Protein 7R3G (pdb70)

Foldseek 3Di:
DVVVVLVVVLVVLVPDQDLVVLVVSVCVVLVVLVFNKKKKKKWAPPPVVDTDMDIDMPQPVVLVVVCVVVVCVVVVLQPDPDDDPLQKDWDDCVSCVVPVVNQVVCLVSQFPTKMKGKDQDLQLMIMIMMTGGRDDHDDPVCVVVVRVVVVSSRVSSLVSCVVSVPVSNDDDDQDADPVLLVLLVVVLVPDDLVRVCVVVVHDSVVSVVSQVVLCVSVVHPHSVVSSVSCVSRNND/DVVVVLVVVLVVLVPDQDLVVLQVVVCVVLVVLVFNKKKKKKWAPPPVVDTDMDIDIDQPVVVVVVCVVVVCVVPQQQPDPDDDVLQKDWDDCVSCVVPNVNQVVCLVSQFPTKMKGKDQDLQLMMMIMMTGGRDDHDDPVSVVVVSVVVVSSRVSSVVSCVVSPPVSPDPLDFDADPVLLVLLVVVLVPDDLVRVCVVVVHDSVVSVVSLVVQCVSVVHPHSVVSSVSCVSRNND

Solvent-accessible surface area: 20928 Å² total; per-residue (Å²): 95,22,59,100,26,8,41,100,2,73,76,62,2,87,86,15,112,62,30,120,72,0,28,63,13,0,57,87,2,1,127,134,22,40,4,59,68,9,12,1,7,0,38,3,14,28,55,7,49,68,25,91,49,65,78,54,31,34,33,32,93,64,6,63,119,50,22,106,76,78,88,8,81,70,72,12,2,12,20,96,43,49,68,48,99,12,40,22,50,25,30,47,90,124,29,6,70,125,7,85,107,7,8,58,26,6,69,117,85,17,2,114,53,0,0,4,2,12,32,37,16,10,39,10,6,6,4,5,0,8,0,0,14,45,82,79,63,11,46,119,102,52,92,58,65,4,35,1,39,0,12,4,3,1,40,21,0,54,41,16,0,68,87,57,95,29,89,1,16,87,52,73,117,36,97,16,52,84,77,10,73,59,0,0,63,61,1,0,18,6,73,68,10,58,81,0,12,83,83,35,67,46,60,85,89,41,0,50,117,27,4,148,56,0,32,75,84,14,135,13,96,43,62,7,13,0,0,0,22,0,11,13,20,21,49,11,82,7,56,96,21,10,41,98,3,66,64,73,7,90,85,33,120,71,31,131,33,0,31,62,15,1,55,105,4,1,128,156,29,41,4,72,74,9,19,0,7,0,25,2,6,16,52,9,52,180,20,82,49,57,89,55,30,36,34,32,108,64,8,84,65,47,30,134,76,92,80,9,80,64,52,14,2,10,17,98,37,43,69,56,110,32,46,21,46,24,30,45,86,126,24,7,67,125,1,80,94,5,8,58,35,6,67,120,86,18,4,115,53,1,0,3,1,10,23,28,17,15,36,1,2,3,0,6,0,9,0,0,14,51,77,75,66,11,42,102,179,55,96,42,66,4,46,4,40,0,39,0,4,0,21,12,0,34,54,10,0,65,120,56,126,31,98,1,12,63,51,37,130,38,114,29,53,70,88,7,84,58,0,0,69,58,1,0,18,4,69,68,15,51,77,0,10,187,75,35,68,50,59,82,80,52,0,71,122,29,11,58,54,1,40,69,83,14,136,15,95,43,66,9,14,1,0,0,21,0,11,11,10,32,54,22

Secondary structure (DSSP, 8-state):
-HHHHHHHHHHHHHT--SHHHHHHHHHHHHHHTT-SEEEEEEE---SSSS--EEEEE-S-HHHHHHHHHTTGGGT-GGG-SS--GGGEEE--TGGGTT-HHHHHHHHHTT--EEEEEEEE-TTS-EEEEEEEESSSPPPGGGHHHHHHHHHHHHHHHHHHHHHTT-TTT--------HHHHHHHHHHHTT--HHHHHHHHTS-HHHHHHHHHHHHHHTT-SSHHHHHHHHHHTT--/-HHHHHHHHHHHHHT--SHHHHHHHHHHHHHHTT-SEEEEEEE---SSSS--EEEEE-S-HHHHHHHHHTTGGGT-GGG-SS--TTSEEE--TTTTTT-HHHHHHHHHTT--EEEEEEEE-TTS-EEEEEEEESSSPPPGGGHHHHHHHHHHHHHHHHHHHHHTT-TTTPPPP----HHHHHHHHHHHTT--HHHHHHHHTS-HHHHHHHHHHHHHHTT-SSHHHHHHHHHHHT--

Organism: Pseudomonas aeruginosa (strain ATCC 15692 / DSM 22644 / CIP 104116 / JCM 14847 / LMG 12228 / 1C / PRS 101 / PAO1) (NCBI:txid208964)

Nearest PDB structures (foldseek):
  7r3g-assembly1_B  TM=1.004E+00  e=2.394E-43  Pseudomonas aeruginosa PAO1
  7r3i-assembly1_A  TM=9.973E-01  e=1.568E-39  Pseudomonas aeruginosa PAO1
  7r3e-assembly1_A  TM=9.293E-01  e=3.927E-29  Pseudomonas aeruginosa PAO1
  4lgw-assembly1_A  TM=8.798E-01  e=1.650E-26  Escherichia coli K-12
  4y13-assembly1_A  TM=8.743E-01  e=1.259E-25  Escherichia coli O157:H7

Radius of gyration: 23.32 Å; Cα contacts (8 Å, |Δi|>4): 686; chains: 2; bounding box: 64×64×43 Å

GO terms:
  GO:0003700 DNA-binding transcription factor activity (F, TAS)
  GO:0038023 signaling receptor activity (F, TAS)
  GO:0062162 positive regulation of pyocyanine biosynthetic process (P, IMP)
  GO:0010467 gene expression (P, IMP)
  GO:0045893 positive regulation of DNA-templated tra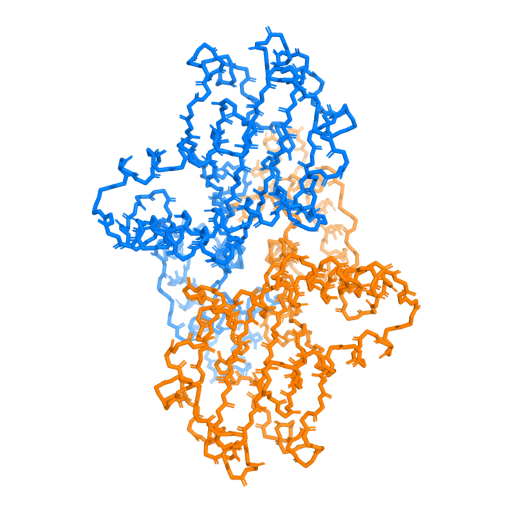nscription (P, EXP)
  GO:0000976 transcription cis-regulatory region binding (F, IMP)
  GO:0001216 DNA-binding transcription activator activity (F, IMP)
  GO:0032993 protein-DNA complex (C, IMP)
  GO:0001217 DNA-binding transcription repressor activity (F, IMP)
  GO:0045893 positive regulation of DNA-templated transcription (P, IEP)
  GO:0045862 positive regulation of proteolysis (P, IMP)
  GO:1900378 positive regulation of secondary metabolite biosynthetic process (P, IMP)
  GO:0046889 positive regulation of lipid biosynthetic process (P, IMP)
  GO:0005737 cytoplasm (C, EXP)

Sequence (472 aa):
GFLDWWEDLRSEMQSITDSQEVFAVLEKEVRRLGFDYYAYCCVRRHPIPFTRPRIFMFGNYPPAWQEHYQAQNYFAIDPTIRHCLRSGNHIVWSDDLFADAQELWDDARDYGLRHGATHSCMAPNGVMGFLSVARSSPAISPHERREELRLRMRCLIELLHQTLTELNHPSLQPQPICLSKREREILRWTADGKTSAEIAKILGISESTVNFHLKNIQKKFNAPNKTQAAAYAAALGLIGFLDWWEDLRSEMQSITDSQEVFAVLEKEVRRLGFDYYAYCCVRRHPIPFTRPRIFMFGNYPPAWQEHYQAQNYFAIDPTIRHCLRSGNHIVWSDDLFADAQELWDDARDYGLRHGATHSCMAPNGVMGFLSVARSSPAISPHEREELRLRMRCLIELLHQTLTELNHPSLQPQPICLSKRERREILRWTADGKTSAEIAKILGISESTVNFHLKNIQKKFNNAPNKTQAAAYAAALGLI

InterPro domains:
  IPR000792 Transcription regulator LuxR, C-terminal [PF00196] (181-235)
  IPR000792 Transcription regulator LuxR, C-terminal [PR00038] (181-195)
  IPR000792 Transcription regulator LuxR, C-terminal [PR00038] (195-211)
  IPR000792 Transcription regulator LuxR, C-terminal [PR00038] (211-223)
  IPR000792 Transcription regulator LuxR, C-terminal [PS00622] (195-222)
  IPR000792 Transcription regulator LuxR, C-terminal [PS50043] (174-239)
  IPR000792 Transcription regulator LuxR, C-terminal [SM00421] (178-235)
  IPR000792 Transcription regulator LuxR, C-terminal [cd06170] (181-229)
  IPR005143 Transcription factor LuxR-like, autoinducer-binding domain [PF03472] (25-162)
  IPR016032 Signal transduction response regulator, C-terminal effector [SSF46894] (171-241)
  IPR036388 Winged helix-like DNA-binding domain superfamily [G3DSA:1.10.10.10] (180-241)
  IPR036693 Transcription factor LuxR-like, autoinducer-binding domain superfamily [G3DSA:3.30.450.80] (3-177)
  IPR036693 Transcription factor LuxR-like, autoinducer-binding domain superfamily [SSF75516] (9-172)

Structure (mmCIF, N/CA/C/O backbone):
data_7R3G
#
_entry.id   7R3G
#
_cell.length_a   164.780
_cell.length_b   164.780
_cell.length_c   40.311
_cell.angle_alpha   90.000
_cell.angle_beta   90.000
_cell.angle_gamma   120.000
#
_symmetry.space_group_name_H-M   'P 61'
#
loop_
_entity.id
_entity.type
_entity.pdbx_description
1 polymer 'Regulatory protein RhlR'
2 non-polymer 4-(3-bromophenoxy)-N-[(3S)-2-oxothiolan-3-yl]butanamide
3 water water
#
loop_
_atom_site.group_PDB
_atom_site.id
_atom_site.type_symbol
_atom_site.label_atom_id
_atom_site.label_alt_id
_atom_site.label_comp_id
_atom_site.label_asym_id
_atom_site.label_entity_id
_atom_site.label_seq_id
_atom_site.pdbx_PDB_ins_code
_atom_site.Cartn_x
_atom_site.Cartn_y
_atom_site.Cartn_z
_atom_site.occupancy
_atom_site.B_iso_or_equiv
_atom_site.auth_seq_id
_atom_site.auth_comp_id
_atom_site.auth_asym_id
_atom_site.auth_atom_id
_atom_site.pdbx_PDB_model_num
ATOM 1 N N . GLY A 1 6 ? 23.083 -26.930 0.707 1.00 78.73 6 GLY B N 1
ATOM 2 C CA . GLY A 1 6 ? 24.402 -26.524 1.153 1.00 77.65 6 GLY B CA 1
ATOM 3 C C . GLY A 1 6 ? 25.328 -27.696 1.411 1.00 77.57 6 GLY B C 1
ATOM 4 O O . GLY A 1 6 ? 25.186 -28.398 2.412 1.00 72.02 6 GLY B O 1
ATOM 7 N N . PHE A 1 7 ? 26.287 -27.907 0.504 1.00 82.50 7 PHE B N 1
ATOM 8 C CA . PHE A 1 7 ? 27.211 -29.028 0.653 1.00 67.81 7 PHE B CA 1
ATOM 9 C C . PHE A 1 7 ? 28.030 -28.903 1.932 1.00 64.82 7 PHE B C 1
ATOM 10 O O . PHE A 1 7 ? 28.353 -29.910 2.574 1.00 57.73 7 PHE B O 1
ATOM 27 N N . LEU A 1 8 ? 28.379 -27.673 2.314 1.00 63.67 8 LEU B N 1
ATOM 28 C CA . LEU A 1 8 ? 29.257 -27.472 3.461 1.00 63.16 8 LEU B CA 1
ATOM 29 C C . LEU A 1 8 ? 28.536 -27.760 4.771 1.00 63.03 8 LEU B C 1
ATOM 30 O O . LEU A 1 8 ? 29.127 -28.326 5.699 1.00 62.24 8 LEU B O 1
ATOM 46 N N . ASP A 1 9 ? 27.265 -27.369 4.874 1.00 68.67 9 ASP B N 1
ATOM 47 C CA . ASP A 1 9 ? 26.500 -27.681 6.077 1.00 66.81 9 ASP B CA 1
ATOM 48 C C . ASP A 1 9 ? 26.289 -29.183 6.215 1.00 62.31 9 ASP B C 1
ATOM 49 O O . ASP A 1 9 ? 26.350 -29.725 7.325 1.00 61.52 9 ASP B O 1
ATOM 58 N N . TRP A 1 10 ? 26.038 -29.870 5.099 1.00 58.96 10 TRP B N 1
ATOM 59 C CA . TRP A 1 10 ? 25.895 -31.320 5.135 1.00 56.77 10 TRP B CA 1
ATOM 60 C C . TRP A 1 10 ? 27.156 -31.979 5.681 1.00 53.55 10 TRP B C 1
ATOM 61 O O . TRP A 1 10 ? 27.089 -32.878 6.528 1.00 51.12 10 TRP B O 1
ATOM 82 N N . TRP A 1 11 ? 28.319 -31.550 5.193 1.00 56.89 11 TRP B N 1
ATOM 83 C CA . TRP A 1 11 ? 29.581 -32.106 5.667 1.00 51.52 11 TRP B CA 1
ATOM 84 C C . TRP A 1 11 ? 29.787 -31.802 7.145 1.00 56.94 11 TRP B C 1
ATOM 85 O O . TRP A 1 11 ? 30.081 -32.703 7.940 1.00 52.91 11 TRP B O 1
ATOM 106 N N . GLU A 1 12 ? 29.618 -30.536 7.537 1.00 54.10 12 GLU B N 1
ATOM 107 C CA . GLU A 1 12 ? 29.792 -30.171 8.940 1.00 57.97 12 GLU B CA 1
ATOM 108 C C . GLU A 1 12 ? 28.785 -30.894 9.826 1.00 57.14 12 GLU B C 1
ATOM 109 O O . GLU A 1 12 ? 29.129 -31.355 10.921 1.00 60.81 12 GLU B O 1
ATOM 113 N N . ASP A 1 13 ? 27.535 -31.000 9.374 1.00 57.50 13 ASP B N 1
ATOM 114 C CA . ASP A 1 13 ? 26.539 -31.744 10.139 1.00 61.28 13 ASP B CA 1
ATOM 115 C C . ASP A 1 13 ? 26.976 -33.193 10.322 1.00 59.49 13 ASP B C 1
ATOM 116 O O . ASP A 1 13 ? 26.905 -33.745 11.426 1.00 57.95 13 ASP B O 1
ATOM 125 N N . LEU A 1 14 ? 27.448 -33.817 9.243 1.00 54.63 14 LEU B N 1
ATOM 126 C CA . LEU A 1 14 ? 27.827 -35.224 9.295 1.00 49.50 14 LEU B CA 1
ATOM 127 C C . LEU A 1 14 ? 29.071 -35.439 10.147 1.00 53.52 14 LEU B C 1
ATOM 128 O O . LEU A 1 14 ? 29.171 -36.442 10.863 1.00 54.40 14 LEU B O 1
ATOM 144 N N . ARG A 1 15 ? 30.035 -34.518 10.076 1.00 53.42 15 ARG B N 1
ATOM 145 C CA . ARG A 1 15 ? 31.213 -34.620 10.931 1.00 57.54 15 ARG B CA 1
ATOM 146 C C . ARG A 1 15 ? 30.817 -34.616 12.402 1.00 59.06 15 ARG B C 1
ATOM 147 O O . ARG A 1 15 ? 31.218 -35.496 13.171 1.00 62.34 15 ARG B O 1
ATOM 168 N N . SER A 1 16 ? 30.029 -33.619 12.811 1.00 59.24 16 SER B N 1
ATOM 169 C CA . SER A 1 16 ? 29.570 -33.567 14.194 1.00 62.81 16 SER B CA 1
ATOM 170 C C . SER A 1 16 ? 28.863 -34.857 14.579 1.00 61.88 16 SER B C 1
ATOM 171 O O . SER A 1 16 ? 29.104 -35.413 15.657 1.00 60.68 16 SER B O 1
ATOM 179 N N . GLU A 1 17 ? 27.989 -35.351 13.702 1.00 61.63 17 GLU B N 1
ATOM 180 C CA . GLU A 1 17 ? 27.290 -36.600 13.979 1.00 63.97 17 GLU B CA 1
ATOM 181 C C . GLU A 1 17 ? 28.282 -37.734 14.201 1.00 67.17 17 GLU B C 1
ATOM 182 O O . GLU A 1 17 ? 28.195 -38.468 15.192 1.00 71.91 17 GLU B O 1
ATOM 194 N N . MET A 1 18 ? 29.262 -37.865 13.304 1.00 62.97 18 MET B N 1
ATOM 195 C CA . MET A 1 18 ? 30.213 -38.968 13.395 1.00 63.82 18 MET B CA 1
ATOM 196 C C . MET A 1 18 ? 31.129 -38.820 14.603 1.00 67.32 18 MET B C 1
ATOM 197 O O . MET A 1 18 ? 31.498 -39.818 15.234 1.00 73.49 18 MET B O 1
ATOM 211 N N . GLN A 1 19 ? 31.522 -37.587 14.932 1.00 65.51 19 GLN B N 1
ATOM 212 C CA . GLN A 1 19 ? 32.395 -37.376 16.081 1.00 68.16 19 GLN B CA 1
ATOM 213 C C . GLN A 1 19 ? 31.689 -37.720 17.385 1.00 71.99 19 GLN B C 1
ATOM 214 O O . GLN A 1 19 ? 32.341 -38.125 18.353 1.00 73.67 19 GLN B O 1
ATOM 218 N N . SER A 1 20 ? 30.364 -37.563 17.431 1.00 78.86 20 SER B N 1
ATOM 219 C CA . SER A 1 20 ? 29.588 -37.974 18.593 1.00 91.32 20 SER B CA 1
ATOM 220 C C . SER A 1 20 ? 29.455 -39.487 18.702 1.00 89.68 20 SER B C 1
ATOM 221 O O . SER A 1 20 ? 29.031 -39.981 19.752 1.00 89.56 20 SER B O 1
ATOM 229 N N . ILE A 1 21 ? 29.800 -40.228 17.649 1.00 84.68 21 ILE B N 1
ATOM 230 C CA . ILE A 1 21 ? 29.718 -41.681 17.694 1.00 84.69 21 ILE B CA 1
ATOM 231 C C . ILE A 1 21 ? 30.812 -42.224 18.601 1.00 77.57 21 ILE B C 1
ATOM 232 O O . ILE A 1 21 ? 31.939 -41.710 18.625 1.00 84.72 21 ILE B O 1
ATOM 248 N N . THR A 1 22 ? 30.487 -43.281 19.345 1.00 74.63 22 THR B N 1
ATOM 249 C CA . THR A 1 22 ? 31.455 -43.959 20.193 1.00 70.66 22 THR B CA 1
ATOM 250 C C . THR A 1 22 ? 31.432 -45.473 20.037 1.00 64.19 22 THR B C 1
ATOM 251 O O . THR A 1 22 ? 32.196 -46.159 20.725 1.00 62.75 22 THR B O 1
ATOM 262 N N . ASP A 1 23 ? 30.572 -46.014 19.177 1.00 59.39 23 ASP B N 1
ATOM 263 C CA . ASP A 1 23 ? 30.498 -47.446 18.914 1.00 55.59 23 ASP B CA 1
ATOM 264 C C . ASP A 1 23 ? 30.473 -47.653 17.407 1.00 51.87 23 ASP B C 1
ATOM 265 O O . ASP A 1 23 ? 29.690 -47.009 16.701 1.00 44.40 23 ASP B O 1
ATOM 274 N N . SER A 1 24 ? 31.332 -48.550 16.918 1.00 49.08 24 SER B N 1
ATOM 275 C CA . SER A 1 24 ? 31.473 -48.722 15.476 1.00 44.55 24 SER B CA 1
ATOM 276 C C . SER A 1 24 ? 30.140 -49.052 14.814 1.00 45.01 24 SER B C 1
ATOM 277 O O . SER A 1 24 ? 29.887 -48.611 13.687 1.00 39.80 24 SER B O 1
ATOM 285 N N . GLN A 1 25 ? 29.267 -49.802 15.496 1.00 42.40 25 GLN B N 1
ATOM 286 C CA . GLN A 1 25 ? 27.962 -50.119 14.923 1.00 46.78 25 GLN B CA 1
ATOM 287 C C . GLN A 1 25 ? 27.230 -48.856 14.486 1.00 44.73 25 GLN B C 1
ATOM 288 O O . GLN A 1 25 ? 26.636 -48.813 13.403 1.00 44.35 25 GLN B O 1
ATOM 302 N N . GLU A 1 26 ? 27.261 -47.814 15.320 1.00 50.16 26 GLU B N 1
ATOM 303 C CA . GLU A 1 26 ? 26.563 -46.581 14.978 1.00 53.78 26 GLU B CA 1
ATOM 304 C C . GLU A 1 26 ? 27.169 -45.926 13.747 1.00 48.66 26 GLU B C 1
ATOM 305 O O . GLU A 1 26 ? 26.472 -45.220 13.010 1.00 48.11 26 GLU B O 1
ATOM 317 N N . VAL A 1 27 ? 28.466 -46.138 13.516 1.00 46.25 27 VAL B N 1
ATOM 318 C CA . VAL A 1 27 ? 29.122 -45.555 12.351 1.00 40.18 27 VAL B CA 1
ATOM 319 C C . VAL A 1 27 ? 28.468 -46.061 11.073 1.00 39.53 27 VAL B C 1
ATOM 320 O O . VAL A 1 27 ? 28.119 -45.281 10.179 1.00 36.80 27 VAL B O 1
ATOM 333 N N . PHE A 1 28 ? 28.285 -47.379 10.974 1.00 39.18 28 PHE B N 1
ATOM 334 C CA . PHE A 1 28 ? 27.696 -47.960 9.772 1.00 38.32 28 PHE B CA 1
ATOM 335 C C . PHE A 1 28 ? 26.220 -47.615 9.642 1.00 38.23 28 PHE B C 1
ATOM 336 O O . PHE A 1 28 ? 25.712 -47.508 8.520 1.00 34.19 28 PHE B O 1
ATOM 353 N N . ALA A 1 29 ? 25.521 -47.435 10.766 1.00 36.71 29 ALA B N 1
ATOM 354 C CA . ALA A 1 29 ? 24.136 -46.978 10.710 1.00 37.55 29 ALA B CA 1
ATOM 355 C C . ALA A 1 29 ? 24.046 -45.610 10.046 1.00 38.64 29 ALA B C 1
ATOM 356 O O . ALA A 1 29 ? 23.239 -45.399 9.134 1.00 38.60 29 ALA B O 1
ATOM 363 N N . VAL A 1 30 ? 24.869 -44.661 10.499 1.00 40.06 30 VAL B N 1
ATOM 364 C CA . VAL A 1 30 ? 24.929 -43.356 9.844 1.00 39.72 30 VAL B CA 1
ATOM 365 C C . VAL A 1 30 ? 25.260 -43.527 8.367 1.00 38.63 30 VAL B C 1
ATOM 366 O O . VAL A 1 30 ? 24.632 -42.918 7.492 1.00 38.52 30 VAL B O 1
ATOM 379 N N . LEU A 1 31 ? 26.250 -44.369 8.067 1.00 43.03 31 LEU B N 1
ATOM 380 C CA . LEU A 1 31 ? 26.651 -44.582 6.680 1.00 39.13 31 LEU B CA 1
ATOM 381 C C . LEU A 1 31 ? 25.485 -45.094 5.844 1.00 38.59 31 LEU B C 1
ATOM 382 O O . LEU A 1 31 ? 25.237 -44.597 4.738 1.00 40.52 31 LEU B O 1
ATOM 398 N N . GLU A 1 32 ? 24.753 -46.088 6.361 1.00 35.80 32 GLU B N 1
ATOM 399 C CA . GLU A 1 32 ? 23.610 -46.635 5.635 1.00 39.67 32 GLU B CA 1
ATOM 400 C C . GLU A 1 32 ? 22.579 -45.558 5.323 1.00 38.00 32 GLU B C 1
ATOM 401 O O . GLU A 1 32 ? 21.967 -45.567 4.248 1.00 36.92 32 GLU B O 1
ATOM 413 N N . LYS A 1 33 ? 22.353 -44.636 6.263 1.00 40.67 33 LYS B N 1
ATOM 414 C CA . LYS A 1 33 ? 21.401 -43.555 6.027 1.00 37.01 33 LYS B CA 1
ATOM 415 C C . LYS A 1 33 ? 21.930 -42.579 4.984 1.00 41.92 33 LYS B C 1
ATOM 416 O O . LYS A 1 33 ? 21.173 -42.108 4.126 1.00 35.98 33 LYS B O 1
ATOM 435 N N . GLU A 1 34 ? 23.229 -42.272 5.034 1.00 40.97 34 GLU B N 1
ATOM 436 C CA . GLU A 1 34 ? 23.809 -41.360 4.056 1.00 39.57 34 GLU B CA 1
ATOM 437 C C . GLU A 1 34 ? 23.792 -41.957 2.654 1.00 36.20 34 GLU B C 1
ATOM 438 O O . GLU A 1 34 ? 23.701 -41.219 1.667 1.00 35.74 34 GLU B O 1
ATOM 450 N N . VAL A 1 35 ? 23.884 -43.282 2.541 1.00 35.73 35 VAL B N 1
ATOM 451 C CA . VAL A 1 35 ? 23.882 -43.905 1.222 1.00 34.27 35 VAL B CA 1
ATOM 452 C C . VAL A 1 35 ? 22.489 -43.849 0.618 1.00 34.71 35 VAL B C 1
ATOM 453 O O . VAL A 1 35 ? 22.327 -43.601 -0.582 1.00 34.00 35 VAL B O 1
ATOM 466 N N . ARG A 1 36 ? 21.461 -44.061 1.437 1.00 33.25 36 ARG B N 1
ATOM 467 C CA . ARG A 1 36 ? 20.098 -43.864 0.961 1.00 38.92 36 ARG B CA 1
ATOM 468 C C . ARG A 1 36 ? 19.867 -42.411 0.571 1.00 40.77 36 ARG B C 1
ATOM 469 O O . ARG A 1 36 ? 19.165 -42.125 -0.405 1.00 37.26 36 ARG B O 1
ATOM 490 N N . ARG A 1 37 ? 20.451 -41.476 1.327 1.00 37.82 37 ARG B N 1
ATOM 491 C CA . ARG A 1 37 ? 20.309 -40.064 0.988 1.00 42.64 37 ARG B CA 1
ATOM 492 C C . ARG A 1 37 ? 20.892 -39.771 -0.385 1.00 41.31 37 ARG B C 1
ATOM 493 O O . ARG A 1 37 ? 20.371 -38.917 -1.111 1.00 42.91 37 ARG B O 1
ATOM 514 N N . LEU A 1 38 ? 21.967 -40.470 -0.756 1.00 37.12 38 LEU B N 1
ATOM 515 C CA . LEU A 1 38 ? 22.547 -40.343 -2.085 1.00 35.51 38 LEU B CA 1
ATOM 516 C C . LEU A 1 38 ? 21.682 -40.969 -3.167 1.00 35.31 38 LEU B C 1
ATOM 517 O O . LEU A 1 38 ? 21.993 -40.810 -4.352 1.00 34.66 38 LEU B O 1
ATOM 533 N N . GLY A 1 39 ? 20.635 -41.692 -2.796 1.00 32.37 39 GLY B N 1
ATOM 534 C CA . GLY A 1 39 ? 19.784 -42.349 -3.758 1.00 38.64 39 GLY B CA 1
ATOM 535 C C . GLY A 1 39 ? 20.098 -43.802 -4.048 1.00 34.24 39 GLY B C 1
ATOM 536 O O . GLY A 1 39 ? 19.673 -44.304 -5.094 1.00 32.62 39 GLY B O 1
ATOM 540 N N . PHE A 1 40 ? 20.799 -44.498 -3.160 1.00 31.54 40 PHE B N 1
ATOM 541 C CA . PHE A 1 40 ? 21.140 -45.895 -3.386 1.00 36.38 40 PHE B CA 1
ATOM 542 C C . PHE A 1 40 ? 20.561 -46.778 -2.289 1.00 33.50 40 PHE B C 1
ATOM 543 O O . PHE A 1 40 ? 20.252 -46.323 -1.186 1.00 32.93 40 PHE B O 1
ATOM 560 N N . ASP A 1 41 ? 20.378 -48.054 -2.627 1.00 32.17 41 ASP B N 1
ATOM 561 C CA . ASP A 1 41 ? 19.795 -49.018 -1.703 1.00 31.85 41 ASP B CA 1
ATOM 562 C C . ASP A 1 41 ? 20.838 -49.611 -0.761 1.00 33.00 41 ASP B C 1
ATOM 563 O O . ASP A 1 41 ? 20.583 -49.748 0.442 1.00 30.05 41 ASP B O 1
ATOM 572 N N . TYR A 1 42 ? 22.021 -49.941 -1.276 1.00 28.67 42 TYR B N 1
ATOM 573 C CA . TYR A 1 42 ? 22.988 -50.726 -0.530 1.00 28.86 42 TYR B CA 1
ATOM 574 C C . TYR A 1 42 ? 24.381 -50.121 -0.624 1.00 26.52 42 TYR B C 1
ATOM 575 O O . TYR A 1 42 ? 24.705 -49.381 -1.555 1.00 24.60 42 TYR B O 1
ATOM 593 N N . TYR A 1 43 ? 25.211 -50.475 0.354 1.00 26.76 43 TYR B N 1
ATOM 594 C CA . TYR A 1 43 ? 26.611 -50.083 0.368 1.00 25.92 43 TYR B CA 1
ATOM 595 C C . TYR A 1 43 ? 27.464 -51.244 0.859 1.00 24.99 43 TYR B C 1
ATOM 596 O O . TYR A 1 43 ? 26.993 -52.147 1.557 1.00 21.80 43 TYR B O 1
ATOM 614 N N . ALA A 1 44 ? 28.743 -51.187 0.506 1.00 21.46 44 ALA B N 1
ATOM 615 C CA . ALA A 1 44 ? 29.750 -52.058 1.086 1.00 25.71 44 ALA B CA 1
ATOM 616 C C . ALA A 1 44 ? 30.976 -51.218 1.413 1.00 27.58 44 ALA B C 1
ATOM 617 O O . ALA A 1 44 ? 31.276 -50.241 0.721 1.00 25.94 44 ALA B O 1
ATOM 624 N N . TYR A 1 45 ? 31.668 -51.591 2.486 1.00 27.88 45 TYR B N 1
ATOM 625 C CA . TYR A 1 45 ? 32.948 -50.994 2.851 1.00 29.93 45 TYR B CA 1
ATOM 626 C C . TYR A 1 45 ? 33.952 -52.119 3.046 1.00 27.06 45 TYR B C 1
ATOM 627 O O . TYR A 1 45 ? 33.693 -53.050 3.814 1.00 28.80 45 TYR B O 1
ATOM 645 N N . CYS A 1 46 ? 35.088 -52.041 2.352 1.00 26.89 46 CYS B N 1
ATOM 646 C CA A CYS A 1 46 ? 36.105 -53.076 2.418 0.43 33.06 46 CYS B CA 1
ATOM 647 C CA B CYS A 1 46 ? 36.114 -53.082 2.372 0.57 35.88 46 CYS B CA 1
ATOM 648 C C . CYS A 1 46 ? 37.453 -52.466 2.754 1.00 32.72 46 CYS B C 1
ATOM 649 O O . CYS A 1 46 ? 37.845 -51.439 2.191 1.00 27.25 46 CYS B O 1
ATOM 664 N N . VAL A 1 47 ? 38.142 -53.096 3.700 1.00 32.04 47 VAL B N 1
ATOM 665 C CA . VAL A 1 47 ? 39.479 -52.705 4.125 1.00 32.22 47 VAL B CA 1
ATOM 666 C C . VAL A 1 47 ? 40.431 -53.772 3.609 1.00 33.28 47 VAL B C 1
ATOM 667 O O . VAL A 1 47 ? 40.267 -54.959 3.918 1.00 32.10 47 VAL B O 1
ATOM 680 N N . ARG A 1 48 ? 41.414 -53.359 2.812 1.00 35.67 48 ARG B N 1
ATOM 681 C CA A ARG A 1 48 ? 42.390 -54.269 2.224 0.63 44.25 48 ARG B CA 1
ATOM 682 C CA B ARG A 1 48 ? 42.390 -54.272 2.227 0.37 45.96 48 ARG B CA 1
ATOM 683 C C . ARG A 1 48 ? 43.766 -53.931 2.780 1.00 35.68 48 ARG B C 1
ATOM 684 O O . ARG A 1 48 ? 44.333 -52.884 2.451 1.00 33.88 48 ARG B O 1
ATOM 725 N N . HIS A 1 49 ? 44.291 -54.799 3.610 1.00 31.70 49 HIS B N 1
ATOM 726 C CA . HIS A 1 49 ? 45.673 -54.678 4.035 1.00 31.21 49 HIS B CA 1
ATOM 727 C C . HIS A 1 49 ? 46.581 -55.210 2.927 1.00 35.29 49 HIS B C 1
ATOM 728 O O . HIS A 1 49 ? 46.189 -56.101 2.169 1.00 33.79 49 HIS B O 1
ATOM 742 N N . PRO A 1 50 ? 47.790 -54.658 2.787 1.00 29.55 50 PRO B N 1
ATOM 743 C CA . PRO A 1 50 ? 48.602 -54.988 1.606 1.00 32.85 50 PRO B CA 1
ATOM 744 C C . PRO A 1 50 ? 49.279 -56.344 1.669 1.00 33.87 50 PRO B C 1
ATOM 745 O O . PRO A 1 50 ? 49.701 -56.848 0.619 1.00 36.79 50 PRO B O 1
ATOM 756 N N . ILE A 1 51 ? 49.384 -56.952 2.846 1.00 31.46 51 ILE B N 1
ATOM 757 C CA . ILE A 1 51 ? 50.079 -58.227 3.010 1.00 31.22 51 ILE B CA 1
ATOM 758 C C . ILE A 1 51 ? 49.155 -59.183 3.752 1.00 35.14 51 ILE B C 1
ATOM 759 O O . ILE A 1 51 ? 48.198 -58.752 4.416 1.00 34.02 51 ILE B O 1
ATOM 775 N N . PRO A 1 52 ? 49.391 -60.505 3.633 1.00 35.81 52 PRO B N 1
ATOM 776 C CA . PRO A 1 52 ? 50.343 -61.176 2.729 1.00 38.65 52 PRO B CA 1
ATOM 777 C C . PRO A 1 52 ? 49.993 -60.938 1.262 1.00 37.09 52 PRO B C 1
ATOM 778 O O . PRO A 1 52 ? 48.810 -60.845 0.934 1.00 38.27 52 PRO B O 1
ATOM 789 N N . PHE A 1 53 ? 51.002 -60.824 0.397 1.00 32.69 53 PHE B N 1
ATOM 790 C CA . PHE A 1 53 ? 50.736 -60.423 -0.982 1.00 34.19 53 PHE B CA 1
ATOM 791 C C . PHE A 1 53 ? 49.818 -61.421 -1.679 1.00 32.39 53 PHE B C 1
ATOM 792 O O . PHE A 1 53 ? 48.966 -61.036 -2.487 1.00 36.96 53 PHE B O 1
ATOM 809 N N . THR A 1 54 ? 49.972 -62.711 -1.379 1.00 34.65 54 THR B N 1
ATOM 810 C CA . THR A 1 54 ? 49.197 -63.730 -2.077 1.00 38.04 54 THR B CA 1
ATOM 811 C C . THR A 1 54 ? 47.802 -63.914 -1.490 1.00 42.83 54 THR B C 1
ATOM 812 O O . THR A 1 54 ? 46.910 -64.408 -2.191 1.00 41.58 54 THR B O 1
ATOM 823 N N . ARG A 1 55 ? 47.589 -63.520 -0.230 1.00 40.80 55 ARG B N 1
ATOM 824 C CA . ARG A 1 55 ? 46.297 -63.695 0.441 1.00 43.75 55 ARG B CA 1
ATOM 825 C C . ARG A 1 55 ? 46.085 -62.529 1.395 1.00 35.61 55 ARG B C 1
ATOM 826 O O . ARG A 1 55 ? 46.194 -62.672 2.618 1.00 37.37 55 ARG B O 1
ATOM 830 N N . PRO A 1 56 ? 45.766 -61.351 0.863 1.00 33.93 56 PRO B N 1
ATOM 831 C CA . PRO A 1 56 ? 45.746 -60.146 1.701 1.00 36.87 56 PRO B CA 1
ATOM 832 C C . PRO A 1 56 ? 44.636 -60.173 2.737 1.00 36.12 56 PRO B C 1
ATOM 833 O O . PRO A 1 56 ? 43.503 -60.566 2.450 1.00 35.25 56 PRO B O 1
ATOM 844 N N . ARG A 1 57 ? 44.973 -59.726 3.948 1.00 35.97 57 ARG B N 1
ATOM 845 C CA . ARG A 1 57 ? 43.988 -59.515 5.001 1.00 33.75 57 ARG B CA 1
ATOM 846 C C . ARG A 1 57 ? 42.912 -58.546 4.533 1.00 35.32 57 ARG B C 1
ATOM 847 O O . ARG A 1 57 ? 43.193 -57.363 4.316 1.00 33.87 57 ARG B O 1
ATOM 868 N N . ILE A 1 58 ? 41.680 -59.024 4.388 1.00 31.08 58 ILE B N 1
ATOM 869 C CA . ILE A 1 58 ? 40.573 -58.208 3.906 1.00 33.62 58 ILE B CA 1
ATOM 870 C C . ILE A 1 58 ? 39.436 -58.282 4.915 1.00 35.83 58 ILE B C 1
ATOM 871 O O . ILE A 1 58 ? 39.093 -59.367 5.393 1.00 34.35 58 ILE B O 1
ATOM 887 N N . PHE A 1 59 ? 38.867 -57.127 5.246 1.00 37.42 59 PHE B N 1
ATOM 888 C CA . PHE A 1 59 ? 37.683 -57.028 6.091 1.00 35.03 59 PHE B CA 1
ATOM 889 C C . PHE A 1 59 ? 36.574 -56.404 5.259 1.00 35.05 59 PHE B C 1
ATOM 890 O O . PHE A 1 59 ? 36.802 -55.407 4.567 1.00 33.75 59 PHE B O 1
ATOM 907 N N . MET A 1 60 ? 35.385 -56.997 5.309 1.00 31.89 60 MET B N 1
ATOM 908 C CA . MET A 1 60 ? 34.264 -56.560 4.491 1.00 32.57 60 MET B CA 1
ATOM 909 C C . MET A 1 60 ? 33.070 -56.228 5.36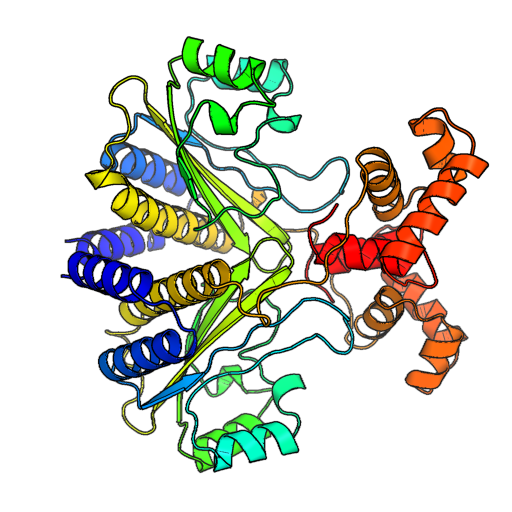9 1.00 34.55 60 MET B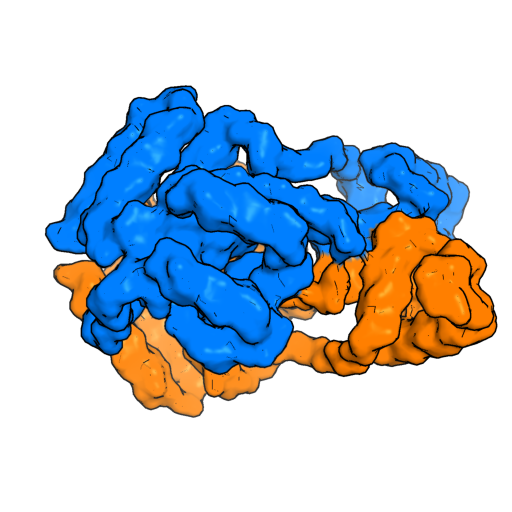 C 1
ATOM 910 O O . MET A 1 60 ? 32.759 -56.951 6.320 1.00 33.51 60 MET B O 1
ATOM 924 N N . PHE A 1 61 ? 32.420 -55.113 5.048 1.00 31.16 61 PHE B N 1
ATOM 925 C CA . PHE A 1 61 ? 31.240 -54.650 5.756 1.00 32.60 61 PHE B CA 1
ATOM 926 C C . PHE A 1 61 ? 30.227 -54.178 4.724 1.00 32.01 61 PHE B C 1
ATOM 927 O O . PHE A 1 61 ? 30.554 -53.966 3.553 1.00 29.88 61 PHE B O 1
ATOM 944 N N . GLY A 1 62 ? 28.992 -53.998 5.171 1.00 31.35 62 GLY B N 1
ATOM 945 C CA . GLY A 1 62 ? 27.964 -53.480 4.298 1.00 30.34 62 GLY B CA 1
ATOM 946 C C . GLY A 1 62 ? 26.608 -54.092 4.552 1.00 29.16 62 GLY B C 1
ATOM 947 O O . GLY A 1 62 ? 26.446 -54.922 5.450 1.00 31.62 62 GLY B O 1
ATOM 951 N N . ASN A 1 63 ? 25.620 -53.683 3.760 1.00 30.06 63 ASN B N 1
ATOM 952 C CA . ASN A 1 63 ? 24.260 -54.180 3.905 1.00 29.73 63 ASN B CA 1
ATOM 953 C C . ASN A 1 63 ? 23.727 -54.750 2.597 1.00 23.27 63 ASN B C 1
ATOM 954 O O . ASN A 1 63 ? 22.510 -54.783 2.399 1.00 25.50 63 ASN B O 1
ATOM 965 N N . TYR A 1 64 ? 24.608 -55.174 1.687 1.00 23.93 64 TYR B N 1
ATOM 966 C CA . TYR A 1 64 ? 24.164 -55.970 0.547 1.00 29.14 64 TYR B CA 1
ATOM 967 C C . TYR A 1 64 ? 23.216 -57.047 1.064 1.00 28.29 64 TYR B C 1
ATOM 968 O O . TYR A 1 64 ? 23.391 -57.524 2.194 1.00 26.34 64 TYR B O 1
ATOM 986 N N . PRO A 1 65 ? 22.220 -57.468 0.291 1.00 27.45 65 PRO B N 1
ATOM 987 C CA . PRO A 1 65 ? 21.367 -58.584 0.733 1.00 27.56 65 PRO B CA 1
ATOM 988 C C . PRO A 1 65 ? 22.218 -59.770 1.149 1.00 24.92 65 PRO B C 1
ATOM 989 O O . PRO A 1 65 ? 23.188 -60.111 0.457 1.00 23.71 65 PRO B O 1
ATOM 1000 N N . PRO A 1 66 ? 21.902 -60.411 2.278 1.00 23.86 66 PRO B N 1
ATOM 1001 C CA . PRO A 1 66 ? 22.704 -61.570 2.707 1.00 25.51 66 PRO B CA 1
ATOM 1002 C C . PRO A 1 66 ? 22.831 -62.652 1.652 1.00 28.41 66 PRO B C 1
ATOM 1003 O O . PRO A 1 66 ? 23.877 -63.313 1.575 1.00 27.81 66 PRO B O 1
ATOM 1014 N N . ALA A 1 67 ? 21.789 -62.870 0.847 1.00 26.40 67 ALA B N 1
ATOM 1015 C CA . ALA A 1 67 ? 21.885 -63.850 -0.227 1.00 24.98 67 ALA B CA 1
ATOM 1016 C C . ALA A 1 67 ? 23.015 -63.504 -1.186 1.00 25.63 67 ALA B C 1
ATOM 1017 O O . ALA A 1 67 ? 23.728 -64.396 -1.664 1.00 22.99 67 ALA B O 1
ATOM 1024 N N . TRP A 1 68 ? 23.195 -62.217 -1.492 1.00 25.75 68 TRP B N 1
ATOM 1025 C CA . TRP A 1 68 ? 24.325 -61.842 -2.336 1.00 25.61 68 TRP B CA 1
ATOM 1026 C C . TRP A 1 68 ? 25.641 -61.985 -1.578 1.00 23.50 68 TRP B C 1
ATOM 1027 O O . TRP A 1 68 ? 26.618 -62.514 -2.119 1.00 24.77 68 TRP B O 1
ATOM 1048 N N . GLN A 1 69 ? 25.680 -61.543 -0.319 1.00 25.54 69 GLN B N 1
ATOM 1049 C CA . GLN A 1 69 ? 26.887 -61.692 0.488 1.00 28.95 69 GLN B CA 1
ATOM 1050 C C . GLN A 1 69 ? 27.404 -63.124 0.459 1.00 30.92 69 GLN B C 1
ATOM 1051 O O . GLN A 1 69 ? 28.591 -63.366 0.218 1.00 27.65 69 GLN B O 1
ATOM 1065 N N . GLU A 1 70 ? 26.528 -64.093 0.731 1.00 29.41 70 GLU B N 1
ATOM 1066 C CA . GLU A 1 70 ? 26.985 -65.476 0.821 1.00 31.62 70 GLU B CA 1
ATOM 1067 C C . GLU A 1 70 ? 27.341 -66.038 -0.546 1.00 29.50 70 GLU B C 1
ATOM 1068 O O . GLU A 1 70 ? 28.292 -66.819 -0.659 1.00 32.20 70 GLU B O 1
ATOM 1080 N N . HIS A 1 71 ? 26.623 -65.639 -1.595 1.00 27.22 71 HIS B N 1
ATOM 1081 C CA . HIS A 1 71 ? 27.003 -66.062 -2.938 1.00 30.70 71 HIS B CA 1
ATOM 1082 C C . HIS A 1 71 ? 28.354 -65.472 -3.322 1.00 30.03 71 HIS B C 1
ATOM 1083 O O . HIS A 1 71 ? 29.231 -66.175 -3.836 1.00 26.90 71 HIS B O 1
ATOM 1097 N N . TYR A 1 72 ? 28.541 -64.177 -3.067 1.00 30.69 72 TYR B N 1
ATOM 1098 C CA . TYR A 1 72 ? 29.819 -63.533 -3.347 1.00 30.44 72 TYR B CA 1
ATOM 1099 C C . TYR A 1 72 ? 30.963 -64.263 -2.658 1.00 31.98 72 TYR B C 1
ATOM 1100 O O . TYR A 1 72 ? 31.999 -64.535 -3.278 1.00 34.27 72 TYR B O 1
ATOM 1118 N N . GLN A 1 73 ? 30.782 -64.617 -1.387 1.00 31.17 73 GLN B N 1
ATOM 1119 C CA . GLN A 1 73 ? 31.834 -65.322 -0.666 1.00 33.96 73 GLN B CA 1
ATOM 1120 C C . GLN A 1 73 ? 32.007 -66.742 -1.188 1.00 35.58 73 GLN B C 1
ATOM 1121 O O . GLN A 1 73 ? 33.138 -67.209 -1.364 1.00 34.89 73 GLN B O 1
ATOM 1135 N N . ALA A 1 74 ? 30.903 -67.447 -1.446 1.00 36.32 74 ALA B N 1
ATOM 1136 C CA . ALA A 1 74 ? 31.017 -68.827 -1.909 1.00 36.79 74 ALA B CA 1
ATOM 1137 C C . ALA A 1 74 ? 31.821 -68.905 -3.202 1.00 39.47 74 ALA B C 1
ATOM 1138 O O . ALA A 1 74 ? 32.635 -69.818 -3.380 1.00 41.69 74 ALA B O 1
ATOM 1145 N N . GLN A 1 75 ? 31.627 -67.939 -4.104 1.00 40.82 75 GLN B N 1
ATOM 1146 C CA . GLN A 1 75 ? 32.299 -67.929 -5.398 1.00 37.36 75 GLN B CA 1
ATOM 1147 C C . GLN A 1 75 ? 33.699 -67.332 -5.350 1.00 35.55 75 GLN B C 1
ATOM 1148 O O . GLN A 1 75 ? 34.382 -67.320 -6.380 1.00 38.70 75 GLN B O 1
ATOM 1162 N N . ASN A 1 76 ? 34.141 -66.833 -4.197 1.00 41.24 76 ASN B N 1
ATOM 1163 C CA . ASN A 1 76 ? 35.461 -66.215 -4.067 1.00 38.26 76 ASN B CA 1
ATOM 1164 C C . ASN A 1 76 ? 35.628 -65.051 -5.039 1.00 39.04 76 ASN B C 1
ATOM 1165 O O . ASN A 1 76 ? 36.714 -64.818 -5.577 1.00 34.16 76 ASN B O 1
ATOM 1176 N N . TYR A 1 77 ? 34.545 -64.303 -5.257 1.00 36.34 77 TYR B N 1
ATOM 1177 C CA . TYR A 1 77 ? 34.592 -63.190 -6.195 1.00 32.84 77 TYR B CA 1
ATOM 1178 C C . TYR A 1 77 ? 35.536 -62.085 -5.735 1.00 33.10 77 TYR B C 1
ATOM 1179 O O . TYR A 1 77 ? 35.968 -61.273 -6.562 1.00 27.33 77 TYR B O 1
ATOM 1197 N N . PHE A 1 78 ? 35.865 -62.029 -4.443 1.00 29.21 78 PHE B N 1
ATOM 1198 C CA . PHE A 1 78 ? 36.813 -61.025 -3.980 1.00 33.54 78 PHE B CA 1
ATOM 1199 C C . PHE A 1 78 ? 38.101 -61.076 -4.788 1.00 34.62 78 PHE B C 1
ATOM 1200 O O . PHE A 1 78 ? 38.710 -60.036 -5.060 1.00 31.07 78 PHE B O 1
ATOM 1217 N N . ALA A 1 79 ? 38.518 -62.275 -5.201 1.00 39.12 79 ALA B N 1
ATOM 1218 C CA . ALA A 1 79 ? 39.823 -62.431 -5.832 1.00 38.95 79 ALA B CA 1
ATOM 1219 C C . ALA A 1 79 ? 39.866 -61.785 -7.208 1.00 38.10 79 ALA B C 1
ATOM 1220 O O . ALA A 1 79 ? 40.935 -61.354 -7.650 1.00 34.92 79 ALA B O 1
ATOM 1227 N N . ILE A 1 80 ? 38.726 -61.690 -7.890 1.00 38.10 80 ILE B N 1
ATOM 1228 C CA . ILE A 1 80 ? 38.669 -61.175 -9.252 1.00 35.29 80 ILE B CA 1
ATOM 1229 C C . ILE A 1 80 ? 37.830 -59.914 -9.376 1.00 34.46 80 ILE B C 1
ATOM 1230 O O . ILE A 1 80 ? 37.704 -59.378 -10.481 1.00 33.56 80 ILE B O 1
ATOM 1246 N N . ASP A 1 81 ? 37.262 -59.419 -8.286 1.00 33.25 81 ASP B N 1
ATOM 1247 C CA . ASP A 1 81 ? 36.398 -58.247 -8.310 1.00 29.92 81 ASP B CA 1
ATOM 1248 C C . ASP A 1 81 ? 37.187 -57.021 -8.741 1.00 35.61 81 ASP B C 1
ATOM 1249 O O . ASP A 1 81 ? 38.093 -56.587 -8.022 1.00 33.45 81 ASP B O 1
ATOM 1258 N N . PRO A 1 82 ? 36.877 -56.427 -9.900 1.00 32.53 82 PRO B N 1
ATOM 1259 C CA . PRO A 1 82 ? 37.650 -55.254 -10.337 1.00 39.02 82 PRO B CA 1
ATOM 1260 C C . PRO A 1 82 ? 37.447 -54.031 -9.462 1.00 42.88 82 PRO B C 1
ATOM 1261 O O . PRO A 1 82 ? 38.294 -53.128 -9.492 1.00 45.94 82 PRO B O 1
ATOM 1272 N N . THR A 1 83 ? 36.372 -53.971 -8.672 1.00 34.83 83 THR B N 1
ATOM 1273 C CA . THR A 1 83 ? 36.137 -52.789 -7.855 1.00 32.57 83 THR B CA 1
ATOM 1274 C C . THR A 1 83 ? 37.006 -52.750 -6.607 1.00 35.33 83 THR B C 1
ATOM 1275 O O . THR A 1 83 ? 37.147 -51.682 -6.002 1.00 40.36 83 THR B O 1
ATOM 1286 N N . ILE A 1 84 ? 37.571 -53.874 -6.186 1.00 36.02 84 ILE B N 1
ATOM 1287 C CA . ILE A 1 84 ? 38.455 -53.863 -5.032 1.00 40.59 84 ILE B CA 1
ATOM 1288 C C . ILE A 1 84 ? 39.868 -54.290 -5.407 1.00 40.13 84 ILE B C 1
ATOM 1289 O O . ILE A 1 84 ? 40.621 -54.764 -4.569 1.00 38.17 84 ILE B O 1
ATOM 1305 N N . ARG A 1 85 ? 40.216 -54.137 -6.680 1.00 45.82 85 ARG B N 1
ATOM 1306 C CA . ARG A 1 85 ? 41.582 -54.380 -7.111 1.00 56.71 85 ARG B CA 1
ATOM 1307 C C . ARG A 1 85 ? 42.483 -53.268 -6.589 1.00 56.47 85 ARG B C 1
ATOM 1308 O O . ARG A 1 85 ? 42.081 -52.103 -6.514 1.00 56.19 85 ARG B O 1
ATOM 1329 N N . HIS A 1 86 ? 43.696 -53.642 -6.188 1.00 63.95 86 HIS B N 1
ATOM 1330 C CA . HIS A 1 86 ? 44.709 -52.675 -5.768 1.00 62.11 86 HIS B CA 1
ATOM 1331 C C . HIS A 1 86 ? 45.359 -52.115 -7.028 1.00 78.71 86 HIS B C 1
ATOM 1332 O O . HIS A 1 86 ? 46.332 -52.662 -7.550 1.00 78.23 86 HIS B O 1
ATOM 1336 N N . CYS A 1 87 ? 44.808 -51.014 -7.529 1.00 70.26 87 CYS B N 1
ATOM 1337 C CA . CYS A 1 87 ? 45.287 -50.411 -8.761 1.00 77.27 87 CYS B CA 1
ATOM 1338 C C . CYS A 1 87 ? 44.955 -48.927 -8.730 1.00 83.94 87 CYS B C 1
ATOM 1339 O O . CYS A 1 87 ? 44.386 -48.417 -7.761 1.00 80.65 87 CYS B O 1
ATOM 1347 N N . LEU A 1 88 ? 45.308 -48.235 -9.809 1.00 81.03 88 LEU B N 1
ATOM 1348 C CA . LEU A 1 88 ? 45.175 -46.788 -9.892 1.00 80.85 88 LEU B CA 1
ATOM 1349 C C . LEU A 1 88 ? 43.872 -46.456 -10.610 1.00 73.45 88 LEU B C 1
ATOM 1350 O O . LEU A 1 88 ? 43.760 -46.643 -11.827 1.00 75.27 88 LEU B O 1
ATOM 1354 N N . ARG A 1 89 ? 42.887 -45.984 -9.854 1.00 70.53 89 ARG B N 1
ATOM 1355 C CA . ARG A 1 89 ? 41.638 -45.498 -10.422 1.00 73.05 89 ARG B CA 1
ATOM 1356 C C . ARG A 1 89 ? 41.782 -44.007 -10.705 1.00 75.33 89 ARG B C 1
ATOM 1357 O O . ARG A 1 89 ? 42.214 -43.243 -9.835 1.00 82.22 89 ARG B O 1
ATOM 1378 N N . SER A 1 90 ? 41.409 -43.599 -11.923 1.00 93.50 90 SER B N 1
ATOM 1379 C CA . SER A 1 90 ? 41.752 -42.266 -12.411 1.00 105.51 90 SER B CA 1
ATOM 1380 C C . SER A 1 90 ? 41.343 -41.163 -11.443 1.00 107.17 90 SER B C 1
ATOM 1381 O O . SER A 1 90 ? 42.010 -40.125 -11.371 1.00 125.37 90 SER B O 1
ATOM 1389 N N . GLY A 1 91 ? 40.257 -41.360 -10.701 1.00 77.96 91 GLY B N 1
ATOM 1390 C CA . GLY A 1 91 ? 39.851 -40.402 -9.694 1.00 69.17 91 GLY B CA 1
ATOM 1391 C C . GLY A 1 91 ? 39.547 -41.061 -8.366 1.00 55.09 91 GLY B C 1
ATOM 1392 O O . GLY A 1 91 ? 38.783 -40.525 -7.558 1.00 51.08 91 GLY B O 1
ATOM 1396 N N . ASN A 1 92 ? 40.157 -42.224 -8.124 1.00 53.90 92 ASN B N 1
ATOM 1397 C CA . ASN A 1 92 ? 39.832 -43.060 -6.969 1.00 46.78 92 ASN B CA 1
ATOM 1398 C C . ASN A 1 92 ? 38.365 -43.474 -6.997 1.00 38.25 92 ASN B C 1
ATOM 1399 O O . ASN A 1 92 ? 37.764 -43.754 -5.959 1.00 34.83 92 ASN B O 1
ATOM 1410 N N . HIS A 1 93 ? 37.784 -43.510 -8.191 1.00 34.84 93 HIS B N 1
ATOM 1411 C CA . HIS A 1 93 ? 36.339 -43.600 -8.340 1.00 39.16 93 HIS B CA 1
ATOM 1412 C C . HIS A 1 93 ? 36.021 -44.254 -9.670 1.00 37.96 93 HIS B C 1
ATOM 1413 O O . HIS A 1 93 ? 36.605 -43.888 -10.694 1.00 32.45 93 HIS B O 1
ATOM 1427 N N . ILE A 1 94 ? 35.094 -45.204 -9.661 1.00 35.88 94 ILE B N 1
ATOM 1428 C CA . ILE A 1 94 ? 34.676 -45.873 -10.888 1.00 35.01 94 ILE B CA 1
ATOM 1429 C C . ILE A 1 94 ? 33.190 -46.185 -10.788 1.00 33.74 94 ILE B C 1
ATOM 1430 O O . ILE A 1 94 ? 32.737 -46.813 -9.826 1.00 31.34 94 ILE B O 1
ATOM 1446 N N . VAL A 1 95 ? 32.431 -45.718 -11.777 1.00 33.13 95 VAL B N 1
ATOM 1447 C CA . VAL A 1 95 ? 31.030 -46.092 -11.917 1.00 35.48 95 VAL B CA 1
ATOM 1448 C C . VAL A 1 95 ? 30.954 -47.448 -12.601 1.00 29.70 95 VAL B C 1
ATOM 1449 O O . VAL A 1 95 ? 31.645 -47.700 -13.593 1.00 30.99 95 VAL B O 1
ATOM 1462 N N . TRP A 1 96 ? 30.103 -48.325 -12.083 1.00 30.38 96 TRP B N 1
ATOM 1463 C CA . TRP A 1 96 ? 30.022 -49.674 -12.622 1.00 30.71 96 TRP B CA 1
ATOM 1464 C C . TRP A 1 96 ? 29.525 -49.650 -14.062 1.00 34.63 96 TRP B C 1
ATOM 1465 O O . TRP A 1 96 ? 28.647 -48.862 -14.424 1.00 33.83 96 TRP B O 1
ATOM 1486 N N . SER A 1 97 ? 30.090 -50.536 -14.879 1.00 29.93 97 SER B N 1
ATOM 1487 C CA . SER A 1 97 ? 29.750 -50.626 -16.289 1.00 34.05 97 SER B CA 1
ATOM 1488 C C . SER A 1 97 ? 30.078 -52.026 -16.780 1.00 38.44 97 SER B C 1
ATOM 1489 O O . SER A 1 97 ? 30.853 -52.755 -16.156 1.00 33.60 97 SER B O 1
ATOM 1497 N N . ASP A 1 98 ? 29.497 -52.380 -17.929 1.00 36.27 98 ASP B N 1
ATOM 1498 C CA . ASP A 1 98 ? 29.841 -53.645 -18.567 1.00 35.87 98 ASP B CA 1
ATOM 1499 C C . ASP A 1 98 ? 31.337 -53.718 -18.859 1.00 40.08 98 ASP B C 1
ATOM 1500 O O . ASP A 1 98 ? 31.962 -54.772 -18.689 1.00 38.84 98 ASP B O 1
ATOM 1509 N N . ASP A 1 99 ? 31.926 -52.604 -19.307 1.00 39.11 99 ASP B N 1
ATOM 1510 C CA . ASP A 1 99 ? 33.355 -52.581 -19.605 1.00 42.99 99 ASP B CA 1
ATOM 1511 C C . ASP A 1 99 ? 34.185 -52.929 -18.376 1.00 37.41 99 ASP B C 1
ATOM 1512 O O . ASP A 1 99 ? 35.174 -53.664 -18.471 1.00 39.97 99 ASP B O 1
ATOM 1521 N N . LEU A 1 100 ? 33.814 -52.388 -17.216 1.00 36.35 100 LEU B N 1
ATOM 1522 C CA . LEU A 1 100 ? 34.593 -52.635 -16.007 1.00 37.02 100 LEU B CA 1
ATOM 1523 C C . LEU A 1 100 ? 34.693 -54.125 -15.712 1.00 38.04 100 LEU B C 1
ATOM 1524 O O . LEU A 1 100 ? 35.737 -54.607 -15.261 1.00 33.30 100 LEU B O 1
ATOM 1540 N N . PHE A 1 101 ? 33.620 -54.871 -15.967 1.00 37.50 101 PHE B N 1
ATOM 1541 C CA . PHE A 1 101 ? 33.548 -56.283 -15.627 1.00 32.95 101 PHE B CA 1
ATOM 1542 C C . PHE A 1 101 ? 33.821 -57.188 -16.819 1.00 36.70 101 PHE B C 1
ATOM 1543 O O . PHE A 1 101 ? 33.493 -58.378 -16.773 1.00 39.72 101 PHE B O 1
ATOM 1560 N N . ALA A 1 102 ? 34.435 -56.651 -17.877 1.00 38.82 102 ALA B N 1
ATOM 1561 C CA . ALA A 1 102 ? 34.744 -57.456 -19.052 1.00 41.42 102 ALA B CA 1
ATOM 1562 C C . ALA A 1 102 ? 35.542 -58.706 -18.705 1.00 43.28 102 ALA B C 1
ATOM 1563 O O . ALA A 1 102 ? 35.400 -59.737 -19.375 1.00 44.95 102 ALA B O 1
ATOM 1570 N N . ASP A 1 103 ? 36.392 -58.637 -17.680 1.00 39.94 103 ASP B N 1
ATOM 1571 C CA . ASP A 1 103 ? 37.206 -59.767 -17.252 1.00 42.53 103 ASP B CA 1
ATOM 1572 C C . ASP A 1 103 ? 36.625 -60.495 -16.046 1.00 41.46 103 ASP B C 1
ATOM 1573 O O . ASP A 1 103 ? 37.284 -61.380 -15.492 1.00 43.67 103 ASP B O 1
ATOM 1582 N N . ALA A 1 104 ? 35.425 -60.126 -15.612 1.00 38.59 104 ALA B N 1
ATOM 1583 C CA . ALA A 1 104 ? 34.759 -60.749 -14.471 1.00 37.58 104 ALA B CA 1
ATOM 1584 C C . ALA A 1 104 ? 33.281 -60.909 -14.789 1.00 34.05 104 ALA B C 1
ATOM 1585 O O . ALA A 1 104 ? 32.405 -60.452 -14.050 1.00 32.47 104 ALA B O 1
ATOM 1592 N N . GLN A 1 105 ? 32.991 -61.568 -15.910 1.00 38.70 105 GLN B N 1
ATOM 1593 C CA . GLN A 1 105 ? 31.628 -61.565 -16.430 1.00 38.50 105 GLN B CA 1
ATOM 1594 C C . GLN A 1 105 ? 30.674 -62.353 -15.535 1.00 37.22 105 GLN B C 1
ATOM 1595 O O . GLN A 1 105 ? 29.502 -61.980 -15.398 1.00 38.76 105 GLN B O 1
ATOM 1609 N N . GLU A 1 106 ? 31.141 -63.447 -14.919 1.00 33.96 106 GLU B N 1
ATOM 1610 C CA . GLU A 1 106 ? 30.255 -64.204 -14.033 1.00 37.41 106 GLU B CA 1
ATOM 1611 C C . GLU A 1 106 ? 29.867 -63.375 -12.812 1.00 35.84 106 GLU B C 1
ATOM 1612 O O . GLU A 1 106 ? 28.719 -63.429 -12.348 1.00 33.62 106 GLU B O 1
ATOM 1624 N N . LEU A 1 107 ? 30.809 -62.595 -12.277 1.00 31.97 107 LEU B N 1
ATOM 1625 C CA . LEU A 1 107 ? 30.486 -61.731 -11.146 1.00 27.53 107 LEU B CA 1
ATOM 1626 C C . LEU A 1 107 ? 29.407 -60.722 -11.526 1.00 26.32 107 LEU B C 1
ATOM 1627 O O . LEU A 1 107 ? 28.443 -60.513 -10.783 1.00 25.28 107 LEU B O 1
ATOM 1643 N N . TRP A 1 108 ? 29.549 -60.090 -12.694 1.00 23.88 108 TRP B N 1
ATOM 1644 C CA . TRP A 1 108 ? 28.632 -59.017 -13.077 1.00 29.54 108 TRP B CA 1
ATOM 1645 C C . TRP A 1 108 ? 27.277 -59.573 -13.490 1.00 29.66 108 TRP B C 1
ATOM 1646 O O . TRP A 1 108 ? 26.238 -58.977 -13.183 1.00 27.54 108 TRP B O 1
ATOM 1667 N N . ASP A 1 109 ? 27.266 -60.717 -14.179 1.00 31.35 109 ASP B N 1
ATOM 1668 C CA . ASP A 1 109 ? 26.008 -61.391 -14.481 1.00 29.14 109 ASP B CA 1
ATOM 1669 C C . ASP A 1 109 ? 25.272 -61.766 -13.202 1.00 31.54 109 ASP B C 1
ATOM 1670 O O . ASP A 1 109 ? 24.057 -61.566 -13.086 1.00 27.60 109 ASP B O 1
ATOM 1679 N N . ASP A 1 110 ? 25.994 -62.341 -12.235 1.00 28.06 110 ASP B N 1
ATOM 1680 C CA . ASP A 1 110 ? 25.367 -62.748 -10.981 1.00 25.00 110 ASP B CA 1
ATOM 1681 C C . ASP A 1 110 ? 24.870 -61.535 -10.205 1.00 25.77 110 ASP B C 1
ATOM 1682 O O . ASP A 1 110 ? 23.739 -61.525 -9.708 1.00 30.01 110 ASP B O 1
ATOM 1691 N N . ALA A 1 111 ? 25.703 -60.497 -10.102 1.00 25.88 111 ALA B N 1
ATOM 1692 C CA . ALA A 1 111 ? 25.327 -59.304 -9.351 1.00 23.55 111 ALA B CA 1
ATOM 1693 C C . ALA A 1 111 ? 24.031 -58.703 -9.880 1.00 26.35 111 ALA B C 1
ATOM 1694 O O . ALA A 1 111 ? 23.148 -58.321 -9.106 1.00 24.09 111 ALA B O 1
ATOM 1701 N N . ARG A 1 112 ? 23.904 -58.590 -11.202 1.00 24.44 112 ARG B N 1
ATOM 1702 C CA . ARG A 1 112 ? 22.673 -58.043 -11.759 1.00 30.16 112 ARG B CA 1
ATOM 1703 C C . ARG A 1 112 ? 21.499 -58.983 -11.516 1.00 30.91 112 ARG B C 1
ATOM 1704 O O . ARG A 1 112 ? 20.375 -58.517 -11.293 1.00 29.88 112 ARG B O 1
ATOM 1725 N N . ASP A 1 113 ? 21.742 -60.299 -11.502 1.00 27.85 113 ASP B N 1
ATOM 1726 C CA . ASP A 1 113 ? 20.669 -61.247 -11.212 1.00 31.35 113 ASP B CA 1
ATOM 1727 C C . ASP A 1 113 ? 20.179 -61.138 -9.771 1.00 30.49 113 ASP B C 1
ATOM 1728 O O . ASP A 1 113 ? 19.067 -61.589 -9.474 1.00 28.95 113 ASP B O 1
ATOM 1737 N N . TYR A 1 114 ? 20.987 -60.564 -8.874 1.00 28.17 114 TYR B N 1
ATOM 1738 C CA . TYR A 1 114 ? 20.591 -60.271 -7.501 1.00 29.24 114 TYR B CA 1
ATOM 1739 C C . TYR A 1 114 ? 20.088 -58.845 -7.326 1.00 29.09 114 TYR B C 1
ATOM 1740 O O . TYR A 1 114 ? 19.813 -58.432 -6.195 1.00 24.32 114 TYR B O 1
ATOM 1758 N N . GLY A 1 115 ? 19.978 -58.082 -8.409 1.00 30.43 115 GLY B N 1
ATOM 1759 C CA . GLY A 1 115 ? 19.427 -56.745 -8.356 1.00 28.54 115 GLY B CA 1
ATOM 1760 C C . GLY A 1 115 ? 20.433 -55.633 -8.184 1.00 29.36 115 GLY B C 1
ATOM 1761 O O . GLY A 1 115 ? 20.026 -54.478 -8.021 1.00 32.05 115 GLY B O 1
ATOM 1765 N N . LEU A 1 116 ? 21.729 -55.942 -8.203 1.00 29.55 116 LEU B N 1
ATOM 1766 C CA . LEU A 1 116 ? 22.790 -54.945 -8.063 1.00 27.42 116 LEU B CA 1
ATOM 1767 C C . LEU A 1 116 ? 23.213 -54.547 -9.469 1.00 30.16 116 LEU B C 1
ATOM 1768 O O . LEU A 1 116 ? 24.161 -55.091 -10.035 1.00 29.21 116 LEU B O 1
ATOM 1784 N N . ARG A 1 117 ? 22.494 -53.582 -10.042 1.00 28.86 117 ARG B N 1
ATOM 1785 C CA . ARG A 1 117 ? 22.601 -53.273 -11.460 1.00 31.88 117 ARG B CA 1
ATOM 1786 C C . ARG A 1 117 ? 23.218 -51.917 -11.762 1.00 26.80 117 ARG B C 1
ATOM 1787 O O . ARG A 1 117 ? 23.619 -51.688 -12.906 1.00 30.30 117 ARG B O 1
ATOM 1808 N N . HIS A 1 118 ? 23.308 -51.023 -10.782 1.00 27.23 118 HIS B N 1
ATOM 1809 C CA . HIS A 1 118 ? 23.907 -49.710 -10.978 1.00 29.80 118 HIS B CA 1
ATOM 1810 C C . HIS A 1 118 ? 24.605 -49.326 -9.686 1.00 29.22 118 HIS B C 1
ATOM 1811 O O . HIS A 1 118 ? 24.071 -49.555 -8.599 1.00 29.29 118 HIS B O 1
ATOM 1825 N N . GLY A 1 119 ? 25.803 -48.769 -9.802 1.00 27.60 119 GLY B N 1
ATOM 1826 C CA . GLY A 1 119 ? 26.553 -48.419 -8.610 1.00 26.61 119 GLY B CA 1
ATOM 1827 C C . GLY A 1 119 ? 27.902 -47.839 -8.962 1.00 26.96 119 GLY B C 1
ATOM 1828 O O . GLY A 1 119 ? 28.246 -47.654 -10.132 1.00 27.04 119 GLY B O 1
ATOM 1832 N N . ALA A 1 120 ? 28.669 -47.557 -7.915 1.00 26.27 120 ALA B N 1
ATOM 1833 C CA . ALA A 1 120 ? 29.969 -46.926 -8.053 1.00 26.29 120 ALA B CA 1
ATOM 1834 C C . ALA A 1 120 ? 30.825 -47.351 -6.874 1.00 27.46 120 ALA B C 1
ATOM 1835 O O . ALA A 1 120 ? 30.311 -47.685 -5.805 1.00 22.69 120 ALA B O 1
ATOM 1842 N N . THR A 1 121 ? 32.134 -47.341 -7.075 1.00 24.72 121 THR B N 1
ATOM 1843 C CA . THR A 1 121 ? 33.070 -47.639 -6.006 1.00 29.65 121 THR B CA 1
ATOM 1844 C C . THR A 1 121 ? 34.089 -46.516 -5.929 1.00 26.96 121 THR B C 1
ATOM 1845 O O . THR A 1 121 ? 34.663 -46.117 -6.948 1.00 27.04 121 THR B O 1
ATOM 1856 N N . HIS A 1 122 ? 34.281 -45.992 -4.726 1.00 27.52 122 HIS B N 1
ATOM 1857 C CA . HIS A 1 122 ? 35.332 -45.039 -4.427 1.00 31.87 122 HIS B CA 1
ATOM 1858 C C . HIS A 1 122 ? 36.371 -45.725 -3.555 1.00 34.61 122 HIS B C 1
ATOM 1859 O O . HIS A 1 122 ? 36.053 -46.635 -2.783 1.00 34.26 122 HIS B O 1
ATOM 1873 N N . SER A 1 123 ? 37.617 -45.292 -3.692 1.00 31.54 123 SER B N 1
ATOM 1874 C CA . SER A 1 123 ? 38.728 -45.899 -2.980 1.00 33.84 123 SER B CA 1
ATOM 1875 C C . SER A 1 123 ? 39.578 -44.816 -2.336 1.00 39.03 123 SER B C 1
ATOM 1876 O O . SER A 1 123 ? 39.603 -43.669 -2.788 1.00 40.06 123 SER B O 1
ATOM 1884 N N . CYS A 1 124 ? 40.266 -45.195 -1.264 1.00 39.11 124 CYS B N 1
ATOM 1885 C CA . CYS A 1 124 ? 41.218 -44.331 -0.585 1.00 41.56 124 CYS B CA 1
ATOM 1886 C C . CYS A 1 124 ? 42.364 -45.205 -0.101 1.00 43.61 124 CYS B C 1
ATOM 1887 O O . CYS A 1 124 ? 42.169 -46.371 0.250 1.00 44.61 124 CYS B O 1
ATOM 1895 N N . MET A 1 125 ? 43.569 -44.647 -0.115 1.00 43.20 125 MET B N 1
ATOM 1896 C CA . MET A 1 125 ? 44.761 -45.383 0.293 1.00 52.62 125 MET B CA 1
ATOM 1897 C C . MET A 1 125 ? 45.472 -44.595 1.379 1.00 52.16 125 MET B C 1
ATOM 1898 O O . MET A 1 125 ? 46.007 -43.515 1.113 1.00 56.93 125 MET B O 1
ATOM 1912 N N . ALA A 1 126 ? 45.459 -45.122 2.600 1.00 51.62 126 ALA B N 1
ATOM 1913 C CA . ALA A 1 126 ? 46.324 -44.608 3.647 1.00 58.75 126 ALA B CA 1
ATOM 1914 C C . ALA A 1 126 ? 47.784 -44.862 3.276 1.00 61.68 126 ALA B C 1
ATOM 1915 O O . ALA A 1 126 ? 48.104 -45.875 2.650 1.00 61.61 126 ALA B O 1
ATOM 1922 N N . PRO A 1 127 ? 48.693 -43.955 3.645 1.00 68.22 127 PRO B N 1
ATOM 1923 C CA . PRO A 1 127 ? 50.108 -44.170 3.294 1.00 79.35 127 PRO B CA 1
ATOM 1924 C C . PRO A 1 127 ? 50.801 -45.270 4.094 1.00 71.52 127 PRO B C 1
ATOM 1925 O O . PRO A 1 127 ? 52.035 -45.344 4.100 1.00 66.28 127 PRO B O 1
ATOM 1936 N N . ASN A 1 128 ? 50.028 -46.138 4.755 1.00 62.29 128 ASN B N 1
ATOM 1937 C CA . ASN A 1 128 ? 50.551 -47.339 5.401 1.00 56.25 128 ASN B CA 1
ATOM 1938 C C . ASN A 1 128 ? 50.141 -48.609 4.658 1.00 51.60 128 ASN B C 1
ATOM 1939 O O . ASN A 1 128 ? 50.082 -49.690 5.258 1.00 50.56 128 ASN B O 1
ATOM 1950 N N . GLY A 1 129 ? 49.832 -48.494 3.367 1.00 49.20 129 GLY B N 1
ATOM 1951 C CA . GLY A 1 129 ? 49.463 -49.632 2.559 1.00 47.33 129 GLY B CA 1
ATOM 1952 C C . GLY A 1 129 ? 48.016 -50.046 2.651 1.00 43.48 129 GLY B C 1
ATOM 1953 O O . GLY A 1 129 ? 47.526 -50.735 1.747 1.00 43.97 129 GLY B O 1
ATOM 1957 N N . VAL A 1 130 ? 47.308 -49.650 3.707 1.00 43.70 130 VAL B N 1
ATOM 1958 C CA . VAL A 1 130 ? 45.903 -50.013 3.848 1.00 39.35 130 VAL B CA 1
ATOM 1959 C C . VAL A 1 130 ? 45.073 -49.254 2.823 1.00 43.50 130 VAL B C 1
ATOM 1960 O O . VAL A 1 130 ? 45.238 -48.040 2.639 1.00 44.49 130 VAL B O 1
ATOM 1973 N N . MET A 1 131 ? 44.160 -49.965 2.166 1.00 37.70 131 MET B N 1
ATOM 1974 C CA . MET A 1 131 ? 43.273 -49.392 1.163 1.00 36.45 131 MET B CA 1
ATOM 1975 C C . MET A 1 131 ? 41.826 -49.585 1.590 1.00 38.40 131 MET B C 1
ATOM 1976 O O . MET A 1 131 ? 41.440 -50.681 2.013 1.00 35.55 131 MET B O 1
ATOM 1990 N N . GLY A 1 132 ? 41.031 -48.533 1.461 1.00 32.44 132 GLY B N 1
ATOM 1991 C CA . GLY A 1 132 ? 39.601 -48.594 1.720 1.00 34.08 132 GLY B CA 1
ATOM 1992 C C . GLY A 1 132 ? 38.835 -48.497 0.413 1.00 32.47 132 GLY B C 1
ATOM 1993 O O . GLY A 1 132 ? 39.243 -47.775 -0.500 1.00 29.34 132 GLY B O 1
ATOM 1997 N N . PHE A 1 133 ? 37.732 -49.241 0.327 1.00 25.29 133 PHE B N 1
ATOM 1998 C CA . PHE A 1 133 ? 36.827 -49.192 -0.813 1.00 31.48 133 PHE B CA 1
ATOM 1999 C C . PHE A 1 133 ? 35.399 -49.022 -0.311 1.00 29.84 133 PHE B C 1
ATOM 2000 O O . PHE A 1 133 ? 34.965 -49.754 0.584 1.00 29.31 133 PHE B O 1
ATOM 2017 N N . LEU A 1 134 ? 34.663 -48.082 -0.903 1.00 32.70 134 LEU B N 1
ATOM 2018 C CA . LEU A 1 134 ? 33.264 -47.836 -0.565 1.00 29.83 134 LEU B CA 1
ATOM 2019 C C . LEU A 1 134 ? 32.414 -47.996 -1.817 1.00 27.17 134 LEU B C 1
ATOM 2020 O O . LEU A 1 134 ? 32.601 -47.261 -2.793 1.00 30.20 134 LEU B O 1
ATOM 2036 N N . SER A 1 135 ? 31.473 -48.939 -1.784 1.00 26.99 135 SER B N 1
ATOM 2037 C CA . SER A 1 135 ? 30.551 -49.167 -2.890 1.00 27.03 135 SER B CA 1
ATOM 2038 C C . SER A 1 135 ? 29.136 -48.756 -2.504 1.00 26.73 135 SER B C 1
ATOM 2039 O O . SER A 1 135 ? 28.728 -48.917 -1.350 1.00 26.77 135 SER B O 1
ATOM 2047 N N . VAL A 1 136 ? 28.396 -48.223 -3.476 1.00 25.69 136 VAL B N 1
ATOM 2048 C CA . VAL A 1 136 ? 26.962 -47.985 -3.362 1.00 25.98 136 VAL B CA 1
ATOM 2049 C C . VAL A 1 136 ? 26.301 -48.654 -4.560 1.00 27.17 136 VAL B C 1
ATOM 2050 O O . VAL A 1 136 ? 26.889 -48.735 -5.644 1.00 23.31 136 VAL B O 1
ATOM 2063 N N . ALA A 1 137 ? 25.070 -49.131 -4.369 1.00 22.19 137 ALA B N 1
ATOM 2064 C CA . ALA A 1 137 ? 24.403 -49.904 -5.409 1.00 25.20 137 ALA B CA 1
ATOM 2065 C C . ALA A 1 137 ? 22.892 -49.770 -5.303 1.00 27.25 137 ALA B C 1
ATOM 2066 O O . ALA A 1 137 ? 22.345 -49.528 -4.224 1.00 25.55 137 ALA B O 1
ATOM 2073 N N . ARG A 1 138 ? 22.224 -49.932 -6.447 1.00 27.79 138 ARG B N 1
ATOM 2074 C CA . ARG A 1 138 ? 20.768 -49.907 -6.518 1.00 27.89 138 ARG B CA 1
ATOM 2075 C C . ARG A 1 138 ? 20.341 -50.679 -7.760 1.00 28.31 138 ARG B C 1
ATOM 2076 O O . ARG A 1 138 ? 21.157 -51.001 -8.626 1.00 25.78 138 ARG B O 1
ATOM 2097 N N . SER A 1 139 ? 19.046 -50.974 -7.840 1.00 30.25 139 SER B N 1
ATOM 2098 C CA . SER A 1 139 ? 18.545 -51.767 -8.953 1.00 34.85 139 SER B CA 1
ATOM 2099 C C . SER A 1 139 ? 18.066 -50.930 -10.131 1.00 32.81 139 SER B C 1
ATOM 2100 O O . SER A 1 139 ? 18.230 -51.359 -11.279 1.00 33.82 139 SER B O 1
ATOM 2108 N N . SER A 1 140 ? 17.501 -49.749 -9.893 1.00 40.94 140 SER B N 1
ATOM 2109 C CA . SER A 1 140 ? 16.698 -49.164 -10.960 1.00 53.93 140 SER B CA 1
ATOM 2110 C C . SER A 1 140 ? 17.420 -48.034 -11.682 1.00 69.68 140 SER B C 1
ATOM 2111 O O . SER A 1 140 ? 18.104 -48.297 -12.678 1.00 91.68 140 SER B O 1
ATOM 2119 N N . PRO A 1 141 ? 17.305 -46.780 -11.246 1.00 47.05 141 PRO B N 1
ATOM 2120 C CA . PRO A 1 141 ? 17.768 -45.694 -12.115 1.00 44.45 141 PRO B CA 1
ATOM 2121 C C . PRO A 1 141 ? 19.266 -45.821 -12.353 1.00 40.76 141 PRO B C 1
ATOM 2122 O O . PRO A 1 141 ? 20.050 -45.994 -11.416 1.00 33.76 141 PRO B O 1
ATOM 2133 N N . ALA A 1 142 ? 19.649 -45.810 -13.626 1.00 40.09 142 ALA B N 1
ATOM 2134 C CA . ALA A 1 142 ? 21.056 -45.694 -13.974 1.00 39.20 142 ALA B CA 1
ATOM 2135 C C . ALA A 1 142 ? 21.604 -44.384 -13.424 1.00 38.47 142 ALA B C 1
ATOM 2136 O O . ALA A 1 142 ? 20.888 -43.388 -13.309 1.00 40.55 142 ALA B O 1
ATOM 2143 N N . ILE A 1 143 ? 22.885 -44.387 -13.064 1.00 36.54 143 ILE B N 1
ATOM 2144 C CA . ILE A 1 143 ? 23.502 -43.171 -12.542 1.00 39.87 143 ILE B CA 1
ATOM 2145 C C . ILE A 1 143 ? 23.573 -42.149 -13.672 1.00 48.35 143 ILE B C 1
ATOM 2146 O O . ILE A 1 143 ? 24.202 -42.388 -14.710 1.00 46.63 143 ILE B O 1
ATOM 2162 N N . SER A 1 144 ? 22.910 -41.010 -13.483 1.00 45.73 144 SER B N 1
ATOM 2163 C CA . SER A 1 144 ? 22.799 -40.033 -14.554 1.00 56.32 144 SER B CA 1
ATOM 2164 C C . SER A 1 144 ? 24.076 -39.206 -14.679 1.00 57.49 144 SER B C 1
ATOM 2165 O O . SER A 1 144 ? 24.791 -38.999 -13.695 1.00 55.94 144 SER B O 1
ATOM 2173 N N . PRO A 1 145 ? 24.382 -38.719 -15.883 1.00 60.61 145 PRO B N 1
ATOM 2174 C CA . PRO A 1 145 ? 25.567 -37.858 -16.032 1.00 63.61 145 PRO B CA 1
ATOM 2175 C C . PRO A 1 145 ? 25.568 -36.654 -15.105 1.00 65.04 145 PRO B C 1
ATOM 2176 O O . PRO A 1 145 ? 26.645 -36.222 -14.673 1.00 67.04 145 PRO B O 1
ATOM 2187 N N . HIS A 1 146 ? 24.394 -36.111 -14.766 1.00 75.76 146 HIS B N 1
ATOM 2188 C CA . HIS A 1 146 ? 24.335 -34.866 -14.006 1.00 73.88 146 HIS B CA 1
ATOM 2189 C C . HIS A 1 146 ? 24.700 -35.045 -12.537 1.00 71.49 146 HIS B C 1
ATOM 2190 O O . HIS A 1 146 ? 25.109 -34.073 -11.893 1.00 72.40 146 HIS B O 1
ATOM 2194 N N . GLU A 1 147 ? 24.558 -36.247 -11.988 1.00 62.51 147 GLU B N 1
ATOM 2195 C CA . GLU A 1 147 ? 24.815 -36.484 -10.574 1.00 60.40 147 GLU B CA 1
ATOM 2196 C C . GLU A 1 147 ? 26.190 -37.088 -10.313 1.00 56.62 147 GLU B C 1
ATOM 2197 O O . GLU A 1 147 ? 26.573 -37.240 -9.149 1.00 51.84 147 GLU B O 1
ATOM 2209 N N . ARG A 1 148 ? 26.956 -37.389 -11.363 1.00 54.54 148 ARG B N 1
ATOM 2210 C CA A ARG A 1 148 ? 28.168 -38.184 -11.193 0.49 56.95 148 ARG B CA 1
ATOM 2211 C CA B ARG A 1 148 ? 28.170 -38.182 -11.195 0.51 56.96 148 ARG B CA 1
ATOM 2212 C C . ARG A 1 148 ? 29.213 -37.447 -10.366 1.00 50.85 148 ARG B C 1
ATOM 2213 O O . ARG A 1 148 ? 29.739 -37.991 -9.388 1.00 44.06 148 ARG B O 1
ATOM 2252 N N . GLU A 1 149 ? 29.538 -36.212 -10.747 1.00 52.95 149 GLU B N 1
ATOM 2253 C CA . GLU A 1 149 ? 30.623 -35.507 -10.073 1.00 55.57 149 GLU B CA 1
ATOM 2254 C C . GLU A 1 149 ? 30.287 -35.234 -8.613 1.00 50.48 149 GLU B C 1
ATOM 2255 O O . GLU A 1 149 ? 31.165 -35.310 -7.745 1.00 45.68 149 GLU B O 1
ATOM 2267 N N . GLU A 1 150 ? 29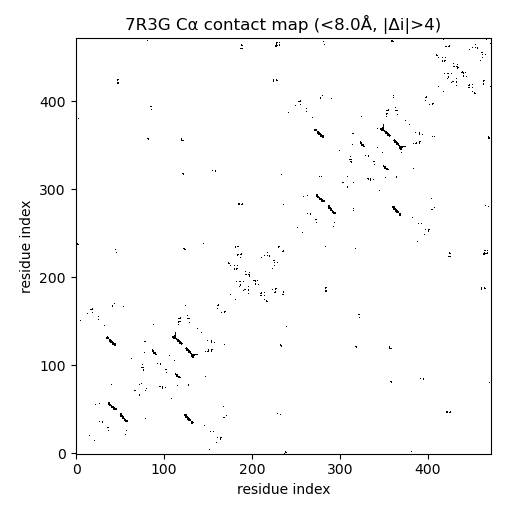.023 -34.924 -8.314 1.00 46.48 150 GLU B N 1
ATOM 2268 C CA . GLU A 1 150 ? 28.640 -34.725 -6.919 1.00 49.94 150 GLU B CA 1
ATOM 2269 C C . GLU A 1 150 ? 28.693 -36.038 -6.145 1.00 44.16 150 GLU B C 1
ATOM 2270 O O . GLU A 1 150 ? 29.045 -36.055 -4.960 1.00 41.63 150 GLU B O 1
ATOM 2282 N N . LEU A 1 151 ? 28.337 -37.147 -6.797 1.00 39.44 151 LEU B N 1
ATOM 2283 C CA . LEU A 1 151 ? 28.429 -38.445 -6.140 1.00 44.66 151 LEU B CA 1
ATOM 2284 C C . LEU A 1 151 ? 29.874 -38.781 -5.800 1.00 38.96 151 LEU B C 1
ATOM 2285 O O . LEU A 1 151 ? 30.165 -39.267 -4.702 1.00 38.66 151 LEU B O 1
ATOM 2301 N N . ARG A 1 152 ? 30.792 -38.539 -6.736 1.00 37.13 152 ARG B N 1
ATOM 2302 C CA . ARG A 1 152 ? 32.209 -38.737 -6.453 1.00 42.31 152 ARG B CA 1
ATOM 2303 C C . ARG A 1 152 ? 32.621 -37.973 -5.202 1.00 41.64 152 ARG B C 1
ATOM 2304 O O . ARG A 1 152 ? 33.199 -38.541 -4.268 1.00 37.93 152 ARG B O 1
ATOM 2325 N N . LEU A 1 153 ? 32.305 -36.676 -5.164 1.00 43.25 153 LEU B N 1
ATOM 2326 C CA . LEU A 1 153 ? 32.729 -35.826 -4.058 1.00 40.75 153 LEU B CA 1
ATOM 2327 C C . LEU A 1 153 ? 32.125 -36.283 -2.741 1.00 37.85 153 LEU B C 1
ATOM 2328 O O . LEU A 1 153 ? 32.811 -36.321 -1.713 1.00 35.71 153 LEU B O 1
ATOM 2344 N N . ARG A 1 154 ? 30.836 -36.614 -2.748 1.00 36.73 154 ARG B N 1
ATOM 2345 C CA . ARG A 1 154 ? 30.183 -37.086 -1.536 1.00 41.22 154 ARG B CA 1
ATOM 2346 C C . ARG A 1 154 ? 30.752 -38.424 -1.089 1.00 37.35 154 ARG B C 1
ATOM 2347 O O . ARG A 1 154 ? 30.945 -38.655 0.110 1.00 34.40 154 ARG B O 1
ATOM 2368 N N . MET A 1 155 ? 31.021 -39.323 -2.035 1.00 38.04 155 MET B N 1
ATOM 2369 C CA . MET A 1 155 ? 31.567 -40.623 -1.664 1.00 36.37 155 MET B CA 1
ATOM 2370 C C . MET A 1 155 ? 32.972 -40.481 -1.094 1.00 35.26 155 MET B C 1
ATOM 2371 O O . MET A 1 155 ? 33.339 -41.191 -0.152 1.00 30.77 155 MET B O 1
ATOM 2385 N N . ARG A 1 156 ? 33.763 -39.553 -1.634 1.00 36.49 156 ARG B N 1
ATOM 2386 C CA . ARG A 1 156 ? 35.093 -39.322 -1.084 1.00 37.82 156 ARG B CA 1
ATOM 2387 C C . ARG A 1 156 ? 35.016 -38.797 0.343 1.00 38.72 156 ARG B C 1
ATOM 2388 O O . ARG A 1 156 ? 35.762 -39.248 1.221 1.00 30.98 156 ARG B O 1
ATOM 2409 N N . CYS A 1 157 ? 34.121 -37.840 0.595 1.00 37.49 157 CYS B N 1
ATOM 2410 C CA . CYS A 1 157 ? 33.917 -37.361 1.956 1.00 38.39 157 CYS B CA 1
ATOM 2411 C C . CYS A 1 157 ? 33.463 -38.488 2.872 1.00 35.54 157 CYS B C 1
A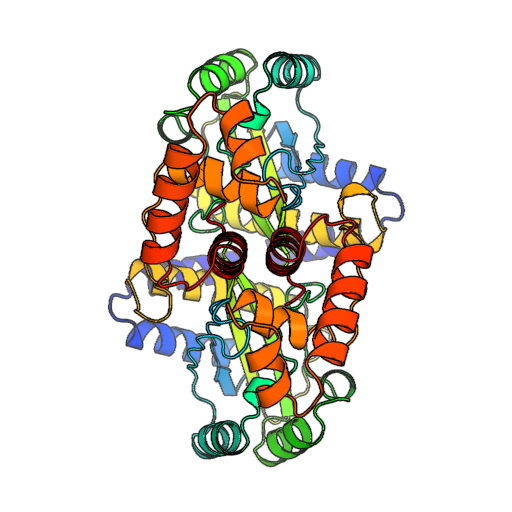TOM 2412 O O . CYS A 1 157 ? 33.909 -38.584 4.022 1.00 34.89 157 CYS B O 1
ATOM 2420 N N . LEU A 1 158 ? 32.577 -39.356 2.380 1.00 36.45 158 LEU B N 1
ATOM 2421 C CA . LEU A 1 158 ? 32.061 -40.435 3.212 1.00 35.00 158 LEU B CA 1
ATOM 2422 C C . LEU A 1 158 ? 33.163 -41.418 3.582 1.00 33.19 158 LEU B C 1
ATOM 2423 O O . LEU A 1 158 ? 33.298 -41.803 4.749 1.00 33.71 158 LEU B O 1
ATOM 2439 N N . ILE A 1 159 ? 33.959 -41.844 2.603 1.00 29.88 159 ILE B N 1
ATOM 2440 C CA . ILE A 1 159 ? 34.977 -42.845 2.893 1.00 33.68 159 ILE B CA 1
ATOM 2441 C C . ILE A 1 159 ? 36.063 -42.255 3.784 1.00 35.71 159 ILE B C 1
ATOM 2442 O O . ILE A 1 159 ? 36.554 -42.921 4.704 1.00 37.05 159 ILE B O 1
ATOM 2458 N N . GLU A 1 160 ? 36.448 -40.996 3.543 1.00 33.18 160 GLU B N 1
ATOM 2459 C CA . GLU A 1 160 ? 37.454 -40.362 4.393 1.00 36.29 160 GLU B CA 1
ATOM 2460 C C . GLU A 1 160 ? 36.956 -40.237 5.828 1.00 41.55 160 GLU B C 1
ATOM 2461 O O . GLU A 1 160 ? 37.687 -40.545 6.776 1.00 43.91 160 GLU B O 1
ATOM 2465 N N . LEU A 1 161 ? 35.708 -39.793 6.008 1.00 38.27 161 LEU B N 1
ATOM 2466 C CA . LEU A 1 161 ? 35.148 -39.697 7.353 1.00 42.64 161 LEU B CA 1
ATOM 2467 C C . LEU A 1 161 ? 34.982 -41.077 7.976 1.00 44.61 161 LEU B C 1
ATOM 2468 O O . LEU A 1 161 ? 35.278 -41.270 9.161 1.00 41.99 161 LEU B O 1
ATOM 2484 N N . LEU A 1 162 ? 34.502 -42.046 7.194 1.00 39.57 162 LEU B N 1
ATOM 2485 C CA . LEU A 1 162 ? 34.377 -43.411 7.693 1.00 43.19 162 LEU B CA 1
ATOM 2486 C C . LEU A 1 162 ? 35.718 -43.929 8.195 1.00 44.63 162 LEU B C 1
ATOM 2487 O O . LEU A 1 162 ? 35.829 -44.410 9.328 1.00 43.54 162 LEU B O 1
ATOM 2503 N N . HIS A 1 163 ? 36.755 -43.823 7.364 1.00 44.65 163 HIS B N 1
ATOM 2504 C CA . HIS A 1 163 ? 38.069 -44.329 7.748 1.00 53.94 163 HIS B CA 1
ATOM 2505 C C . HIS A 1 163 ? 38.613 -43.588 8.964 1.00 52.97 163 HIS B C 1
ATOM 2506 O O . HIS A 1 163 ? 39.218 -44.200 9.852 1.00 54.09 163 HIS B O 1
ATOM 2520 N N . GLN A 1 164 ? 38.394 -42.274 9.033 1.00 47.29 164 GLN B N 1
ATOM 2521 C CA . GLN A 1 164 ? 38.867 -41.510 10.182 1.00 50.10 164 GLN B CA 1
ATOM 2522 C C . GLN A 1 164 ? 38.145 -41.930 11.456 1.00 45.00 164 GLN B C 1
ATOM 2523 O O . GLN A 1 164 ? 38.774 -42.130 12.502 1.00 48.10 164 GLN B O 1
ATOM 2527 N N . THR A 1 165 ? 36.819 -42.063 11.392 1.00 42.51 165 THR B N 1
ATOM 2528 C CA . THR A 1 165 ? 36.057 -42.387 12.593 1.00 42.10 165 THR B CA 1
ATOM 2529 C C . THR A 1 165 ? 36.410 -43.774 13.114 1.00 44.86 165 THR B C 1
ATOM 2530 O O . THR A 1 165 ? 36.596 -43.959 14.322 1.00 46.60 165 THR B O 1
ATOM 2541 N N . LEU A 1 166 ? 36.509 -44.758 12.219 1.00 42.58 166 LEU B N 1
ATOM 2542 C CA . LEU A 1 166 ? 36.843 -46.110 12.647 1.00 42.58 166 LEU B CA 1
ATOM 2543 C C . LEU A 1 166 ? 38.264 -46.188 13.186 1.00 47.77 166 LEU B C 1
ATOM 2544 O O . LEU A 1 166 ? 38.532 -46.951 14.121 1.00 44.24 166 LEU B O 1
ATOM 2560 N N . THR A 1 167 ? 39.184 -45.412 12.610 1.00 46.91 167 THR B N 1
ATOM 2561 C CA . THR A 1 167 ? 40.544 -45.362 13.134 1.00 46.46 167 THR B CA 1
ATOM 2562 C C . THR A 1 167 ? 40.555 -44.836 14.565 1.00 49.56 167 THR B C 1
ATOM 2563 O O . THR A 1 167 ? 41.196 -45.417 15.448 1.00 48.63 167 THR B O 1
ATOM 2574 N N . GLU A 1 168 ? 39.846 -43.730 14.812 1.00 47.15 168 GLU B N 1
ATOM 2575 C CA . GLU A 1 168 ? 39.864 -43.120 16.135 1.00 49.62 168 GLU B CA 1
ATOM 2576 C C . GLU A 1 168 ? 39.105 -43.949 17.163 1.00 49.49 168 GLU B C 1
ATOM 2577 O O . GLU A 1 168 ? 39.302 -43.748 18.366 1.00 54.19 168 GLU B O 1
ATOM 2581 N N . LEU A 1 169 ? 38.241 -44.864 16.723 1.00 48.87 169 LEU B N 1
ATOM 2582 C CA . LEU A 1 169 ? 37.618 -45.834 17.613 1.00 49.67 169 LEU B CA 1
ATOM 2583 C C . LEU A 1 169 ? 38.441 -47.108 17.753 1.00 47.03 169 LEU B C 1
ATOM 2584 O O . LEU A 1 169 ? 38.012 -48.034 18.448 1.00 45.15 169 LEU B O 1
ATOM 2600 N N . ASN A 1 170 ? 39.600 -47.178 17.098 1.00 49.48 170 ASN B N 1
ATOM 2601 C CA . ASN A 1 170 ? 40.509 -48.320 17.203 1.00 52.21 170 ASN B CA 1
ATOM 2602 C C . ASN A 1 170 ? 39.838 -49.618 16.758 1.00 50.86 170 ASN B C 1
ATOM 2603 O O . ASN A 1 170 ? 40.045 -50.681 17.345 1.00 52.79 170 ASN B O 1
ATOM 2614 N N . HIS A 1 171 ? 39.041 -49.533 15.700 1.00 45.29 171 HIS B N 1
ATOM 2615 C CA . HIS A 1 171 ? 38.421 -50.728 15.148 1.00 46.88 171 HIS B CA 1
ATOM 2616 C C . HIS A 1 171 ? 39.506 -51.711 14.712 1.00 49.52 171 HIS B C 1
ATOM 2617 O O . HIS A 1 171 ? 40.511 -51.302 14.119 1.00 46.98 171 HIS B O 1
ATOM 2631 N N . PRO A 1 172 ? 39.343 -53.007 14.992 1.00 52.38 172 PRO B N 1
ATOM 2632 C CA . PRO A 1 172 ? 40.421 -53.964 14.679 1.00 53.21 172 PRO B CA 1
ATOM 2633 C C . PRO A 1 172 ? 40.712 -54.112 13.194 1.00 54.04 172 PRO B C 1
ATOM 2634 O O . PRO A 1 172 ? 41.810 -54.563 12.838 1.00 54.06 172 PRO B O 1
ATOM 2645 N N . SER A 1 173 ? 39.769 -53.761 12.318 1.00 49.41 173 SER B N 1
ATOM 2646 C CA . SER A 1 173 ? 39.992 -53.926 10.885 1.00 48.75 173 SER B CA 1
ATOM 2647 C C . SER A 1 173 ? 41.042 -52.958 10.358 1.00 49.59 173 SER B C 1
ATOM 2648 O O . SER A 1 173 ? 41.753 -53.275 9.398 1.00 47.41 173 SER B O 1
ATOM 2656 N N . LEU A 1 174 ? 41.134 -51.771 10.946 1.00 50.28 174 LEU B N 1
ATOM 2657 C CA . LEU A 1 174 ? 42.084 -50.767 10.493 1.00 55.43 174 LEU B CA 1
ATOM 2658 C C . LEU A 1 174 ? 43.419 -50.853 11.217 1.00 63.94 174 LEU B C 1
ATOM 2659 O O . LEU A 1 174 ? 44.379 -50.208 10.787 1.00 65.75 174 LEU B O 1
ATOM 2675 N N . GLN A 1 175 ? 43.504 -51.642 12.283 1.00 66.71 175 GLN B N 1
ATOM 2676 C CA . GLN A 1 175 ? 44.751 -51.802 13.020 1.00 77.13 175 GLN B CA 1
ATOM 2677 C C . GLN A 1 175 ? 45.685 -52.748 12.276 1.00 78.57 175 GLN B C 1
ATOM 2678 O O . GLN A 1 175 ? 45.323 -53.908 12.055 1.00 71.51 175 GLN B O 1
ATOM 2692 N N . PRO A 1 176 ? 46.870 -52.304 11.869 1.00 95.24 176 PRO B N 1
ATOM 2693 C CA . PRO A 1 176 ? 47.863 -53.236 11.323 1.00 82.13 176 PRO B CA 1
ATOM 2694 C C . PRO A 1 176 ? 48.735 -53.842 12.413 1.00 90.78 176 PRO B C 1
ATOM 2695 O O . PRO A 1 176 ? 48.935 -53.270 13.486 1.00 85.48 176 PRO B O 1
ATOM 2706 N N . GLN A 1 177 ? 49.244 -55.036 12.125 1.00 79.81 177 GLN B N 1
ATOM 2707 C CA . GLN A 1 177 ? 50.132 -55.709 13.065 1.00 78.33 177 GLN B CA 1
ATOM 2708 C C . GLN A 1 177 ? 51.339 -54.818 13.347 1.00 75.70 177 GLN B C 1
ATOM 2709 O O . GLN A 1 177 ? 51.995 -54.357 12.403 1.00 84.58 177 GLN B O 1
ATOM 2713 N N . PRO A 1 178 ? 51.674 -54.561 14.613 1.00 79.87 178 PRO B N 1
ATOM 2714 C CA . PRO A 1 178 ? 52.688 -53.538 14.906 1.00 79.73 178 PRO B CA 1
ATOM 2715 C C . PRO A 1 178 ? 54.099 -54.082 14.739 1.00 76.01 178 PRO B C 1
ATOM 2716 O O . PRO A 1 178 ? 54.437 -55.149 15.258 1.00 76.59 178 PRO B O 1
ATOM 2727 N N . ILE A 1 179 ? 54.921 -53.338 14.008 1.00 72.25 179 ILE B N 1
ATOM 2728 C CA . ILE A 1 179 ? 56.334 -53.643 13.838 1.00 73.20 179 ILE B CA 1
ATOM 2729 C C . ILE A 1 179 ? 57.098 -52.455 14.404 1.00 71.84 179 ILE B C 1
ATOM 2730 O O . ILE A 1 179 ? 57.042 -51.351 13.847 1.00 75.36 179 ILE B O 1
ATOM 2746 N N . CYS A 1 180 ? 57.790 -52.665 15.516 1.00 67.06 180 CYS B N 1
ATOM 2747 C CA . CYS A 1 180 ? 58.606 -51.626 16.140 1.00 71.15 180 CYS B CA 1
ATOM 2748 C C . CYS A 1 180 ? 60.039 -51.824 15.655 1.00 70.93 180 CYS B C 1
ATOM 2749 O O . CYS A 1 180 ? 60.747 -52.723 16.117 1.00 69.70 180 CYS B O 1
ATOM 2757 N N . LEU A 1 181 ? 60.461 -50.988 14.711 1.00 67.12 181 LEU B N 1
ATOM 2758 C CA . LEU A 1 181 ? 61.789 -51.058 14.120 1.00 68.67 181 LEU B CA 1
ATOM 2759 C C . LEU A 1 181 ? 62.648 -49.902 14.617 1.00 68.55 181 LEU B C 1
ATOM 2760 O O . LEU A 1 181 ? 62.196 -48.754 14.670 1.00 71.48 181 LEU B O 1
ATOM 2776 N N . SER A 1 182 ? 63.893 -50.214 14.970 1.00 66.63 182 SER B N 1
ATOM 2777 C CA . SER A 1 182 ? 64.829 -49.204 15.438 1.00 68.82 182 SER B CA 1
ATOM 2778 C C . SER A 1 182 ? 65.220 -48.263 14.302 1.00 70.17 182 SER B C 1
ATOM 2779 O O . SER A 1 182 ? 65.007 -48.545 13.121 1.00 66.56 182 SER B O 1
ATOM 2787 N N . LYS A 1 183 ? 65.806 -47.124 14.678 1.00 65.19 183 LYS B N 1
ATOM 2788 C CA . LYS A 1 183 ? 66.402 -46.248 13.675 1.00 61.55 183 LYS B CA 1
ATOM 2789 C C . LYS A 1 183 ? 67.503 -46.977 12.917 1.00 65.81 183 LYS B C 1
ATOM 2790 O O . LYS A 1 183 ? 67.642 -46.823 11.698 1.00 63.83 183 LYS B O 1
ATOM 2794 N N . ARG A 1 184 ? 68.293 -47.784 13.628 1.00 62.31 184 ARG B N 1
ATOM 2795 C CA . ARG A 1 184 ? 69.362 -48.538 12.984 1.00 60.93 184 ARG B CA 1
ATOM 2796 C C . ARG A 1 184 ? 68.795 -49.673 12.142 1.00 62.75 184 ARG B C 1
ATOM 2797 O O . ARG A 1 184 ? 69.163 -49.835 10.973 1.00 62.84 184 ARG B O 1
ATOM 2818 N N . GLU A 1 185 ? 67.888 -50.465 12.718 1.00 62.07 185 GLU B N 1
ATOM 2819 C CA . GLU A 1 185 ? 67.245 -51.524 11.950 1.00 58.33 185 GLU B CA 1
ATOM 2820 C C . GLU A 1 185 ? 66.620 -50.972 10.677 1.00 55.31 185 GLU B C 1
ATOM 2821 O O . GLU A 1 185 ? 66.686 -51.603 9.616 1.00 53.93 185 GLU B O 1
ATOM 2833 N N . ARG A 1 186 ? 66.017 -49.785 10.764 1.00 58.99 186 ARG B N 1
ATOM 2834 C CA . ARG A 1 186 ? 65.300 -49.229 9.622 1.00 57.71 186 ARG B CA 1
ATOM 2835 C C . ARG A 1 186 ? 66.250 -48.856 8.491 1.00 57.07 186 ARG B C 1
ATOM 2836 O O . ARG A 1 186 ? 65.944 -49.096 7.317 1.00 54.82 186 ARG B O 1
ATOM 2857 N N . GLU A 1 187 ? 67.409 -48.275 8.814 1.00 56.25 187 GLU B N 1
ATOM 2858 C CA . GLU A 1 187 ? 68.343 -47.913 7.752 1.00 57.21 187 GLU B CA 1
ATOM 2859 C C . GLU A 1 187 ? 69.015 -49.145 7.157 1.00 53.51 187 GLU B C 1
ATOM 2860 O O . GLU A 1 187 ? 69.326 -49.161 5.961 1.00 49.45 187 GLU B O 1
ATOM 2872 N N . ILE A 1 188 ? 69.244 -50.184 7.965 1.00 51.90 188 ILE B N 1
ATOM 2873 C CA . ILE A 1 188 ? 69.794 -51.426 7.430 1.00 52.87 188 ILE B CA 1
ATOM 2874 C C . ILE A 1 188 ? 68.787 -52.101 6.505 1.00 50.31 188 ILE B C 1
ATOM 2875 O O . ILE A 1 188 ? 69.159 -52.671 5.473 1.00 47.21 188 ILE B O 1
ATOM 2891 N N . LEU A 1 189 ? 67.500 -52.060 6.864 1.00 50.13 189 LEU B N 1
ATOM 2892 C CA . LEU A 1 189 ? 66.478 -52.659 6.011 1.00 50.83 189 LEU B CA 1
ATOM 2893 C C . LEU A 1 189 ? 66.257 -51.841 4.747 1.00 48.90 189 LEU B C 1
ATOM 2894 O O . LEU A 1 189 ? 65.938 -52.400 3.690 1.00 43.08 189 LEU B O 1
ATOM 2910 N N . ARG A 1 190 ? 66.409 -50.521 4.842 1.00 51.10 190 ARG B N 1
ATOM 2911 C CA . ARG A 1 190 ? 66.271 -49.668 3.670 1.00 51.30 190 ARG B CA 1
ATOM 2912 C C . ARG A 1 190 ? 67.375 -49.954 2.660 1.00 49.39 190 ARG B C 1
ATOM 2913 O O . ARG A 1 190 ? 67.103 -50.186 1.476 1.00 48.18 190 ARG B O 1
ATOM 2934 N N . TRP A 1 191 ? 68.631 -49.949 3.113 1.00 47.81 191 TRP B N 1
ATOM 2935 C CA . TRP A 1 191 ? 69.731 -50.331 2.235 1.00 47.47 191 TRP B CA 1
ATOM 2936 C C . TRP A 1 191 ? 69.505 -51.716 1.640 1.00 48.86 191 TRP B C 1
ATOM 2937 O O . TRP A 1 191 ? 69.746 -51.935 0.446 1.00 47.14 191 TRP B O 1
ATOM 2958 N N . THR A 1 192 ? 69.036 -52.665 2.457 1.00 47.19 192 THR B N 1
ATOM 2959 C CA . THR A 1 192 ? 68.799 -54.019 1.965 1.00 43.85 192 THR B CA 1
ATOM 2960 C C . THR A 1 192 ? 67.723 -54.036 0.888 1.00 41.00 192 THR B C 1
ATOM 2961 O O . THR A 1 192 ? 67.810 -54.804 -0.077 1.00 39.21 192 THR B O 1
ATOM 2972 N N . ALA A 1 193 ? 66.684 -53.214 1.049 1.00 45.42 193 ALA B N 1
ATOM 2973 C CA . ALA A 1 193 ? 65.630 -53.144 0.044 1.00 43.09 193 ALA B CA 1
ATOM 2974 C C . ALA A 1 193 ? 66.129 -52.507 -1.245 1.00 43.26 193 ALA B C 1
ATOM 2975 O O . ALA A 1 193 ? 65.563 -52.753 -2.316 1.00 40.01 193 ALA B O 1
ATOM 2982 N N . ASP A 1 194 ? 67.167 -51.678 -1.162 1.00 45.30 194 ASP B N 1
ATOM 2983 C CA . ASP A 1 194 ? 67.801 -51.116 -2.343 1.00 45.94 194 ASP B CA 1
ATOM 2984 C C . ASP A 1 194 ? 68.824 -52.060 -2.962 1.00 47.51 194 ASP B C 1
ATOM 2985 O O . ASP A 1 194 ? 69.535 -51.658 -3.891 1.00 42.47 194 A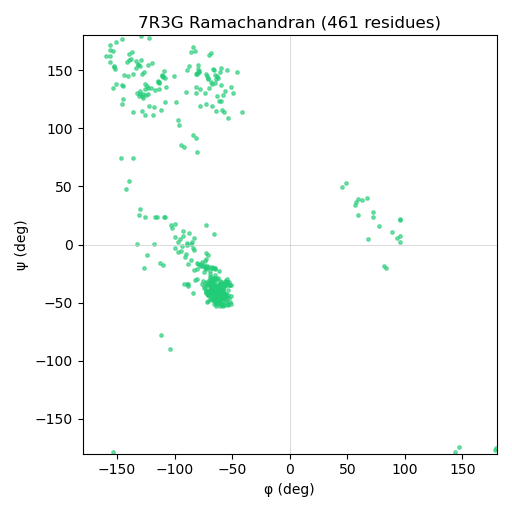SP B O 1
ATOM 2994 N N . GLY A 1 195 ? 68.934 -53.286 -2.456 1.00 46.57 195 GLY B N 1
ATOM 2995 C CA . GLY A 1 195 ? 69.754 -54.306 -3.074 1.00 49.20 195 GLY B CA 1
ATOM 2996 C C . GLY A 1 195 ? 71.159 -54.473 -2.540 1.00 48.06 195 GLY B C 1
ATOM 2997 O O . GLY A 1 195 ? 71.929 -55.238 -3.130 1.00 43.36 195 GLY B O 1
ATOM 3001 N N . LYS A 1 196 ? 71.518 -53.799 -1.450 1.00 45.93 196 LYS B N 1
ATOM 3002 C CA . LYS A 1 196 ? 72.870 -53.895 -0.914 1.00 48.29 196 LYS B CA 1
ATOM 3003 C C . LYS A 1 196 ? 73.044 -55.168 -0.091 1.00 48.16 196 LYS B C 1
ATOM 3004 O O . LYS A 1 196 ? 72.114 -55.638 0.572 1.00 42.89 196 LYS B O 1
ATOM 3023 N N . THR A 1 197 ? 74.259 -55.714 -0.120 1.00 46.06 197 THR B N 1
ATOM 3024 C CA . THR A 1 197 ? 74.568 -56.919 0.634 1.00 47.73 197 THR B CA 1
ATOM 3025 C C . THR A 1 197 ? 74.962 -56.562 2.065 1.00 50.61 197 THR B C 1
ATOM 3026 O O . THR A 1 197 ? 75.233 -55.405 2.394 1.00 43.38 197 THR B O 1
ATOM 3037 N N . SER A 1 198 ? 74.973 -57.580 2.931 1.00 45.46 198 SER B N 1
ATOM 3038 C CA . SER A 1 198 ? 75.407 -57.364 4.307 1.00 50.68 198 SER B CA 1
ATOM 3039 C C . SER A 1 198 ? 76.824 -56.811 4.346 1.00 52.81 198 SER B C 1
ATOM 3040 O O . SER A 1 198 ? 77.119 -55.885 5.112 1.00 52.34 198 SER B O 1
ATOM 3048 N N . ALA A 1 199 ? 77.717 -57.369 3.525 1.00 54.51 199 ALA B N 1
ATOM 3049 C CA . ALA A 1 199 ? 79.083 -56.862 3.457 1.00 55.79 199 ALA B CA 1
ATOM 3050 C C . ALA A 1 199 ? 79.093 -55.399 3.036 1.00 57.96 199 ALA B C 1
ATOM 3051 O O . ALA A 1 199 ? 79.767 -54.565 3.654 1.00 54.94 199 ALA B O 1
ATOM 3058 N N . GLU A 1 200 ? 78.343 -55.064 1.984 1.00 56.54 200 GLU B N 1
ATOM 3059 C CA . GLU A 1 200 ? 78.263 -53.673 1.556 1.00 58.39 200 GLU B CA 1
ATOM 3060 C C . GLU A 1 200 ? 77.747 -52.791 2.686 1.00 62.45 200 GLU B C 1
ATOM 3061 O O . GLU A 1 200 ? 78.389 -51.802 3.060 1.00 64.62 200 GLU B O 1
ATOM 3073 N N . ILE A 1 201 ? 76.601 -53.159 3.266 1.00 50.82 201 ILE B N 1
ATOM 3074 C CA . ILE A 1 201 ? 75.983 -52.340 4.306 1.00 53.82 201 ILE B CA 1
ATOM 3075 C C . ILE A 1 201 ? 76.953 -52.117 5.460 1.00 52.00 201 ILE B C 1
ATOM 3076 O O . ILE A 1 201 ? 76.982 -51.038 6.065 1.00 56.47 201 ILE B O 1
ATOM 3092 N N . ALA A 1 202 ? 77.764 -53.127 5.781 1.00 57.91 202 ALA B N 1
ATOM 3093 C CA . ALA A 1 202 ? 78.754 -52.974 6.842 1.00 60.43 202 ALA B CA 1
ATOM 3094 C C . ALA A 1 202 ? 79.731 -51.844 6.543 1.00 64.04 202 ALA B C 1
ATOM 3095 O O . ALA A 1 202 ? 80.222 -51.187 7.468 1.00 63.03 202 ALA B O 1
ATOM 3102 N N . LYS A 1 203 ? 80.033 -51.604 5.266 1.00 64.83 203 LYS B N 1
ATOM 3103 C CA . LYS A 1 203 ? 80.931 -50.509 4.918 1.00 71.81 203 LYS B CA 1
ATOM 3104 C C . LYS A 1 203 ? 80.242 -49.154 5.016 1.00 68.88 203 LYS B C 1
ATOM 3105 O O . LYS A 1 203 ? 80.883 -48.168 5.393 1.00 74.26 203 LYS B O 1
ATOM 3109 N N . ILE A 1 204 ? 78.946 -49.083 4.702 1.00 75.71 204 ILE B N 1
ATOM 3110 C CA . ILE A 1 204 ? 78.254 -47.798 4.720 1.00 73.44 204 ILE B CA 1
ATOM 3111 C C . ILE A 1 204 ? 78.094 -47.294 6.149 1.00 75.78 204 ILE B C 1
ATOM 3112 O O . ILE A 1 204 ? 78.260 -46.099 6.420 1.00 77.41 204 ILE B O 1
ATOM 3128 N N . LEU A 1 205 ? 77.763 -48.186 7.085 1.00 68.98 205 LEU B N 1
ATOM 3129 C CA . LEU A 1 205 ? 77.556 -47.786 8.472 1.00 71.90 205 LEU B CA 1
ATOM 3130 C C . LEU A 1 205 ? 78.807 -47.948 9.326 1.00 70.33 205 LEU B C 1
ATOM 3131 O O . LEU A 1 205 ? 78.798 -47.546 10.494 1.00 70.14 205 LEU B O 1
ATOM 3147 N N . GLY A 1 206 ? 79.873 -48.520 8.776 1.00 72.98 206 GLY B N 1
ATOM 3148 C CA . GLY A 1 206 ? 81.107 -48.682 9.522 1.00 70.70 206 GLY B CA 1
ATOM 3149 C C . GLY A 1 206 ? 81.023 -49.655 10.677 1.00 73.98 206 GLY B C 1
ATOM 3150 O O . GLY A 1 206 ? 81.591 -49.391 11.745 1.00 78.85 206 GLY B O 1
ATOM 3154 N N . ILE A 1 207 ? 80.332 -50.779 10.489 1.00 70.65 207 ILE B N 1
ATOM 3155 C CA . ILE A 1 207 ? 80.195 -51.813 11.501 1.00 71.42 207 ILE B CA 1
ATOM 3156 C C . ILE A 1 207 ? 80.561 -53.154 10.873 1.00 67.47 207 ILE B C 1
ATOM 3157 O O . ILE A 1 207 ? 80.872 -53.243 9.687 1.00 66.21 207 ILE B O 1
ATOM 3173 N N . SER A 1 208 ? 80.505 -54.205 11.682 1.00 67.71 208 SER B N 1
ATOM 3174 C CA . SER A 1 208 ? 80.864 -55.530 11.206 1.00 68.76 208 SER B CA 1
ATOM 3175 C C . SER A 1 208 ? 79.722 -56.145 10.406 1.00 65.53 208 SER B C 1
ATOM 3176 O O . SER A 1 208 ? 78.541 -55.865 10.641 1.00 54.25 208 SER B O 1
ATOM 3184 N N . GLU A 1 209 ? 80.090 -56.980 9.432 1.00 56.94 209 GLU B N 1
ATOM 3185 C CA . GLU A 1 209 ? 79.082 -57.761 8.727 1.00 62.02 209 GLU B CA 1
ATOM 3186 C C . GLU A 1 209 ? 78.337 -58.672 9.692 1.00 58.84 209 GLU B C 1
ATOM 3187 O O . GLU A 1 209 ? 77.151 -58.958 9.490 1.00 52.20 209 GLU B O 1
ATOM 3199 N N . SER A 1 210 ? 79.015 -59.131 10.746 1.00 58.24 210 SER B N 1
ATOM 3200 C CA . SER A 1 210 ? 78.334 -59.867 11.804 1.00 57.75 210 SER B CA 1
ATOM 3201 C C . SER A 1 210 ? 77.232 -59.025 12.433 1.00 56.92 210 SER B C 1
ATOM 3202 O O . SER A 1 210 ? 76.146 -59.532 12.737 1.00 51.61 210 SER B O 1
ATOM 3210 N N . THR A 1 211 ? 77.496 -57.730 12.631 1.00 58.32 211 THR B N 1
ATOM 3211 C CA . THR A 1 211 ? 76.514 -56.859 13.266 1.00 57.18 211 THR B CA 1
ATOM 3212 C C . THR A 1 211 ? 75.334 -56.581 12.344 1.00 56.81 211 THR B C 1
ATOM 3213 O O . THR A 1 211 ? 74.200 -56.444 12.817 1.00 55.35 211 THR B O 1
ATOM 3224 N N . VAL A 1 212 ? 75.577 -56.487 11.037 1.00 50.14 212 VAL B N 1
ATOM 3225 C CA . VAL A 1 212 ? 74.478 -56.289 10.098 1.00 52.21 212 VAL B CA 1
ATOM 3226 C C . VAL A 1 212 ? 73.545 -57.492 10.127 1.00 53.90 212 VAL B C 1
ATOM 3227 O O . VAL A 1 212 ? 72.323 -57.354 10.258 1.00 53.30 212 VAL B O 1
ATOM 3240 N N . ASN A 1 213 ? 74.111 -58.695 10.007 1.00 55.89 213 ASN B N 1
ATOM 3241 C CA . ASN A 1 213 ? 73.287 -59.898 10.033 1.00 58.10 213 ASN B CA 1
ATOM 3242 C C . ASN A 1 213 ? 72.616 -60.080 11.386 1.00 54.55 213 ASN B C 1
ATOM 3243 O O . ASN A 1 213 ? 71.548 -60.696 11.467 1.00 54.80 213 ASN B O 1
ATOM 3254 N N . PHE A 1 214 ? 73.219 -59.548 12.451 1.00 53.46 214 PHE B N 1
ATOM 3255 C CA . PHE A 1 214 ? 72.562 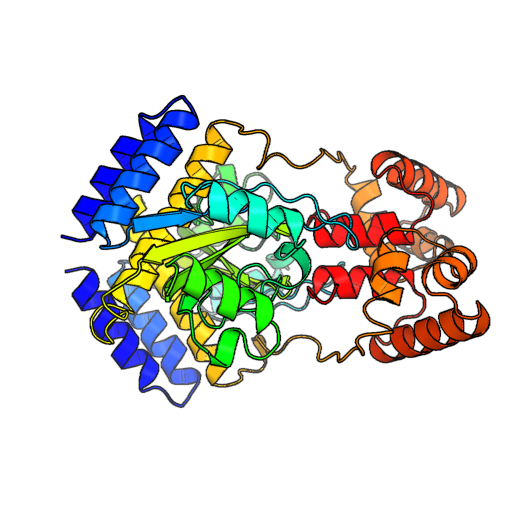-59.545 13.754 1.00 56.75 214 PHE B CA 1
ATOM 3256 C C . PHE A 1 214 ? 71.252 -58.769 13.689 1.00 57.18 214 PHE B C 1
ATOM 3257 O O . PHE A 1 214 ? 70.195 -59.278 14.080 1.00 58.34 214 PHE B O 1
ATOM 3274 N N . HIS A 1 215 ? 71.297 -57.543 13.163 1.00 51.96 215 HIS B N 1
ATOM 3275 C CA . HIS A 1 215 ? 70.078 -56.752 13.027 1.00 50.62 215 HIS B CA 1
ATOM 3276 C C . HIS A 1 215 ? 69.093 -57.413 12.069 1.00 50.14 215 HIS B C 1
ATOM 3277 O O . HIS A 1 215 ? 67.884 -57.431 12.325 1.00 46.40 215 HIS B O 1
ATOM 3291 N N . LEU A 1 216 ? 69.591 -57.955 10.956 1.00 51.36 216 LEU B N 1
ATOM 3292 C CA . LEU A 1 216 ? 68.700 -58.555 9.969 1.00 46.64 216 LEU B CA 1
ATOM 3293 C C . LEU A 1 216 ? 67.983 -59.771 10.542 1.00 48.84 216 LEU B C 1
ATOM 3294 O O . LEU A 1 216 ? 66.791 -59.978 10.284 1.00 48.95 216 LEU B O 1
ATOM 3310 N N . LYS A 1 217 ? 68.688 -60.585 11.328 1.00 50.49 217 LYS B N 1
ATOM 3311 C CA . LYS A 1 217 ? 68.029 -61.702 11.998 1.00 55.22 217 LYS B CA 1
ATOM 3312 C C . LYS A 1 217 ? 66.949 -61.204 12.955 1.00 57.67 217 LYS B C 1
ATOM 3313 O O . LYS A 1 217 ? 65.901 -61.842 13.110 1.00 55.32 217 LYS B O 1
ATOM 3332 N N . ASN A 1 218 ? 67.184 -60.057 13.605 1.00 58.38 218 ASN B N 1
ATOM 3333 C CA . ASN A 1 218 ? 66.169 -59.477 14.482 1.00 58.08 218 ASN B CA 1
ATOM 3334 C C . ASN A 1 218 ? 65.005 -58.913 13.674 1.00 54.48 218 ASN B C 1
ATOM 3335 O O . ASN A 1 218 ? 63.836 -59.171 13.985 1.00 57.15 218 ASN B O 1
ATOM 3346 N N . ILE A 1 219 ? 65.309 -58.127 12.638 1.00 47.99 219 ILE B N 1
ATOM 3347 C CA . ILE A 1 219 ? 64.266 -57.599 11.760 1.00 49.04 219 ILE B CA 1
ATOM 3348 C C . ILE A 1 219 ? 63.395 -58.737 11.241 1.00 50.83 219 ILE B C 1
ATOM 3349 O O . ILE A 1 219 ? 62.161 -58.662 11.251 1.00 45.32 219 ILE B O 1
ATOM 3365 N N . GLN A 1 220 ? 64.033 -59.815 10.786 1.00 53.15 220 GLN B N 1
ATOM 3366 C CA . GLN A 1 220 ? 63.277 -60.939 10.247 1.00 51.54 220 GLN B CA 1
ATOM 3367 C C . GLN A 1 220 ? 62.368 -61.546 11.305 1.00 53.47 220 GLN B C 1
ATOM 3368 O O . GLN A 1 220 ? 61.225 -61.919 11.012 1.00 50.25 220 GLN B O 1
ATOM 3382 N N . LYS A 1 221 ? 62.848 -61.636 12.548 1.00 48.79 221 LYS B N 1
ATOM 3383 C CA . LYS A 1 221 ? 62.001 -62.138 13.624 1.00 54.34 221 LYS B CA 1
ATOM 3384 C C . LYS A 1 221 ? 60.790 -61.236 13.831 1.00 55.24 221 LYS B C 1
ATOM 3385 O O . LYS A 1 221 ? 59.671 -61.722 14.033 1.00 56.38 221 LYS B O 1
ATOM 3389 N N . LYS A 1 222 ? 60.994 -59.917 13.775 1.00 56.92 222 LYS B N 1
ATOM 3390 C CA . LYS A 1 222 ? 59.886 -58.986 13.965 1.00 55.12 222 LYS B CA 1
ATOM 3391 C C . LYS A 1 222 ? 58.821 -59.171 12.892 1.00 52.38 222 LYS B C 1
ATOM 3392 O O . LYS A 1 222 ? 57.622 -59.054 13.169 1.00 56.21 222 LYS B O 1
ATOM 3411 N N . PHE A 1 223 ? 59.235 -59.454 11.663 1.00 53.22 223 PHE B N 1
ATOM 3412 C CA . PHE A 1 223 ? 58.303 -59.722 10.579 1.00 50.64 223 PHE B CA 1
ATOM 3413 C C . PHE A 1 223 ? 57.861 -61.179 10.537 1.00 52.35 223 PHE B C 1
ATOM 3414 O O . PHE A 1 223 ? 57.090 -61.551 9.646 1.00 54.47 223 PHE B O 1
ATOM 3431 N N . ASN A 1 224 ? 58.318 -62.006 11.475 1.00 52.72 224 ASN B N 1
ATOM 3432 C CA . ASN A 1 224 ? 58.084 -63.445 11.419 1.00 55.18 224 ASN B CA 1
ATOM 3433 C C . ASN A 1 224 ? 58.367 -63.965 10.010 1.00 54.46 224 ASN B C 1
ATOM 3434 O O . ASN A 1 224 ? 57.563 -64.677 9.404 1.00 55.50 224 ASN B O 1
ATOM 3445 N N . ALA A 1 225 ? 59.533 -63.578 9.480 1.00 51.90 225 ALA B N 1
ATOM 3446 C CA . ALA A 1 225 ? 59.889 -63.832 8.095 1.00 48.41 225 ALA B CA 1
ATOM 3447 C C . ALA A 1 225 ? 61.061 -64.799 8.002 1.00 50.04 225 ALA B C 1
ATOM 3448 O O . ALA A 1 225 ? 62.009 -64.701 8.789 1.00 48.33 225 ALA B O 1
ATOM 3455 N N . PRO A 1 226 ? 61.032 -65.737 7.047 1.00 47.31 226 PRO B N 1
ATOM 3456 C CA . PRO A 1 226 ? 62.141 -66.697 6.936 1.00 48.05 226 PRO B CA 1
ATOM 3457 C C . PRO A 1 226 ? 63.367 -66.152 6.226 1.00 49.25 226 PRO B C 1
ATOM 3458 O O . PRO A 1 226 ? 64.438 -66.763 6.336 1.00 56.41 226 PRO B O 1
ATOM 3469 N N . ASN A 1 227 ? 63.252 -65.045 5.495 1.00 46.25 227 ASN B N 1
ATOM 3470 C CA . ASN A 1 227 ? 64.398 -64.460 4.814 1.00 45.90 227 ASN B CA 1
ATOM 3471 C C . ASN A 1 227 ? 64.252 -62.944 4.811 1.00 45.36 227 ASN B C 1
ATOM 3472 O O . ASN A 1 227 ? 63.252 -62.390 5.278 1.00 43.70 227 ASN B O 1
ATOM 3483 N N . LYS A 1 228 ? 65.268 -62.269 4.270 1.00 41.79 228 LYS B N 1
ATOM 3484 C CA . LYS A 1 228 ? 65.253 -60.814 4.213 1.00 41.96 228 LYS B CA 1
ATOM 3485 C C . LYS A 1 228 ? 64.425 -60.287 3.051 1.00 37.61 228 LYS B C 1
ATOM 3486 O O . LYS A 1 228 ? 64.021 -59.119 3.075 1.00 34.81 228 LYS B O 1
ATOM 3505 N N . THR A 1 229 ? 64.189 -61.107 2.026 1.00 38.24 229 THR B N 1
ATOM 3506 C CA . THR A 1 229 ? 63.343 -60.674 0.922 1.00 38.38 229 THR B CA 1
ATOM 3507 C C . THR A 1 229 ? 61.938 -60.354 1.415 1.00 34.63 229 THR B C 1
ATOM 3508 O O . THR A 1 229 ? 61.358 -59.325 1.048 1.00 30.94 229 THR B O 1
ATOM 3519 N N . GLN A 1 230 ? 61.374 -61.223 2.260 1.00 34.74 230 GLN B N 1
ATOM 3520 C CA . GLN A 1 230 ? 60.039 -60.961 2.788 1.00 32.40 230 GLN B CA 1
ATOM 3521 C C . GLN A 1 230 ? 60.041 -59.756 3.719 1.00 36.91 230 GLN B C 1
ATOM 3522 O O . GLN A 1 230 ? 59.132 -58.921 3.662 1.00 32.78 230 GLN B O 1
ATOM 3536 N N . ALA A 1 231 ? 61.035 -59.664 4.604 1.00 34.81 231 ALA B N 1
ATOM 3537 C CA . ALA A 1 231 ? 61.113 -58.519 5.504 1.00 35.64 231 ALA B CA 1
ATOM 3538 C C . ALA A 1 231 ? 61.136 -57.209 4.726 1.00 32.40 231 ALA B C 1
ATOM 3539 O O . ALA A 1 231 ? 60.453 -56.246 5.093 1.00 34.12 231 ALA B O 1
ATOM 3546 N N . ALA A 1 232 ? 61.907 -57.160 3.639 1.00 31.85 232 ALA B N 1
ATOM 3547 C CA . ALA A 1 232 ? 62.041 -55.924 2.878 1.00 35.37 232 ALA B CA 1
ATOM 3548 C C . ALA A 1 232 ? 60.764 -55.587 2.119 1.00 31.47 232 ALA B C 1
ATOM 3549 O O . ALA A 1 232 ? 60.349 -54.425 2.075 1.00 30.57 232 ALA B O 1
ATOM 3556 N N . ALA A 1 233 ? 60.141 -56.585 1.492 1.00 29.76 233 ALA B N 1
ATOM 3557 C CA . ALA A 1 233 ? 58.917 -56.330 0.744 1.00 29.64 233 ALA B CA 1
ATOM 3558 C C . ALA A 1 233 ? 57.773 -55.962 1.677 1.00 32.14 233 ALA B C 1
ATOM 3559 O O . ALA A 1 233 ? 56.967 -55.078 1.363 1.00 27.41 233 ALA B O 1
ATOM 3566 N N . TYR A 1 234 ? 57.690 -56.625 2.833 1.00 29.10 234 TYR B N 1
ATOM 3567 C CA . TYR A 1 234 ? 56.673 -56.272 3.815 1.00 29.55 234 TYR B CA 1
ATOM 3568 C C . TYR A 1 234 ? 56.897 -54.862 4.345 1.00 31.61 234 TYR B C 1
ATOM 3569 O O . TYR A 1 234 ? 55.947 -54.082 4.473 1.00 25.61 234 TYR B O 1
ATOM 3587 N N . ALA A 1 235 ? 58.148 -54.508 4.649 1.00 32.34 235 ALA B N 1
ATOM 3588 C CA . ALA A 1 235 ? 58.423 -53.160 5.136 1.00 32.81 235 ALA B CA 1
ATOM 3589 C C . ALA A 1 235 ? 58.026 -52.119 4.099 1.00 27.41 235 ALA B C 1
ATOM 3590 O O . ALA A 1 235 ? 57.442 -51.085 4.438 1.00 31.37 235 ALA B O 1
ATOM 3597 N N . ALA A 1 236 ? 58.319 -52.382 2.826 1.00 26.47 236 ALA B N 1
ATOM 3598 C CA . ALA A 1 236 ? 57.957 -51.438 1.775 1.00 32.23 236 ALA B CA 1
ATOM 3599 C C . ALA A 1 236 ? 56.443 -51.275 1.683 1.00 29.85 236 ALA B C 1
ATOM 3600 O O . ALA A 1 236 ? 55.926 -50.153 1.713 1.00 27.87 236 ALA B O 1
ATOM 3607 N N . ALA A 1 237 ? 55.709 -52.388 1.586 1.00 28.98 237 ALA B N 1
ATOM 3608 C CA . ALA A 1 237 ? 54.258 -52.298 1.439 1.00 30.67 237 ALA B CA 1
ATOM 3609 C C . ALA A 1 237 ? 53.599 -51.642 2.648 1.00 29.36 237 ALA B C 1
ATOM 3610 O O . ALA A 1 237 ? 52.551 -51.002 2.511 1.00 33.60 237 ALA B O 1
ATOM 3617 N N . LEU A 1 238 ? 54.182 -51.789 3.832 1.00 31.99 238 LEU B N 1
ATOM 3618 C CA . LEU A 1 238 ? 53.609 -51.193 5.031 1.00 37.13 238 LEU B CA 1
ATOM 3619 C C . LEU A 1 238 ? 53.997 -49.732 5.214 1.00 34.68 238 LEU B C 1
ATOM 3620 O O . LEU A 1 238 ? 53.492 -49.085 6.138 1.00 36.50 238 LEU B O 1
ATOM 3636 N N . GLY A 1 239 ? 54.864 -49.198 4.357 1.00 33.62 239 GLY B N 1
ATOM 3637 C CA . GLY A 1 239 ? 55.329 -47.834 4.507 1.00 41.17 239 GLY B CA 1
ATOM 3638 C C . GLY A 1 239 ? 56.378 -47.642 5.573 1.00 38.18 239 GLY B C 1
ATOM 3639 O O . GLY A 1 239 ? 56.632 -46.505 5.979 1.00 47.05 239 GLY B O 1
ATOM 3643 N N . LEU A 1 240 ? 57.008 -48.720 6.032 1.00 40.76 240 LEU B N 1
ATOM 3644 C CA . LEU A 1 240 ? 57.930 -48.663 7.157 1.00 40.60 240 LEU B CA 1
ATOM 3645 C C . LEU A 1 240 ? 59.354 -48.295 6.762 1.00 46.74 240 LEU B C 1
ATOM 3646 O O . LEU A 1 240 ? 60.161 -47.988 7.647 1.00 53.30 240 LEU B O 1
ATOM 3662 N N . ILE A 1 241 ? 59.690 -48.326 5.476 1.00 45.95 241 ILE B N 1
ATOM 3663 C CA . ILE A 1 241 ? 61.035 -47.967 5.033 1.00 53.27 241 ILE B CA 1
ATOM 3664 C C . ILE A 1 241 ? 60.935 -46.947 3.902 1.00 56.05 241 ILE B C 1
ATOM 3665 O O . ILE A 1 241 ? 61.919 -46.312 3.520 1.00 55.60 241 ILE B O 1
ATOM 3682 N N . GLY B 1 6 ? 28.191 -21.255 -4.143 1.00 82.19 6 GLY A N 1
ATOM 3683 C CA . GLY B 1 6 ? 28.711 -21.957 -2.985 1.00 79.05 6 GLY A CA 1
ATOM 3684 C C . GLY B 1 6 ? 29.892 -22.851 -3.306 1.00 73.04 6 GLY A C 1
ATOM 3685 O O . GLY B 1 6 ? 30.621 -22.604 -4.266 1.00 73.27 6 GLY A O 1
ATOM 3688 N N . PHE B 1 7 ? 30.071 -23.902 -2.503 1.00 74.91 7 PHE A N 1
ATOM 3689 C CA . PHE B 1 7 ? 31.226 -24.779 -2.672 1.00 64.92 7 PHE A CA 1
ATOM 3690 C C . PHE B 1 7 ? 31.148 -25.553 -3.983 1.00 62.96 7 PHE A C 1
ATOM 3691 O O . PHE B 1 7 ? 32.129 -25.624 -4.732 1.00 57.17 7 PHE A O 1
ATOM 3708 N N . LEU B 1 8 ? 29.989 -26.151 -4.275 1.00 60.76 8 LEU A N 1
ATOM 3709 C CA . LEU B 1 8 ? 29.856 -26.948 -5.492 1.00 63.17 8 LEU A CA 1
ATOM 3710 C C . LEU B 1 8 ? 30.001 -26.082 -6.738 1.00 60.66 8 LEU A C 1
ATOM 3711 O O . LEU B 1 8 ? 30.527 -26.538 -7.760 1.00 61.76 8 LEU A O 1
ATOM 3727 N N . ASP B 1 9 ? 29.515 -24.840 -6.684 1.00 66.60 9 ASP A N 1
ATOM 3728 C CA . ASP B 1 9 ? 29.766 -23.904 -7.773 1.00 67.57 9 ASP A CA 1
ATOM 3729 C C . ASP B 1 9 ? 31.265 -23.712 -7.975 1.00 62.67 9 ASP A C 1
ATOM 3730 O O . ASP B 1 9 ? 31.778 -23.844 -9.093 1.00 62.92 9 ASP A O 1
ATOM 3739 N N . TRP B 1 10 ? 31.987 -23.415 -6.892 1.00 59.60 10 TRP A N 1
ATOM 3740 C CA . TRP B 1 10 ? 33.433 -23.242 -6.982 1.00 52.81 10 TRP A CA 1
ATOM 3741 C C . TRP B 1 10 ? 34.093 -24.470 -7.594 1.00 57.53 10 TRP A C 1
ATOM 3742 O O . TRP B 1 10 ? 34.918 -24.361 -8.510 1.00 52.94 10 TRP A O 1
ATOM 3763 N N . TRP B 1 11 ? 33.732 -25.653 -7.100 1.00 58.90 11 TRP A N 1
ATOM 3764 C CA . TRP B 1 11 ? 34.367 -26.882 -7.560 1.00 58.31 11 TRP A CA 1
ATOM 3765 C C . TRP B 1 11 ? 34.110 -27.111 -9.044 1.00 60.05 11 TRP A C 1
ATOM 3766 O O . TRP B 1 11 ? 35.033 -27.428 -9.803 1.00 59.29 11 TRP A O 1
ATOM 3787 N N . GLU B 1 12 ? 32.860 -26.945 -9.482 1.00 56.52 12 GLU A N 1
ATOM 3788 C CA . GLU B 1 12 ? 32.536 -27.206 -10.881 1.00 57.40 12 GLU A CA 1
ATOM 3789 C C . GLU B 1 12 ? 33.232 -26.214 -11.805 1.00 57.22 12 GLU A C 1
ATOM 3790 O O . GLU B 1 12 ? 33.662 -26.579 -12.906 1.00 60.24 12 GLU A O 1
ATOM 3794 N N . ASP B 1 13 ? 33.352 -24.955 -11.378 1.00 63.18 13 ASP A N 1
ATOM 3795 C CA . ASP B 1 13 ? 34.030 -23.961 -12.204 1.00 66.36 13 ASP A CA 1
ATOM 3796 C C . ASP B 1 13 ? 35.517 -24.270 -12.328 1.00 60.91 13 ASP A C 1
ATOM 3797 O O . ASP B 1 13 ? 36.117 -24.049 -13.386 1.00 60.58 13 ASP A O 1
ATOM 3806 N N . LEU B 1 14 ? 36.129 -24.780 -11.259 1.00 58.78 14 LEU A N 1
ATOM 3807 C CA . LEU B 1 14 ? 37.549 -25.106 -11.319 1.00 57.11 14 LEU A CA 1
ATOM 3808 C C . LEU B 1 14 ? 37.789 -26.355 -12.156 1.00 58.02 14 LEU A C 1
ATOM 3809 O O . LEU B 1 14 ? 38.741 -26.407 -12.944 1.00 55.83 14 LEU A O 1
ATOM 3825 N N . ARG B 1 15 ? 36.944 -27.376 -11.995 1.00 56.47 15 ARG A N 1
ATOM 3826 C CA . ARG B 1 15 ? 37.014 -28.534 -12.878 1.00 57.80 15 ARG A CA 1
ATOM 3827 C C . ARG B 1 15 ? 36.976 -28.095 -14.336 1.00 58.01 15 ARG A C 1
ATOM 3828 O O . ARG B 1 15 ? 37.809 -28.510 -15.149 1.00 59.54 15 ARG A O 1
ATOM 3849 N N . SER B 1 16 ? 36.013 -27.236 -14.681 1.00 59.03 16 SER A N 1
ATOM 3850 C CA . SER B 1 16 ? 35.903 -26.768 -16.057 1.00 62.93 16 SER A CA 1
ATOM 3851 C C . SER B 1 16 ? 37.140 -25.984 -16.470 1.00 59.66 16 SER A C 1
ATOM 3852 O O . SER B 1 16 ? 37.644 -26.147 -17.588 1.00 62.11 16 SER A O 1
ATOM 3856 N N . GLU B 1 17 ? 37.646 -25.127 -15.579 1.00 67.70 17 GLU A N 1
ATOM 3857 C CA . GLU B 1 17 ? 38.835 -24.345 -15.899 1.00 67.91 17 GLU A CA 1
ATOM 3858 C C . GLU B 1 17 ? 40.033 -25.249 -16.153 1.00 69.17 17 GLU A C 1
ATOM 3859 O O . GLU B 1 17 ? 40.806 -25.020 -17.090 1.00 72.33 17 GLU A O 1
ATOM 3871 N N . MET B 1 18 ? 40.197 -26.289 -15.337 1.00 62.70 18 MET A N 1
ATOM 3872 C CA . MET B 1 18 ? 41.361 -27.155 -15.474 1.00 67.33 18 MET A CA 1
ATOM 3873 C C . MET B 1 18 ? 41.184 -28.179 -16.584 1.00 70.12 18 MET A C 1
ATOM 3874 O O . MET B 1 18 ? 42.172 -28.596 -17.195 1.00 68.12 18 MET A O 1
ATOM 3888 N N . GLN B 1 19 ? 39.947 -28.591 -16.864 1.00 65.74 19 GLN A N 1
ATOM 3889 C CA . GLN B 1 19 ? 39.715 -29.489 -17.987 1.00 66.03 19 GLN A CA 1
ATOM 3890 C C . GLN B 1 19 ? 40.023 -28.816 -19.317 1.00 69.64 19 GLN A C 1
ATOM 3891 O O . GLN B 1 19 ? 40.246 -29.512 -20.313 1.00 69.56 19 GLN A O 1
ATOM 3895 N N . SER B 1 20 ? 40.050 -27.486 -19.350 1.00 81.55 20 SER A N 1
ATOM 3896 C CA . SER B 1 20 ? 40.328 -26.728 -20.560 1.00 82.13 20 SER A CA 1
ATOM 3897 C C . SER B 1 20 ? 41.803 -26.380 -20.713 1.00 84.40 20 SER A C 1
ATOM 3898 O O . SER B 1 20 ? 42.149 -25.566 -21.576 1.00 81.30 20 SER A O 1
ATOM 3906 N N . ILE B 1 21 ? 42.676 -26.974 -19.901 1.00 76.75 21 ILE A N 1
ATOM 3907 C CA . ILE B 1 21 ? 44.105 -26.690 -19.952 1.00 75.97 21 ILE A CA 1
ATOM 3908 C C . ILE B 1 21 ? 44.769 -27.637 -20.941 1.00 73.41 21 ILE A C 1
ATOM 3909 O O . ILE B 1 21 ? 44.336 -28.778 -21.140 1.00 76.18 21 ILE A O 1
ATOM 3925 N N . THR B 1 22 ? 45.846 -27.157 -21.558 1.00 68.52 22 THR A N 1
ATOM 3926 C CA . THR B 1 22 ? 46.652 -27.956 -22.471 1.00 66.19 22 THR A CA 1
ATOM 3927 C C . THR B 1 22 ? 48.132 -27.967 -22.126 1.00 65.45 22 THR A C 1
ATOM 3928 O O . THR B 1 22 ? 48.835 -28.888 -22.560 1.00 63.03 22 THR A O 1
ATOM 3939 N N . ASP B 1 23 ? 48.624 -26.998 -21.354 1.00 61.00 23 ASP A N 1
ATOM 3940 C CA . ASP B 1 23 ? 50.033 -26.879 -21.006 1.00 54.40 23 ASP A CA 1
ATOM 3941 C C . ASP B 1 23 ? 50.187 -26.877 -19.493 1.00 51.64 23 ASP A C 1
ATOM 3942 O O . ASP B 1 23 ? 49.451 -26.183 -18.786 1.00 47.91 23 ASP A O 1
ATOM 3951 N N . SER B 1 24 ? 51.161 -27.648 -19.001 1.00 48.29 24 SER A N 1
ATOM 3952 C CA . SER B 1 24 ? 51.369 -27.750 -17.561 1.00 48.59 24 SER A CA 1
ATOM 3953 C C . SER B 1 24 ? 51.559 -26.385 -16.916 1.00 49.30 24 SER A C 1
ATOM 3954 O O . SER B 1 24 ? 51.158 -26.181 -15.765 1.00 46.62 24 SER A O 1
ATOM 3962 N N . GLN B 1 25 ? 52.158 -25.435 -17.641 1.00 50.81 25 GLN A N 1
ATOM 3963 C CA . GLN B 1 25 ? 52.404 -24.114 -17.071 1.00 51.54 25 GLN A CA 1
ATOM 3964 C C . GLN B 1 25 ? 51.115 -23.479 -16.560 1.00 47.49 25 GLN A C 1
ATOM 3965 O O . GLN B 1 25 ? 51.095 -22.891 -15.472 1.00 48.30 25 GLN A O 1
ATOM 3979 N N . GLU B 1 26 ? 50.025 -23.595 -17.321 1.00 48.64 26 GLU A N 1
ATOM 3980 C CA . GLU B 1 26 ? 48.776 -22.959 -16.922 1.00 48.12 26 GLU A CA 1
ATOM 3981 C C . GLU B 1 26 ? 48.125 -23.658 -15.735 1.00 47.39 26 GLU A C 1
ATOM 3982 O O . GLU B 1 26 ? 47.289 -23.050 -15.058 1.00 44.32 26 GLU A O 1
ATOM 3986 N N . VAL B 1 27 ? 48.485 -24.915 -15.469 1.00 44.87 27 VAL A N 1
ATOM 3987 C CA . VAL B 1 27 ? 47.951 -25.602 -14.297 1.00 42.45 27 VAL A CA 1
ATOM 3988 C C . VAL B 1 27 ? 48.430 -24.916 -13.025 1.00 39.93 27 VAL A C 1
ATOM 3989 O O . VAL B 1 27 ? 47.643 -24.621 -12.118 1.00 39.77 27 VAL A O 1
ATOM 4002 N N . PHE B 1 28 ? 49.738 -24.669 -12.937 1.00 39.44 28 PHE A N 1
ATOM 4003 C CA . PHE B 1 28 ? 50.293 -24.013 -11.762 1.00 38.47 28 PHE A CA 1
ATOM 4004 C C . PHE B 1 28 ? 49.845 -22.562 -11.666 1.00 38.44 28 PHE A C 1
ATOM 4005 O O . PHE B 1 28 ? 49.767 -22.014 -10.561 1.00 36.54 28 PHE A O 1
ATOM 4022 N N . ALA B 1 29 ? 49.549 -21.923 -12.802 1.00 41.16 29 ALA A N 1
ATOM 4023 C CA . ALA B 1 29 ? 48.992 -20.574 -12.763 1.00 38.61 29 ALA A CA 1
ATOM 4024 C C . ALA B 1 29 ? 47.602 -20.575 -12.140 1.00 44.20 29 ALA A C 1
ATOM 4025 O O . ALA B 1 29 ? 47.266 -19.683 -11.352 1.00 39.75 29 ALA A O 1
ATOM 4032 N N . VAL B 1 30 ? 46.772 -21.558 -12.494 1.00 41.10 30 VAL A N 1
ATOM 4033 C CA . VAL B 1 30 ? 45.458 -21.675 -11.867 1.00 45.71 30 VAL A CA 1
ATOM 4034 C C . VAL B 1 30 ? 45.618 -21.958 -10.382 1.00 40.56 30 VAL A C 1
ATOM 4035 O O . VAL B 1 30 ? 44.924 -21.377 -9.539 1.00 44.05 30 VAL A O 1
ATOM 4048 N N . LEU B 1 31 ? 46.545 -22.852 -10.042 1.00 43.04 31 LEU A N 1
ATOM 4049 C CA . LEU B 1 31 ? 46.801 -23.178 -8.645 1.00 40.07 31 LEU A CA 1
ATOM 4050 C C . LEU B 1 31 ? 47.192 -21.938 -7.850 1.00 41.47 31 LEU A C 1
ATOM 4051 O O . LEU B 1 31 ? 46.619 -21.664 -6.789 1.00 43.81 31 LEU A O 1
ATOM 4067 N N . GLU B 1 32 ? 48.179 -21.182 -8.345 1.00 37.38 32 GLU A N 1
ATOM 4068 C CA . GLU B 1 32 ? 48.585 -19.952 -7.669 1.00 41.42 32 GLU A CA 1
ATOM 4069 C C . GLU B 1 32 ? 47.383 -19.063 -7.375 1.00 41.93 32 GLU A C 1
ATOM 4070 O O . GLU B 1 32 ? 47.260 -18.508 -6.276 1.00 40.20 32 GLU A O 1
ATOM 4082 N N . LYS B 1 33 ? 46.484 -18.915 -8.352 1.00 40.88 33 LYS A N 1
ATOM 4083 C CA . LYS B 1 33 ? 45.301 -18.082 -8.163 1.00 41.52 33 LYS A CA 1
ATOM 4084 C C . LYS B 1 33 ? 44.392 -18.649 -7.079 1.00 41.89 33 LYS A C 1
ATOM 4085 O O . LYS B 1 33 ? 43.896 -17.906 -6.221 1.00 36.77 33 LYS A O 1
ATOM 4104 N N . GLU B 1 34 ? 44.164 -19.965 -7.103 1.00 38.31 34 GLU A N 1
ATOM 4105 C CA . GLU B 1 34 ? 43.282 -20.596 -6.128 1.00 40.64 34 GLU A CA 1
ATOM 4106 C C . GLU B 1 34 ? 43.869 -20.550 -4.722 1.00 40.16 34 GLU A C 1
ATOM 4107 O O . GLU B 1 34 ? 43.121 -20.486 -3.738 1.00 34.12 34 GLU A O 1
ATOM 4119 N N . VAL B 1 35 ? 45.197 -20.586 -4.603 1.00 38.90 35 VAL A N 1
ATOM 4120 C CA . VAL B 1 35 ? 45.818 -20.498 -3.287 1.00 34.08 35 VAL A CA 1
ATOM 4121 C C . VAL B 1 35 ? 45.622 -19.104 -2.707 1.00 41.57 35 VAL A C 1
ATOM 4122 O O . VAL B 1 35 ? 45.330 -18.949 -1.514 1.00 35.06 35 VAL A O 1
ATOM 4135 N N . ARG B 1 36 ? 45.757 -18.068 -3.540 1.00 35.64 36 ARG A N 1
ATOM 4136 C CA . ARG B 1 36 ? 45.474 -16.718 -3.071 1.00 39.94 36 ARG A CA 1
ATOM 4137 C C . ARG B 1 36 ? 44.004 -16.556 -2.711 1.00 41.25 36 ARG A C 1
ATOM 4138 O O . ARG B 1 36 ? 43.677 -15.827 -1.767 1.00 42.38 36 ARG A O 1
ATOM 4159 N N . ARG B 1 37 ? 43.106 -17.232 -3.435 1.00 39.27 37 ARG A N 1
ATOM 4160 C CA . ARG B 1 37 ? 41.689 -17.171 -3.092 1.00 45.68 37 ARG A CA 1
ATOM 4161 C C . ARG B 1 37 ? 41.423 -17.794 -1.729 1.00 44.41 37 ARG A C 1
ATOM 4162 O O . ARG B 1 37 ? 40.503 -17.370 -1.020 1.00 41.01 37 ARG A O 1
ATOM 4183 N N . LEU B 1 38 ? 42.207 -18.806 -1.351 1.00 40.74 38 LEU A N 1
ATOM 4184 C CA . LEU B 1 38 ? 42.114 -19.389 -0.021 1.00 41.62 38 LEU A CA 1
ATOM 4185 C C . LEU B 1 38 ? 42.679 -18.482 1.061 1.00 38.18 38 LEU A C 1
ATOM 4186 O O . LEU B 1 38 ? 42.562 -18.813 2.245 1.00 37.36 38 LEU A O 1
ATOM 4202 N N . GLY B 1 39 ? 43.304 -17.369 0.687 1.00 37.54 39 GLY A N 1
ATOM 4203 C CA . GLY B 1 39 ? 43.856 -16.456 1.663 1.00 34.38 39 GLY A CA 1
ATOM 4204 C C . GLY B 1 39 ? 45.322 -16.644 1.964 1.00 34.85 39 GLY A C 1
ATOM 4205 O O . GLY B 1 39 ? 45.783 -16.204 3.022 1.00 35.05 39 GLY A O 1
ATOM 4209 N N . PHE B 1 40 ? 46.079 -17.269 1.069 1.00 31.55 40 PHE A N 1
ATOM 4210 C CA . PHE B 1 40 ? 47.494 -17.526 1.284 1.00 32.94 40 PHE A CA 1
ATOM 4211 C C . PHE B 1 40 ? 48.303 -16.903 0.157 1.00 36.69 40 PHE A C 1
ATOM 4212 O O . PHE B 1 40 ? 47.800 -16.696 -0.949 1.00 39.01 40 PHE A O 1
ATOM 4229 N N . ASP B 1 41 ? 49.560 -16.585 0.459 1.00 32.89 41 ASP A N 1
ATOM 4230 C CA . ASP B 1 41 ? 50.427 -15.937 -0.516 1.00 33.32 41 ASP A CA 1
ATOM 4231 C C . ASP B 1 41 ? 51.180 -16.935 -1.383 1.00 33.07 41 ASP A C 1
ATOM 4232 O O . ASP B 1 41 ? 51.406 -16.679 -2.571 1.00 31.59 41 ASP A O 1
ATOM 4241 N N . TYR B 1 42 ? 51.578 -18.067 -0.811 1.00 28.09 42 TYR A N 1
ATOM 4242 C CA . TYR B 1 42 ? 52.502 -18.977 -1.462 1.00 28.57 42 TYR A CA 1
ATOM 4243 C C . TYR B 1 42 ? 52.012 -20.412 -1.353 1.00 31.37 42 TYR A C 1
ATOM 4244 O O . TYR B 1 42 ? 51.305 -20.779 -0.411 1.00 28.99 42 TYR A O 1
ATOM 4262 N N . TYR B 1 43 ? 52.398 -21.216 -2.343 1.00 27.88 43 TYR A N 1
ATOM 4263 C CA . TYR B 1 43 ? 52.101 -22.638 -2.373 1.00 29.67 43 TYR A CA 1
ATOM 4264 C C . TYR B 1 43 ? 53.336 -23.389 -2.848 1.00 31.45 43 TYR A C 1
ATOM 4265 O O . TYR B 1 43 ? 54.229 -22.820 -3.485 1.00 26.61 43 TYR A O 1
ATOM 4283 N N . ALA B 1 44 ? 53.366 -24.685 -2.537 1.00 28.60 44 ALA A N 1
ATOM 4284 C CA . ALA B 1 44 ? 54.355 -25.616 -3.061 1.00 29.38 44 ALA A CA 1
ATOM 4285 C C . ALA B 1 44 ? 53.668 -26.938 -3.362 1.00 26.43 44 ALA A C 1
ATOM 4286 O O . ALA B 1 44 ? 52.758 -27.346 -2.637 1.00 28.23 44 ALA A O 1
ATOM 4293 N N . TYR B 1 45 ? 54.110 -27.607 -4.425 1.00 34.66 45 TYR A N 1
ATOM 4294 C CA . TYR B 1 45 ? 53.640 -28.945 -4.772 1.00 34.85 45 TYR A CA 1
ATOM 4295 C C . TYR B 1 45 ? 54.844 -29.865 -4.898 1.00 33.90 45 TYR A C 1
ATOM 4296 O O . TYR B 1 45 ? 55.793 -29.550 -5.622 1.00 37.12 45 TYR A O 1
ATOM 4314 N N . CYS B 1 46 ? 54.796 -31.006 -4.212 1.00 33.06 46 CYS A N 1
ATOM 4315 C CA A CYS B 1 46 ? 55.898 -31.962 -4.188 0.66 34.29 46 CYS A CA 1
ATOM 4316 C CA B CYS B 1 46 ? 55.894 -31.961 -4.206 0.34 38.00 46 CYS A CA 1
ATOM 4317 C C . CYS B 1 46 ? 55.383 -33.339 -4.583 1.00 35.83 46 CYS A C 1
ATOM 4318 O O . CYS B 1 46 ? 54.349 -33.785 -4.078 1.00 29.97 46 CYS A O 1
ATOM 4333 N N . VAL B 1 47 ? 56.107 -34.000 -5.480 1.00 33.74 47 VAL A N 1
ATOM 4334 C CA . VAL B 1 47 ? 55.813 -35.362 -5.907 1.00 35.09 47 VAL A CA 1
ATOM 4335 C C . VAL B 1 47 ? 56.940 -36.239 -5.382 1.00 38.64 47 VAL A C 1
ATOM 4336 O O . VAL B 1 47 ? 58.104 -36.058 -5.762 1.00 34.38 47 VAL A O 1
ATOM 4349 N N . ARG B 1 48 ? 56.604 -37.164 -4.492 1.00 33.78 48 ARG A N 1
ATOM 4350 C CA A ARG B 1 48 ? 57.573 -38.079 -3.900 0.56 37.12 48 ARG A CA 1
ATOM 4351 C CA B ARG B 1 48 ? 57.572 -38.079 -3.899 0.44 37.82 48 ARG A CA 1
ATOM 4352 C C . ARG B 1 48 ? 57.308 -39.476 -4.445 1.00 36.90 48 ARG A C 1
ATOM 4353 O O . ARG B 1 48 ? 56.279 -40.086 -4.136 1.00 39.43 48 ARG A O 1
ATOM 4394 N N . HIS B 1 49 ? 58.220 -39.969 -5.257 1.00 35.07 49 HIS A N 1
ATOM 4395 C CA . HIS B 1 49 ? 58.157 -41.361 -5.663 1.00 36.35 49 HIS A CA 1
ATOM 4396 C C . HIS B 1 49 ? 58.716 -42.219 -4.532 1.00 40.71 49 HIS A C 1
ATOM 4397 O O . HIS B 1 49 ? 59.494 -41.735 -3.705 1.00 36.77 49 HIS A O 1
ATOM 4411 N N . PRO B 1 50 ? 58.304 -43.486 -4.442 1.00 34.65 50 PRO A N 1
ATOM 4412 C CA . PRO B 1 50 ? 58.689 -44.283 -3.269 1.00 36.51 50 PRO A CA 1
ATOM 4413 C C . PRO B 1 50 ? 60.088 -44.860 -3.349 1.00 38.88 50 PRO A C 1
ATOM 4414 O O . PRO B 1 50 ? 60.618 -45.278 -2.313 1.00 42.64 50 PRO A O 1
ATOM 4425 N N . ILE B 1 51 ? 60.702 -44.887 -4.528 1.00 39.14 51 ILE A N 1
ATOM 4426 C CA . ILE B 1 51 ? 62.000 -45.531 -4.710 1.00 42.91 51 ILE A CA 1
ATOM 4427 C C . ILE B 1 51 ? 62.920 -44.573 -5.459 1.00 46.18 51 ILE A C 1
ATOM 4428 O O . ILE B 1 51 ? 62.455 -43.682 -6.186 1.00 47.70 51 ILE A O 1
ATOM 4444 N N . PRO B 1 52 ? 64.244 -44.727 -5.291 1.00 54.13 52 PRO A N 1
ATOM 4445 C CA . PRO B 1 52 ? 64.910 -45.654 -4.359 1.00 51.89 52 PRO A CA 1
ATOM 4446 C C . PRO B 1 52 ? 64.643 -45.294 -2.898 1.00 48.02 52 PRO A C 1
ATOM 4447 O O . PRO B 1 52 ? 64.441 -44.120 -2.583 1.00 47.98 52 PRO A O 1
ATOM 4458 N N . PHE B 1 53 ? 64.637 -46.297 -2.020 1.00 41.33 53 PHE A N 1
ATOM 4459 C CA . PHE B 1 53 ? 64.201 -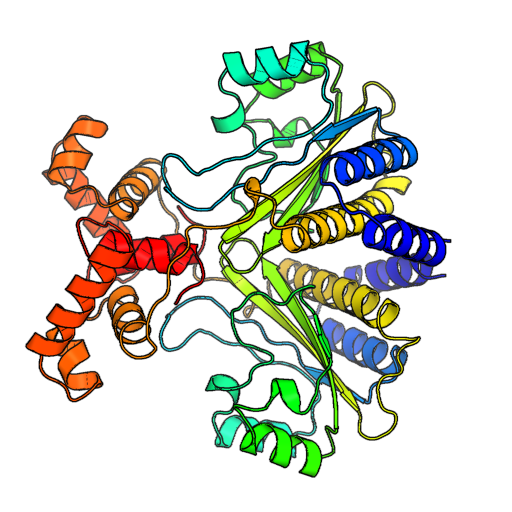46.067 -0.647 1.00 43.98 53 PHE A CA 1
ATOM 4460 C C . PHE B 1 53 ? 65.116 -45.089 0.078 1.00 51.32 53 PHE A C 1
ATOM 4461 O O . PHE B 1 53 ? 64.652 -44.284 0.893 1.00 49.02 53 PHE A O 1
ATOM 4478 N N . THR B 1 54 ? 66.422 -45.149 -0.197 1.00 50.95 54 THR A N 1
ATOM 4479 C CA . THR B 1 54 ? 67.368 -44.272 0.483 1.00 56.45 54 THR A CA 1
ATOM 4480 C C . THR B 1 54 ? 67.436 -42.887 -0.148 1.00 56.77 54 THR A C 1
ATOM 4481 O O . THR B 1 54 ? 67.711 -41.906 0.553 1.00 60.95 54 THR A O 1
ATOM 4492 N N . ARG B 1 55 ? 67.203 -42.780 -1.453 1.00 57.58 55 ARG A N 1
ATOM 4493 C CA . ARG B 1 55 ? 67.233 -41.497 -2.160 1.00 60.01 55 ARG A CA 1
ATOM 4494 C C . ARG B 1 55 ? 66.037 -41.442 -3.087 1.00 54.61 55 ARG A C 1
ATOM 4495 O O . ARG B 1 55 ? 66.169 -41.583 -4.315 1.00 55.64 55 ARG A O 1
ATOM 4516 N N . PRO B 1 56 ? 64.835 -41.233 -2.554 1.00 48.67 56 PRO A N 1
ATOM 4517 C CA . PRO B 1 56 ? 63.635 -41.273 -3.394 1.00 50.69 56 PRO A CA 1
ATOM 4518 C C . PRO B 1 56 ? 63.594 -40.109 -4.372 1.00 49.46 56 PRO A C 1
ATOM 4519 O O . PRO B 1 56 ? 63.940 -38.978 -4.028 1.00 47.46 56 PRO A O 1
ATOM 4530 N N . ARG B 1 57 ? 63.155 -40.395 -5.596 1.00 46.41 57 ARG A N 1
ATOM 4531 C CA . ARG B 1 57 ? 62.938 -39.339 -6.576 1.00 43.23 57 ARG A CA 1
ATOM 4532 C C . ARG B 1 57 ? 61.905 -38.355 -6.048 1.00 39.01 57 ARG A C 1
ATOM 4533 O O . ARG B 1 57 ? 60.780 -38.744 -5.723 1.00 37.82 57 ARG A O 1
ATOM 4554 N N . ILE B 1 58 ? 62.281 -37.082 -5.976 1.00 39.65 58 ILE A N 1
ATOM 4555 C CA . ILE B 1 58 ? 61.413 -36.024 -5.475 1.00 40.63 58 ILE A CA 1
ATOM 4556 C C . ILE B 1 58 ? 61.394 -34.902 -6.504 1.00 43.99 58 ILE A C 1
ATOM 4557 O O . ILE B 1 58 ? 62.452 -34.435 -6.937 1.00 41.61 58 ILE A O 1
ATOM 4573 N N . PHE B 1 59 ? 60.199 -34.479 -6.901 1.00 43.51 59 PHE A N 1
ATOM 4574 C CA . PHE B 1 59 ? 60.018 -33.333 -7.783 1.00 43.04 59 PHE A CA 1
ATOM 4575 C C . PHE B 1 59 ? 59.316 -32.234 -6.997 1.00 43.34 59 PHE A C 1
ATOM 4576 O O . PHE B 1 59 ? 58.335 -32.502 -6.295 1.00 38.07 59 PHE A O 1
ATOM 4593 N N . MET B 1 60 ? 59.820 -31.005 -7.102 1.00 35.92 60 MET A N 1
ATOM 4594 C CA . MET B 1 60 ? 59.288 -29.896 -6.322 1.00 39.27 60 MET A CA 1
ATOM 4595 C C . MET B 1 60 ? 58.897 -28.736 -7.224 1.00 42.85 60 MET A C 1
ATOM 4596 O O . MET B 1 60 ? 59.611 -28.397 -8.173 1.00 39.54 60 MET A O 1
ATOM 4610 N N . PHE B 1 61 ? 57.750 -28.138 -6.914 1.00 37.94 61 PHE A N 1
ATOM 4611 C CA . PHE B 1 61 ? 57.215 -27.009 -7.654 1.00 35.36 61 PHE A CA 1
ATOM 4612 C C . PHE B 1 61 ? 56.639 -26.019 -6.653 1.00 35.75 61 PHE A C 1
ATOM 4613 O O . PHE B 1 61 ? 56.405 -26.354 -5.489 1.00 34.12 61 PHE A O 1
ATOM 4630 N N . GLY B 1 62 ? 56.406 -24.802 -7.112 1.00 35.38 62 GLY A N 1
ATOM 4631 C CA . GLY B 1 62 ? 55.744 -23.808 -6.297 1.00 37.37 62 GLY A CA 1
ATOM 4632 C C . GLY B 1 62 ? 56.254 -22.418 -6.613 1.00 36.62 62 GLY A C 1
ATOM 4633 O O . GLY B 1 62 ? 57.045 -22.219 -7.530 1.00 36.34 62 GLY A O 1
ATOM 4637 N N . ASN B 1 63 ? 55.778 -21.457 -5.814 1.00 30.81 63 ASN A N 1
ATOM 4638 C CA . ASN B 1 63 ? 56.104 -20.048 -5.983 1.00 32.75 63 ASN A CA 1
ATOM 4639 C C . ASN B 1 63 ? 56.572 -19.426 -4.669 1.00 31.81 63 ASN A C 1
ATOM 4640 O O . ASN B 1 63 ? 56.346 -18.237 -4.423 1.00 27.77 63 ASN A O 1
ATOM 4651 N N . TYR B 1 64 ? 57.214 -20.220 -3.806 1.00 30.92 64 TYR A N 1
ATOM 4652 C CA . TYR B 1 64 ? 57.899 -19.678 -2.636 1.00 33.78 64 TYR A CA 1
ATOM 4653 C C . TYR B 1 64 ? 58.884 -18.617 -3.112 1.00 30.82 64 TYR A C 1
ATOM 4654 O O . TYR B 1 64 ? 59.410 -18.730 -4.230 1.00 31.69 64 TYR A O 1
ATOM 4672 N N . PRO B 1 65 ? 59.181 -17.597 -2.314 1.00 28.25 65 PRO A N 1
ATOM 4673 C CA . PRO B 1 65 ? 60.223 -16.640 -2.707 1.00 31.62 65 PRO A CA 1
ATOM 4674 C C . PRO B 1 65 ? 61.479 -17.371 -3.139 1.00 27.70 65 PRO A C 1
ATOM 4675 O O . PRO B 1 65 ? 61.945 -18.283 -2.439 1.00 26.11 65 PRO A O 1
ATOM 4686 N N . PRO B 1 66 ? 62.036 -17.031 -4.301 1.00 24.86 66 PRO A N 1
ATOM 4687 C CA . PRO B 1 66 ? 63.260 -17.713 -4.750 1.00 28.67 66 PRO A CA 1
ATOM 4688 C C . PRO B 1 66 ? 64.364 -17.749 -3.706 1.00 30.08 66 PRO A C 1
ATOM 4689 O O . PRO B 1 66 ? 65.102 -18.741 -3.636 1.00 35.46 66 PRO A O 1
ATOM 4700 N N . ALA B 1 67 ? 64.501 -16.707 -2.882 1.00 28.94 67 ALA A N 1
ATOM 4701 C CA . ALA B 1 67 ? 65.520 -16.728 -1.839 1.00 27.84 67 ALA A CA 1
ATOM 4702 C C . ALA B 1 67 ? 65.292 -17.870 -0.857 1.00 30.35 67 ALA A C 1
ATOM 4703 O O . ALA B 1 67 ? 66.260 -18.452 -0.346 1.00 25.45 67 ALA A O 1
ATOM 4710 N N . TRP B 1 68 ? 64.028 -18.205 -0.577 1.00 31.03 68 TRP A N 1
ATOM 4711 C CA . TRP B 1 68 ? 63.746 -19.338 0.299 1.00 28.10 68 TRP A CA 1
ATOM 4712 C C . TRP B 1 68 ? 64.029 -20.662 -0.401 1.00 25.13 68 TRP A C 1
ATOM 4713 O O . TRP B 1 68 ? 64.552 -21.598 0.216 1.00 26.81 68 TRP A O 1
ATOM 4734 N N . GLN B 1 69 ? 63.674 -20.774 -1.682 1.00 29.01 69 GLN A N 1
ATOM 4735 C CA . GLN B 1 69 ? 64.006 -21.986 -2.425 1.00 34.60 69 GLN A CA 1
ATOM 4736 C C . GLN B 1 69 ? 65.501 -22.267 -2.341 1.00 33.69 69 GLN A C 1
ATOM 4737 O O . GLN B 1 69 ? 65.922 -23.379 -2.002 1.00 33.33 69 GLN A O 1
ATOM 4751 N N . GLU B 1 70 ? 66.318 -21.248 -2.621 1.00 30.53 70 GLU A N 1
ATOM 4752 C CA . GLU B 1 70 ? 67.764 -21.431 -2.631 1.00 33.10 70 GLU A CA 1
ATOM 4753 C C . GLU B 1 70 ? 68.285 -21.805 -1.250 1.00 34.97 70 GLU A C 1
ATOM 4754 O O . GLU B 1 70 ? 69.209 -22.618 -1.127 1.00 34.90 70 GLU A O 1
ATOM 4758 N N . HIS B 1 71 ? 67.710 -21.222 -0.197 1.00 32.22 71 HIS A N 1
ATOM 4759 C CA . HIS B 1 71 ? 68.135 -21.575 1.152 1.00 31.35 71 HIS A CA 1
ATOM 4760 C C . HIS B 1 71 ? 67.687 -22.983 1.520 1.00 33.49 71 HIS A C 1
ATOM 4761 O O . HIS B 1 71 ? 68.450 -23.752 2.117 1.00 29.00 71 HIS A O 1
ATOM 4775 N N . TYR B 1 72 ? 66.441 -23.327 1.198 1.00 33.27 72 TYR A N 1
ATOM 4776 C CA . TYR B 1 72 ? 65.943 -24.672 1.467 1.00 28.71 72 TYR A CA 1
ATOM 4777 C C . TYR B 1 72 ? 66.817 -25.709 0.777 1.00 33.34 72 TYR A C 1
ATOM 4778 O O . TYR B 1 72 ? 67.170 -26.734 1.375 1.00 34.86 72 TYR A O 1
ATOM 4796 N N . GLN B 1 73 ? 67.222 -25.430 -0.463 1.00 35.40 73 GLN A N 1
ATOM 4797 C CA . GLN B 1 73 ? 68.105 -26.332 -1.194 1.00 41.36 73 GLN A CA 1
ATOM 4798 C C . GLN B 1 73 ? 69.496 -26.367 -0.573 1.00 42.87 73 GLN A C 1
ATOM 4799 O O . GLN B 1 73 ? 70.082 -27.442 -0.389 1.00 40.53 73 GLN A O 1
ATOM 4813 N N . ALA B 1 74 ? 70.047 -25.192 -0.262 1.00 37.81 74 ALA A N 1
ATOM 4814 C CA . ALA B 1 74 ? 71.406 -25.127 0.260 1.00 41.22 74 ALA A CA 1
ATOM 4815 C C . ALA B 1 74 ? 71.537 -25.907 1.560 1.00 45.22 74 ALA A C 1
ATOM 4816 O O . ALA B 1 74 ? 72.559 -26.560 1.802 1.00 49.98 74 ALA A O 1
ATOM 4823 N N . GLN B 1 75 ? 70.516 -25.849 2.410 1.00 40.16 75 GLN A N 1
ATOM 4824 C CA . GLN B 1 75 ? 70.564 -26.501 3.710 1.00 41.75 75 GLN A CA 1
ATOM 4825 C C . GLN B 1 75 ? 70.055 -27.936 3.670 1.00 40.26 75 GLN A C 1
ATOM 4826 O O . GLN B 1 75 ? 70.059 -28.608 4.706 1.00 39.01 75 GLN A O 1
ATOM 4840 N N . ASN B 1 76 ? 69.631 -28.425 2.507 1.00 38.68 76 ASN A N 1
ATOM 4841 C CA . ASN B 1 76 ? 69.250 -29.826 2.363 1.00 42.52 76 ASN A CA 1
ATOM 4842 C C . ASN B 1 76 ? 68.052 -30.159 3.244 1.00 44.59 76 ASN A C 1
ATOM 4843 O O . ASN B 1 76 ? 67.962 -31.243 3.827 1.00 44.45 76 ASN A O 1
ATOM 4854 N N . TYR B 1 77 ? 67.118 -29.215 3.338 1.00 39.91 77 TYR A N 1
ATOM 4855 C CA . TYR B 1 77 ? 66.012 -29.359 4.273 1.00 38.47 77 TYR A CA 1
ATOM 4856 C C . TYR B 1 77 ? 64.986 -30.392 3.814 1.00 37.14 77 TYR A C 1
ATOM 4857 O O . TYR B 1 77 ? 64.200 -30.867 4.641 1.00 33.39 77 TYR A O 1
ATOM 4875 N N . PHE B 1 78 ? 64.970 -30.752 2.527 1.00 36.09 78 PHE A N 1
ATOM 4876 C CA . PHE B 1 78 ? 64.066 -31.806 2.077 1.00 38.14 78 PHE A CA 1
ATOM 4877 C C . PHE B 1 78 ? 64.261 -33.084 2.881 1.00 39.95 78 PHE A C 1
ATOM 4878 O O . PHE B 1 78 ? 63.317 -33.864 3.054 1.00 42.94 78 PHE A O 1
ATOM 4895 N N . ALA B 1 79 ? 65.478 -33.317 3.378 1.00 38.18 79 ALA A N 1
ATOM 4896 C CA . ALA B 1 79 ? 65.795 -34.560 4.064 1.00 42.77 79 ALA A CA 1
ATOM 4897 C C . ALA B 1 79 ? 65.234 -34.616 5.474 1.00 41.27 79 ALA A C 1
ATOM 4898 O O . ALA B 1 79 ? 65.190 -35.701 6.063 1.00 39.67 79 ALA A O 1
ATOM 4905 N N . ILE B 1 80 ? 64.814 -33.481 6.025 1.00 35.90 80 ILE A N 1
ATOM 4906 C CA . ILE B 1 80 ? 64.260 -33.430 7.373 1.00 38.53 80 ILE A CA 1
ATOM 4907 C C . ILE B 1 80 ? 62.866 -32.827 7.415 1.00 38.11 80 ILE A C 1
ATOM 4908 O O . ILE B 1 80 ? 62.220 -32.878 8.473 1.00 40.03 80 ILE A O 1
ATOM 4924 N N . ASP B 1 81 ? 62.386 -32.255 6.321 1.00 36.24 81 ASP A N 1
ATOM 4925 C CA . ASP B 1 81 ? 61.090 -31.592 6.291 1.00 34.04 81 ASP A CA 1
ATOM 4926 C C . ASP B 1 81 ? 59.985 -32.564 6.681 1.00 38.11 81 ASP A C 1
ATOM 4927 O O . ASP B 1 81 ? 59.762 -33.552 5.966 1.00 39.46 81 ASP A O 1
ATOM 4936 N N . PRO B 1 82 ? 59.279 -32.337 7.790 1.00 36.47 82 PRO A N 1
ATOM 4937 C CA . PRO B 1 82 ? 58.196 -33.261 8.157 1.00 40.79 82 PRO A CA 1
ATOM 4938 C C . PRO B 1 82 ? 56.968 -33.141 7.270 1.00 42.09 82 PRO A C 1
ATOM 4939 O O . PRO B 1 82 ? 56.179 -34.092 7.208 1.00 39.09 82 PRO A O 1
ATOM 4950 N N . THR B 1 83 ? 56.776 -32.014 6.579 1.00 36.03 83 THR A N 1
ATOM 4951 C CA . THR B 1 83 ? 55.576 -31.857 5.769 1.00 36.31 83 THR A CA 1
ATOM 4952 C C . THR B 1 83 ? 55.586 -32.752 4.536 1.00 38.92 83 THR A C 1
ATOM 4953 O O . THR B 1 83 ? 54.520 -32.994 3.958 1.00 39.22 83 THR A O 1
ATOM 4964 N N . ILE B 1 84 ? 56.751 -33.247 4.118 1.00 34.33 84 ILE A N 1
ATOM 4965 C CA . ILE B 1 84 ? 56.828 -34.162 2.988 1.00 36.17 84 ILE A CA 1
ATOM 4966 C C . ILE B 1 84 ? 57.327 -35.537 3.419 1.00 37.00 84 ILE A C 1
ATOM 4967 O O . ILE B 1 84 ? 57.879 -36.275 2.617 1.00 36.59 84 ILE A O 1
ATOM 4983 N N . ARG B 1 85 ? 57.151 -35.879 4.690 1.00 42.72 85 ARG A N 1
ATOM 4984 C CA . ARG B 1 85 ? 57.537 -37.200 5.159 1.00 46.21 85 ARG A CA 1
ATOM 4985 C C . ARG B 1 85 ? 56.569 -38.249 4.623 1.00 51.01 85 ARG A C 1
ATOM 4986 O O . ARG B 1 85 ? 55.372 -37.996 4.463 1.00 48.23 85 ARG A O 1
ATOM 5007 N N . HIS B 1 86 ? 57.110 -39.430 4.322 1.00 56.86 86 HIS A N 1
ATOM 5008 C CA . HIS B 1 86 ? 56.335 -40.585 3.869 1.00 60.85 86 HIS A CA 1
ATOM 5009 C C . HIS B 1 86 ? 55.719 -41.247 5.098 1.00 69.85 86 HIS A C 1
ATOM 5010 O O . HIS B 1 86 ? 56.206 -42.253 5.617 1.00 77.03 86 HIS A O 1
ATOM 5024 N N . CYS B 1 87 ? 54.621 -40.663 5.572 1.00 66.55 87 CYS A N 1
ATOM 5025 C CA . CYS B 1 87 ? 54.038 -41.085 6.836 1.00 70.31 87 CYS A CA 1
ATOM 5026 C C . CYS B 1 87 ? 52.536 -40.849 6.811 1.00 78.87 87 CYS A C 1
ATOM 5027 O O . CYS B 1 87 ? 51.989 -40.275 5.866 1.00 73.25 87 CYS A O 1
ATOM 5035 N N . LEU B 1 88 ? 51.878 -41.303 7.877 1.00 85.93 88 LEU A N 1
ATOM 5036 C CA . LEU B 1 88 ? 50.425 -41.274 7.991 1.00 72.00 88 LEU A CA 1
ATOM 5037 C C . LEU B 1 88 ? 50.006 -40.065 8.816 1.00 70.46 88 LEU A C 1
ATOM 5038 O O . LEU B 1 88 ? 50.435 -39.910 9.964 1.00 74.69 88 LEU A O 1
ATOM 5042 N N . ARG B 1 89 ? 49.169 -39.216 8.232 1.00 71.39 89 ARG A N 1
ATOM 5043 C CA . ARG B 1 89 ? 48.644 -38.031 8.894 1.00 67.71 89 ARG A CA 1
ATOM 5044 C C . ARG B 1 89 ? 47.126 -38.113 8.870 1.00 69.01 89 ARG A C 1
ATOM 5045 O O . ARG B 1 89 ? 46.531 -38.372 7.818 1.00 62.31 89 ARG A O 1
ATOM 5066 N N . SER B 1 90 ? 46.511 -37.932 10.038 1.00 84.12 90 SER A N 1
ATOM 5067 C CA . SER B 1 90 ? 45.058 -37.951 10.130 1.00 82.74 90 SER A CA 1
ATOM 5068 C C . SER B 1 90 ? 44.468 -36.910 9.188 1.00 72.27 90 SER A C 1
ATOM 5069 O O . SER B 1 90 ? 44.909 -35.757 9.158 1.00 65.67 90 SER A O 1
ATOM 5077 N N . GLY B 1 91 ? 43.476 -37.324 8.406 1.00 52.68 91 GLY A N 1
ATOM 5078 C CA . GLY B 1 91 ? 42.882 -36.459 7.417 1.00 56.93 91 GLY A CA 1
ATOM 5079 C C . GLY B 1 91 ? 43.779 -36.106 6.255 1.00 48.53 91 GLY A C 1
ATOM 5080 O O . GLY B 1 91 ? 43.371 -35.300 5.409 1.00 49.49 91 GLY A O 1
ATOM 5084 N N . ASN B 1 92 ? 44.979 -36.685 6.178 1.00 48.56 92 ASN A N 1
ATOM 5085 C CA . ASN B 1 92 ? 45.955 -36.359 5.138 1.00 42.04 92 ASN A CA 1
ATOM 5086 C C . ASN B 1 92 ? 46.270 -34.869 5.130 1.00 39.88 92 ASN A C 1
ATOM 5087 O O . ASN B 1 92 ? 46.529 -34.275 4.082 1.00 34.44 92 ASN A O 1
ATOM 5098 N N . HIS B 1 93 ? 46.263 -34.263 6.309 1.00 39.57 93 HIS A N 1
ATOM 5099 C CA . HIS B 1 93 ? 46.290 -32.817 6.433 1.00 37.61 93 HIS A CA 1
ATOM 5100 C C . HIS B 1 93 ? 46.980 -32.471 7.739 1.00 38.87 93 HIS A C 1
ATOM 5101 O O . HIS B 1 93 ? 46.751 -33.125 8.758 1.00 37.96 93 HIS A O 1
ATOM 5115 N N . ILE B 1 94 ? 47.838 -31.456 7.701 1.00 34.99 94 ILE A N 1
ATOM 5116 C CA . ILE B 1 94 ? 48.494 -30.993 8.918 1.00 35.66 94 ILE A CA 1
ATOM 5117 C C . ILE B 1 94 ? 48.680 -29.485 8.846 1.00 32.52 94 ILE A C 1
ATOM 5118 O O . ILE B 1 94 ? 49.322 -28.967 7.926 1.00 33.79 94 ILE A O 1
ATOM 5134 N N . VAL B 1 95 ? 48.112 -28.771 9.813 1.00 36.83 95 VAL A N 1
ATOM 5135 C CA . VAL B 1 95 ? 48.347 -27.339 9.944 1.00 33.72 95 VAL A CA 1
ATOM 5136 C C . VAL B 1 95 ? 49.710 -27.137 10.589 1.00 29.89 95 VAL A C 1
ATOM 5137 O O . VAL B 1 95 ? 50.052 -27.807 11.569 1.00 29.98 95 VAL A O 1
ATOM 5150 N N . TRP B 1 96 ? 50.501 -26.228 10.033 1.00 29.06 96 TRP A N 1
ATOM 5151 C CA . TRP B 1 96 ? 51.853 -26.039 10.534 1.00 29.85 96 TRP A CA 1
ATOM 5152 C C . TRP B 1 96 ? 51.827 -25.569 11.980 1.00 30.88 96 TRP A C 1
ATOM 5153 O O . TRP B 1 96 ? 50.959 -24.788 12.383 1.00 31.12 96 TRP A O 1
ATOM 5174 N N . SER B 1 97 ? 52.798 -26.047 12.754 1.00 30.35 97 SER A N 1
ATOM 5175 C CA . SER B 1 97 ? 52.844 -25.804 14.187 1.00 39.06 97 SER A CA 1
ATOM 5176 C C . SER B 1 97 ? 54.268 -26.023 14.671 1.00 37.24 97 SER A C 1
ATOM 5177 O O . SER B 1 97 ? 55.082 -26.654 13.994 1.00 35.57 97 SER A O 1
ATOM 5185 N N . ASP B 1 98 ? 54.555 -25.498 15.864 1.00 40.22 98 ASP A N 1
ATOM 5186 C CA . ASP B 1 98 ? 55.854 -25.743 16.482 1.00 42.51 98 ASP A CA 1
ATOM 5187 C C . ASP B 1 98 ? 56.062 -27.231 16.755 1.00 38.81 98 ASP A C 1
ATOM 5188 O O . ASP B 1 98 ? 57.153 -27.766 16.520 1.00 38.80 98 ASP A O 1
ATOM 5197 N N . ASP B 1 99 ? 55.028 -27.918 17.255 1.00 39.54 99 ASP A N 1
ATOM 5198 C CA . ASP B 1 99 ? 55.137 -29.355 17.498 1.00 38.15 99 ASP A CA 1
ATOM 5199 C C . ASP B 1 99 ? 55.539 -30.104 16.231 1.00 37.64 99 ASP A C 1
ATOM 5200 O O . ASP B 1 99 ? 56.372 -31.018 16.275 1.00 36.23 99 ASP A O 1
ATOM 5209 N N . LEU B 1 100 ? 54.940 -29.745 15.095 1.00 32.90 100 LEU A N 1
ATOM 5210 C CA . LEU B 1 100 ? 55.208 -30.476 13.862 1.00 37.68 100 LEU A CA 1
ATOM 5211 C C . LEU B 1 100 ? 56.686 -30.447 13.501 1.00 39.04 100 LEU A C 1
ATOM 5212 O O . LEU B 1 100 ? 57.201 -31.410 12.921 1.00 33.97 100 LEU A O 1
ATOM 5228 N N . PHE B 1 101 ? 57.381 -29.357 13.828 1.00 35.95 101 PHE A N 1
ATOM 5229 C CA . PHE B 1 101 ? 58.781 -29.185 13.469 1.00 34.99 101 PHE A CA 1
ATOM 5230 C C . PHE B 1 101 ? 59.718 -29.425 14.645 1.00 35.59 101 PHE A C 1
ATOM 5231 O O . PHE B 1 101 ? 60.890 -29.038 14.586 1.00 38.14 101 PHE A O 1
ATOM 5248 N N . ALA B 1 102 ? 59.229 -30.075 15.703 1.00 38.56 102 ALA A N 1
ATOM 5249 C CA . ALA B 1 102 ? 60.037 -30.289 16.898 1.00 42.48 102 ALA A CA 1
ATOM 5250 C C . ALA B 1 102 ? 61.341 -31.019 16.596 1.00 46.38 102 ALA A C 1
ATOM 5251 O O . ALA B 1 102 ? 62.339 -30.815 17.298 1.00 43.49 102 ALA A O 1
ATOM 5258 N N . ASP B 1 103 ? 61.350 -31.893 15.590 1.00 45.26 103 ASP A N 1
ATOM 5259 C CA . ASP B 1 103 ? 62.558 -32.599 15.188 1.00 46.91 103 ASP A CA 1
ATOM 5260 C C . ASP B 1 103 ? 63.186 -31.997 13.942 1.00 45.19 103 ASP A C 1
ATOM 5261 O O . ASP B 1 103 ? 64.036 -32.636 13.313 1.00 47.59 103 ASP A O 1
ATOM 5270 N N . ALA B 1 104 ? 62.768 -30.794 13.565 1.00 39.91 104 ALA A N 1
ATOM 5271 C CA . ALA B 1 104 ? 63.321 -30.065 12.431 1.00 42.18 104 ALA A CA 1
ATOM 5272 C C . ALA B 1 104 ? 63.383 -28.580 12.775 1.00 37.18 104 ALA A C 1
ATOM 5273 O O . ALA B 1 104 ? 62.969 -27.717 12.000 1.00 31.45 104 ALA A O 1
ATOM 5280 N N . GLN B 1 105 ? 63.918 -28.275 13.961 1.00 39.58 105 GLN A N 1
ATOM 5281 C CA . GLN B 1 105 ? 63.842 -26.917 14.491 1.00 36.51 105 GLN A CA 1
ATOM 5282 C C . GLN B 1 105 ? 64.503 -25.904 13.563 1.00 37.25 105 GLN A C 1
ATOM 5283 O O . GLN B 1 105 ? 63.974 -24.804 13.357 1.00 38.07 105 GLN A O 1
ATOM 5297 N N . GLU B 1 106 ? 65.668 -26.246 13.002 1.00 37.75 106 GLU A N 1
ATOM 5298 C CA . GLU B 1 106 ? 66.371 -25.293 12.148 1.00 38.59 106 GLU A CA 1
ATOM 5299 C C . GLU B 1 106 ? 65.524 -24.915 10.937 1.00 35.10 106 GLU A C 1
ATOM 5300 O O . GLU B 1 106 ? 65.538 -23.760 10.491 1.00 30.97 106 GLU A O 1
ATOM 5312 N N . LEU B 1 107 ? 64.769 -25.873 10.392 1.00 33.36 107 LEU A N 1
ATOM 5313 C CA . LEU B 1 107 ? 63.933 -25.582 9.230 1.00 31.01 107 LEU A CA 1
ATOM 5314 C C . LEU B 1 107 ? 62.825 -24.605 9.594 1.00 26.21 107 LEU A C 1
ATOM 5315 O O . LEU B 1 107 ? 62.558 -23.651 8.854 1.00 26.14 107 LEU A O 1
ATOM 5331 N N . TRP B 1 108 ? 62.177 -24.823 10.736 1.00 27.42 108 TRP A N 1
ATOM 5332 C CA . TRP B 1 108 ? 61.070 -23.968 11.151 1.00 26.59 108 TRP A CA 1
ATOM 5333 C C . TRP B 1 108 ? 61.579 -22.604 11.591 1.00 27.60 108 TRP A C 1
ATOM 5334 O O . TRP B 1 108 ? 60.976 -21.578 11.259 1.00 29.14 108 TRP A O 1
ATOM 5355 N N . ASP B 1 109 ? 62.694 -22.573 12.330 1.00 31.01 109 ASP A N 1
ATOM 5356 C CA . ASP B 1 109 ? 63.327 -21.304 12.676 1.00 30.74 109 ASP A CA 1
ATOM 5357 C C . ASP B 1 109 ? 63.600 -20.482 11.423 1.00 29.24 109 ASP A C 1
ATOM 5358 O O . ASP B 1 109 ? 63.234 -19.306 11.341 1.00 27.14 109 ASP A O 1
ATOM 5367 N N . ASP B 1 110 ? 64.253 -21.098 10.432 1.00 26.91 110 ASP A N 1
ATOM 5368 C CA . ASP B 1 110 ? 64.628 -20.372 9.223 1.00 24.32 110 ASP A CA 1
ATOM 5369 C C . ASP B 1 110 ? 63.401 -19.946 8.429 1.00 26.89 110 ASP A C 1
ATOM 5370 O O . ASP B 1 110 ? 63.331 -18.812 7.940 1.00 26.08 110 ASP A O 1
ATOM 5379 N N . ALA B 1 111 ? 62.430 -20.848 8.273 1.00 23.94 111 ALA A N 1
ATOM 5380 C CA . ALA B 1 111 ? 61.273 -20.543 7.439 1.00 25.22 111 ALA A CA 1
ATOM 5381 C C . ALA B 1 111 ? 60.513 -19.336 7.969 1.00 22.02 111 ALA A C 1
ATOM 5382 O O . ALA B 1 111 ? 60.076 -18.479 7.194 1.00 23.77 111 ALA A O 1
ATOM 5389 N N . ARG B 1 112 ? 60.335 -19.254 9.289 1.00 22.60 112 ARG A N 1
ATOM 5390 C CA . ARG B 1 112 ? 59.655 -18.101 9.866 1.00 26.77 112 ARG A CA 1
ATOM 5391 C C . ARG B 1 112 ? 60.466 -16.828 9.663 1.00 25.06 112 ARG A C 1
ATOM 5392 O O . ARG B 1 112 ? 59.890 -15.741 9.542 1.00 25.69 112 ARG A O 1
ATOM 5413 N N . ASP B 1 113 ? 61.794 -16.940 9.588 1.00 25.93 113 ASP A N 1
ATOM 5414 C CA . ASP B 1 113 ? 62.633 -15.781 9.308 1.00 26.53 113 ASP A CA 1
ATOM 5415 C C . ASP B 1 113 ? 62.545 -15.332 7.855 1.00 26.30 113 ASP A C 1
ATOM 5416 O O . ASP B 1 113 ? 62.967 -14.213 7.545 1.00 24.22 113 ASP A O 1
ATOM 5425 N N . TYR B 1 114 ? 61.985 -16.155 6.971 1.00 22.78 114 TYR A N 1
ATOM 5426 C CA . TYR B 1 114 ? 61.677 -15.753 5.606 1.00 24.44 114 TYR A CA 1
ATOM 5427 C C . TYR B 1 114 ? 60.224 -15.323 5.439 1.00 26.18 114 TYR A C 1
ATOM 5428 O O . TYR B 1 114 ? 59.815 -14.987 4.326 1.00 26.79 114 TYR A O 1
ATOM 5446 N N . GLY B 1 115 ? 59.440 -15.320 6.513 1.00 28.45 115 GLY A N 1
ATOM 5447 C CA . GLY B 1 115 ? 58.057 -14.901 6.452 1.00 24.25 115 GLY A CA 1
ATOM 5448 C C . GLY B 1 115 ? 57.055 -16.020 6.278 1.00 27.87 115 GLY A C 1
ATOM 5449 O O . GLY B 1 115 ? 55.856 -15.739 6.162 1.00 28.40 115 GLY A O 1
ATOM 5453 N N . LEU B 1 116 ? 57.503 -17.275 6.245 1.00 23.28 116 LEU A N 1
ATOM 5454 C CA . LEU B 1 116 ? 56.603 -18.420 6.091 1.00 25.54 116 LEU A CA 1
ATOM 5455 C C . LEU B 1 116 ? 56.227 -18.884 7.492 1.00 26.29 116 LEU A C 1
ATOM 5456 O O . LEU B 1 116 ? 56.825 -19.793 8.069 1.00 28.59 116 LEU A O 1
ATOM 5472 N N . ARG B 1 117 ? 55.215 -18.223 8.053 1.00 24.76 117 ARG A N 1
ATOM 5473 C CA . ARG B 1 117 ? 54.904 -18.355 9.467 1.00 30.61 117 ARG A CA 1
ATOM 5474 C C . ARG B 1 117 ? 53.617 -19.102 9.761 1.00 28.92 117 ARG A C 1
ATOM 5475 O O . ARG B 1 117 ? 53.429 -19.544 10.897 1.00 30.66 117 ARG A O 1
ATOM 5496 N N . HIS B 1 118 ? 52.731 -19.246 8.787 1.00 29.70 118 HIS A N 1
ATOM 5497 C CA . HIS B 1 118 ? 51.466 -19.938 8.980 1.00 32.40 118 HIS A CA 1
ATOM 5498 C C . HIS B 1 118 ? 51.139 -20.675 7.696 1.00 29.48 118 HIS A C 1
ATOM 5499 O O . HIS B 1 118 ? 51.320 -20.134 6.604 1.00 28.75 118 HIS A O 1
ATOM 5513 N N . GLY B 1 119 ? 50.680 -21.911 7.825 1.00 27.96 119 GLY A N 1
ATOM 5514 C CA . GLY B 1 119 ? 50.424 -22.700 6.637 1.00 28.89 119 GLY A CA 1
ATOM 5515 C C . GLY B 1 119 ? 49.919 -24.077 6.987 1.00 27.63 119 GLY A C 1
ATOM 5516 O O . GLY B 1 119 ? 49.678 -24.409 8.151 1.00 24.49 119 GLY A O 1
ATOM 5520 N N . ALA B 1 120 ? 49.758 -24.878 5.940 1.00 27.05 120 ALA A N 1
ATOM 5521 C CA . ALA B 1 120 ? 49.253 -26.232 6.067 1.00 29.07 120 ALA A CA 1
ATOM 5522 C C . ALA B 1 120 ? 49.746 -27.024 4.870 1.00 24.45 120 ALA A C 1
ATOM 5523 O O . ALA B 1 120 ? 50.078 -26.462 3.823 1.00 27.28 120 ALA A O 1
ATOM 5530 N N . THR B 1 121 ? 49.795 -28.337 5.043 1.00 27.35 121 THR A N 1
ATOM 5531 C CA . THR B 1 121 ? 50.173 -29.247 3.976 1.00 31.21 121 THR A CA 1
ATOM 5532 C C . THR B 1 121 ? 49.130 -30.346 3.903 1.00 28.42 121 THR A C 1
ATOM 5533 O O . THR B 1 121 ? 48.772 -30.936 4.927 1.00 28.98 121 THR A O 1
ATOM 5544 N N . HIS B 1 122 ? 48.627 -30.593 2.704 1.00 25.26 122 HIS A N 1
ATOM 5545 C CA . HIS B 1 122 ? 47.723 -31.695 2.436 1.00 27.99 122 HIS A CA 1
ATOM 5546 C C . HIS B 1 122 ? 48.459 -32.716 1.583 1.00 32.74 122 HIS A C 1
ATOM 5547 O O . HIS B 1 122 ? 49.291 -32.359 0.747 1.00 34.77 122 HIS A O 1
ATOM 5561 N N . SER B 1 123 ? 48.164 -33.992 1.804 1.00 30.25 123 SER A N 1
ATOM 5562 C CA . SER B 1 123 ? 48.860 -35.055 1.097 1.00 34.10 123 SER A CA 1
ATOM 5563 C C . SER B 1 123 ? 47.861 -36.032 0.499 1.00 39.06 123 SER A C 1
ATOM 5564 O O . SER B 1 123 ? 46.733 -36.173 0.975 1.00 37.68 123 SER A O 1
ATOM 5572 N N . CYS B 1 124 ? 48.287 -36.684 -0.577 1.00 40.34 124 CYS A N 1
ATOM 5573 C CA . CYS B 1 124 ? 47.529 -37.749 -1.211 1.00 39.98 124 CYS A CA 1
ATOM 5574 C C . CYS B 1 124 ? 48.527 -38.807 -1.654 1.00 43.79 124 CYS A C 1
ATOM 5575 O O . CYS B 1 124 ? 49.717 -38.532 -1.821 1.00 42.31 124 CYS A O 1
ATOM 5583 N N . MET B 1 125 ? 48.044 -40.032 -1.816 1.00 42.45 125 MET A N 1
ATOM 5584 C CA . MET B 1 125 ? 48.903 -41.123 -2.264 1.00 50.31 125 MET A CA 1
ATOM 5585 C C . MET B 1 125 ? 48.140 -41.912 -3.314 1.00 51.38 125 MET A C 1
ATOM 5586 O O . MET B 1 125 ? 47.109 -42.519 -3.008 1.00 57.30 125 MET A O 1
ATOM 5600 N N . ALA B 1 126 ? 48.631 -41.880 -4.548 1.00 51.85 126 ALA A N 1
ATOM 5601 C CA . ALA B 1 126 ? 48.125 -42.772 -5.573 1.00 54.12 126 ALA A CA 1
ATOM 5602 C C . ALA B 1 126 ? 48.495 -44.212 -5.223 1.00 59.97 126 ALA A C 1
ATOM 5603 O O . ALA B 1 126 ? 49.512 -44.457 -4.566 1.00 61.52 126 ALA A O 1
ATOM 5610 N N . PRO B 1 127 ? 47.684 -45.186 -5.647 1.00 67.08 127 PRO A N 1
ATOM 5611 C CA . PRO B 1 127 ? 48.008 -46.590 -5.346 1.00 72.72 127 PRO A CA 1
ATOM 5612 C C . PRO B 1 127 ? 49.272 -47.132 -6.007 1.00 61.77 127 PRO A C 1
ATOM 5613 O O . PRO B 1 127 ? 49.520 -48.341 -5.945 1.00 55.77 127 PRO A O 1
ATOM 5624 N N . ASN B 1 128 ? 50.076 -46.269 -6.631 1.00 58.43 128 ASN A N 1
ATOM 5625 C CA . ASN B 1 128 ? 51.335 -46.670 -7.252 1.00 52.94 128 ASN A CA 1
ATOM 5626 C C . ASN B 1 128 ? 52.548 -46.175 -6.469 1.00 52.78 128 ASN A C 1
ATOM 5627 O O . ASN B 1 128 ? 53.637 -46.026 -7.035 1.00 49.03 128 ASN A O 1
ATOM 5638 N N . GLY B 1 129 ? 52.375 -45.907 -5.177 1.00 49.28 129 GLY A N 1
ATOM 5639 C CA . GLY B 1 129 ? 53.452 -45.451 -4.335 1.00 45.56 129 GLY A CA 1
ATOM 5640 C C . GLY B 1 129 ? 53.745 -43.974 -4.414 1.00 43.19 129 GLY A C 1
ATOM 5641 O O . GLY B 1 129 ? 54.383 -43.438 -3.502 1.00 47.98 129 GLY A O 1
ATOM 5645 N N . VAL B 1 130 ? 53.297 -43.295 -5.469 1.00 41.40 130 VAL A N 1
ATOM 5646 C CA . VAL B 1 130 ? 53.568 -41.872 -5.621 1.00 45.15 130 VAL A CA 1
ATOM 5647 C C . VAL B 1 130 ? 52.707 -41.082 -4.646 1.00 43.74 130 VAL A C 1
ATOM 5648 O O . VAL B 1 130 ? 51.488 -41.284 -4.564 1.00 43.72 130 VAL A O 1
ATOM 5661 N N . MET B 1 131 ? 53.341 -40.178 -3.904 1.00 36.36 131 MET A N 1
ATOM 5662 C CA . MET B 1 131 ? 52.656 -39.288 -2.981 1.00 35.37 131 MET A CA 1
ATOM 5663 C C . MET B 1 131 ? 52.769 -37.851 -3.469 1.00 39.46 131 MET A C 1
ATOM 5664 O O . MET B 1 131 ? 53.833 -37.421 -3.932 1.00 36.56 131 MET A O 1
ATOM 5678 N N . GLY B 1 132 ? 51.678 -37.110 -3.343 1.00 32.33 132 GLY A N 1
ATOM 5679 C CA . GLY B 1 132 ? 51.658 -35.685 -3.628 1.00 33.22 132 GLY A CA 1
ATOM 5680 C C . GLY B 1 132 ? 51.496 -34.922 -2.326 1.00 34.88 132 GLY A C 1
ATOM 5681 O O . GLY B 1 132 ? 50.815 -35.387 -1.409 1.00 33.59 132 GLY A O 1
ATOM 5685 N N . PHE B 1 133 ? 52.148 -33.767 -2.243 1.00 30.23 133 PHE A N 1
ATOM 5686 C CA . PHE B 1 133 ? 52.021 -32.878 -1.098 1.00 27.83 133 PHE A CA 1
ATOM 5687 C C . PHE B 1 133 ? 51.756 -31.471 -1.603 1.00 31.74 133 PHE A C 1
ATOM 5688 O O . PHE B 1 133 ? 52.506 -30.965 -2.444 1.00 29.99 133 PHE A O 1
ATOM 5705 N N . LEU B 1 134 ? 50.704 -30.837 -1.086 1.00 26.98 134 LEU A N 1
ATOM 5706 C CA . LEU B 1 134 ? 50.362 -29.459 -1.424 1.00 26.68 134 LEU A CA 1
ATOM 5707 C C . LEU B 1 134 ? 50.433 -28.615 -0.160 1.00 26.06 134 LEU A C 1
ATOM 5708 O O . LEU B 1 134 ? 49.681 -28.856 0.790 1.00 24.66 134 LEU A O 1
ATOM 5724 N N . SER B 1 135 ? 51.324 -27.627 -0.157 1.00 26.69 135 SER A N 1
ATOM 5725 C CA . SER B 1 135 ? 51.491 -26.709 0.960 1.00 25.42 135 SER A CA 1
ATOM 5726 C C . SER B 1 135 ? 51.014 -25.311 0.581 1.00 27.31 135 SER A C 1
ATOM 5727 O O . SER B 1 135 ? 51.145 -24.885 -0.570 1.00 27.03 135 SER A O 1
ATOM 5735 N N . VAL B 1 136 ? 50.455 -24.603 1.569 1.00 28.45 136 VAL A N 1
ATOM 5736 C CA . VAL B 1 136 ? 50.106 -23.192 1.453 1.00 23.93 136 VAL A CA 1
ATOM 5737 C C . VAL B 1 136 ? 50.710 -22.462 2.645 1.00 22.32 136 VAL A C 1
ATOM 5738 O O . VAL B 1 136 ? 50.807 -23.015 3.746 1.00 22.70 136 VAL A O 1
ATOM 5751 N N . ALA B 1 137 ? 51.113 -21.209 2.424 1.00 25.08 137 ALA A N 1
ATOM 5752 C CA . ALA B 1 137 ? 51.810 -20.457 3.459 1.00 25.51 137 ALA A CA 1
ATOM 5753 C C . ALA B 1 137 ? 51.572 -18.963 3.306 1.00 27.96 137 ALA A C 1
ATOM 5754 O O . ALA B 1 137 ? 51.368 -18.458 2.197 1.00 26.30 137 ALA A O 1
ATOM 5761 N N . ARG B 1 138 ? 51.611 -18.265 4.444 1.00 27.45 138 ARG A N 1
ATOM 5762 C CA . ARG B 1 138 ? 51.491 -16.815 4.501 1.00 27.46 138 ARG A CA 1
ATOM 5763 C C . ARG B 1 138 ? 52.203 -16.321 5.755 1.00 24.91 138 ARG A C 1
ATOM 5764 O O . ARG B 1 138 ? 52.537 -17.097 6.652 1.00 26.12 138 ARG A O 1
ATOM 5785 N N . SER B 1 139 ? 52.424 -15.013 5.820 1.00 27.56 139 SER A N 1
ATOM 5786 C CA . SER B 1 139 ? 53.180 -14.451 6.931 1.00 33.27 139 SER A CA 1
ATOM 5787 C C . SER B 1 139 ? 52.322 -14.084 8.129 1.00 29.11 139 SER A C 1
ATOM 5788 O O . SER B 1 139 ? 52.790 -14.215 9.268 1.00 30.62 139 SER A O 1
ATOM 5796 N N . SER B 1 140 ? 51.099 -13.635 7.926 1.00 31.12 140 SER A N 1
ATOM 5797 C CA . SER B 1 140 ? 50.544 -12.930 9.067 1.00 46.10 140 SER A CA 1
ATOM 5798 C C . SER B 1 140 ? 49.393 -13.672 9.723 1.00 51.80 140 SER A C 1
ATOM 5799 O O . SER B 1 140 ? 49.585 -14.274 10.786 1.00 82.34 140 SER A O 1
ATOM 5807 N N . PRO B 1 141 ? 48.186 -13.646 9.160 1.00 44.43 141 PRO A N 1
ATOM 5808 C CA . PRO B 1 141 ? 47.051 -14.167 9.932 1.00 37.76 141 PRO A CA 1
ATOM 5809 C C . PRO B 1 141 ? 47.289 -15.638 10.229 1.00 39.06 141 PRO A C 1
ATOM 5810 O O . PRO B 1 141 ? 47.558 -16.433 9.327 1.00 34.20 141 PRO A O 1
ATOM 5821 N N . ALA B 1 142 ? 47.273 -15.981 11.513 1.00 38.18 142 ALA A N 1
ATOM 5822 C CA . ALA B 1 142 ? 47.222 -17.384 11.895 1.00 39.96 142 ALA A CA 1
ATOM 5823 C C . ALA B 1 142 ? 45.956 -18.013 11.322 1.00 39.35 142 ALA A C 1
ATOM 5824 O O . ALA B 1 142 ? 44.948 -17.337 11.096 1.00 37.54 142 ALA A O 1
ATOM 5831 N N . ILE B 1 143 ? 46.015 -19.320 11.070 1.00 39.15 143 ILE A N 1
ATOM 5832 C CA . ILE B 1 143 ? 44.870 -20.017 10.495 1.00 43.61 143 ILE A CA 1
ATOM 5833 C C . ILE B 1 143 ? 43.795 -20.148 11.565 1.00 43.84 143 ILE A C 1
ATOM 5834 O O . ILE B 1 143 ? 44.021 -20.748 12.621 1.00 43.89 143 ILE A O 1
ATOM 5850 N N . SER B 1 144 ? 42.619 -19.591 11.292 1.00 46.12 144 SER A N 1
ATOM 5851 C CA . SER B 1 144 ? 41.562 -19.556 12.289 1.00 53.75 144 SER A CA 1
ATOM 5852 C C . SER B 1 144 ? 40.953 -20.942 12.483 1.00 54.68 144 SER A C 1
ATOM 5853 O O . SER B 1 144 ? 40.860 -21.729 11.535 1.00 49.34 144 SER A O 1
ATOM 5861 N N . PRO B 1 145 ? 40.528 -21.268 13.705 1.00 63.42 145 PRO A N 1
ATOM 5862 C CA . PRO B 1 145 ? 39.862 -22.565 13.909 1.00 65.84 145 PRO A CA 1
ATOM 5863 C C . PRO B 1 145 ? 38.624 -22.732 13.045 1.00 63.08 145 PRO A C 1
ATOM 5864 O O . PRO B 1 145 ? 38.329 -23.849 12.602 1.00 63.44 145 PRO A O 1
ATOM 5875 N N . HIS B 1 146 ? 37.898 -21.646 12.781 1.00 68.99 146 HIS A N 1
ATOM 5876 C CA . HIS B 1 146 ? 36.654 -21.732 12.032 1.00 70.27 146 HIS A CA 1
ATOM 5877 C C . HIS B 1 146 ? 36.869 -21.929 10.537 1.00 67.59 146 HIS A C 1
ATOM 5878 O O . HIS B 1 146 ? 35.945 -22.374 9.848 1.00 64.66 146 HIS A O 1
ATOM 5892 N N . GLU B 1 147 ? 38.062 -21.628 10.023 1.00 59.98 147 GLU A N 1
ATOM 5893 C CA . GLU B 1 147 ? 38.383 -21.828 8.615 1.00 58.81 147 GLU A CA 1
ATOM 5894 C C . GLU B 1 147 ? 39.123 -23.136 8.354 1.00 58.15 147 GLU A C 1
ATOM 5895 O O . GLU B 1 147 ? 39.318 -23.500 7.187 1.00 49.18 147 GLU A O 1
ATOM 5907 N N . ARG B 1 148 ? 39.499 -23.865 9.407 1.00 52.01 148 ARG A N 1
ATOM 5908 C CA . ARG B 1 148 ? 40.417 -24.988 9.252 1.00 50.68 148 ARG A CA 1
ATOM 5909 C C . ARG B 1 148 ? 39.811 -26.106 8.415 1.00 46.41 148 ARG A C 1
ATOM 5910 O O . ARG B 1 148 ? 40.474 -26.665 7.534 1.00 41.70 148 ARG A O 1
ATOM 5931 N N . GLU B 1 149 ? 38.561 -26.474 8.697 1.00 51.49 149 GLU A N 1
ATOM 5932 C CA . GLU B 1 149 ? 38.004 -27.660 8.055 1.00 52.70 149 GLU A CA 1
ATOM 5933 C C . GLU B 1 149 ? 37.654 -27.390 6.597 1.00 50.63 149 GLU A C 1
ATOM 5934 O O . GLU B 1 149 ? 37.792 -28.275 5.746 1.00 47.20 149 GLU A O 1
ATOM 5946 N N . GLU B 1 150 ? 37.186 -26.179 6.288 1.00 47.25 150 GLU A N 1
ATOM 5947 C CA . GLU B 1 150 ? 36.926 -25.839 4.892 1.00 48.46 150 GLU A CA 1
ATOM 5948 C C . GLU B 1 150 ? 38.227 -25.736 4.103 1.00 46.20 150 GLU A C 1
ATOM 5949 O O . GLU B 1 150 ? 38.277 -26.106 2.923 1.00 42.83 150 GLU A O 1
ATOM 5961 N N . LEU B 1 151 ? 39.288 -25.219 4.733 1.00 39.77 151 LEU A N 1
ATOM 5962 C CA . LEU B 1 151 ? 40.600 -25.218 4.093 1.00 39.86 151 LEU A CA 1
ATOM 5963 C C . LEU B 1 151 ? 41.036 -26.633 3.736 1.00 36.92 151 LEU A C 1
ATOM 5964 O O . LEU B 1 151 ? 41.538 -26.878 2.633 1.00 33.13 151 LEU A O 1
ATOM 5980 N N . ARG B 1 152 ? 40.849 -27.579 4.654 1.00 39.56 152 ARG A N 1
ATOM 5981 C CA . ARG B 1 152 ? 41.242 -28.953 4.367 1.00 40.53 152 ARG A CA 1
ATOM 5982 C C . ARG B 1 152 ? 40.473 -29.504 3.175 1.00 39.47 152 ARG A C 1
ATOM 5983 O O . ARG B 1 152 ? 41.052 -30.158 2.299 1.00 34.73 152 ARG A O 1
ATOM 6004 N N . LEU B 1 153 ? 39.168 -29.243 3.121 1.00 36.19 153 LEU A N 1
ATOM 6005 C CA . LEU B 1 153 ? 38.348 -29.762 2.034 1.00 37.12 153 LEU A CA 1
ATOM 6006 C C . LEU B 1 153 ? 38.771 -29.173 0.695 1.00 38.32 153 LEU A C 1
ATOM 6007 O O . LEU B 1 153 ? 38.881 -29.891 -0.307 1.00 37.32 153 LEU A O 1
ATOM 6023 N N . ARG B 1 154 ? 38.991 -27.856 0.654 1.00 36.53 154 ARG A N 1
ATOM 6024 C CA . ARG B 1 154 ? 39.380 -27.218 -0.598 1.00 40.97 154 ARG A CA 1
ATOM 6025 C C . ARG B 1 154 ? 40.765 -27.673 -1.031 1.00 34.98 154 ARG A C 1
ATOM 6026 O O . ARG B 1 154 ? 40.998 -27.938 -2.216 1.00 35.89 154 ARG A O 1
ATOM 6047 N N . MET B 1 155 ? 41.693 -27.776 -0.081 1.00 33.20 155 MET A N 1
ATOM 6048 C CA . MET B 1 155 ? 43.026 -28.263 -0.409 1.00 36.81 155 MET A CA 1
ATOM 6049 C C . MET B 1 155 ? 42.970 -29.682 -0.960 1.00 33.68 155 MET A C 1
ATOM 6050 O O . MET B 1 155 ? 43.648 -29.997 -1.946 1.00 32.39 155 MET A O 1
ATOM 6064 N N . ARG B 1 156 ? 42.148 -30.546 -0.354 1.00 38.96 156 ARG A N 1
ATOM 6065 C CA . ARG B 1 156 ? 41.980 -31.900 -0.878 1.00 42.04 156 ARG A CA 1
ATOM 6066 C C . ARG B 1 156 ? 41.490 -31.871 -2.319 1.00 37.57 156 ARG A C 1
ATOM 6067 O O . ARG B 1 156 ? 41.992 -32.612 -3.173 1.00 38.78 156 ARG A O 1
ATOM 6088 N N . CYS B 1 157 ? 40.497 -31.026 -2.605 1.00 37.43 157 CYS A N 1
ATOM 6089 C CA . CYS B 1 157 ? 40.006 -30.898 -3.971 1.00 40.20 157 CYS A CA 1
ATOM 6090 C C . CYS B 1 157 ? 41.099 -30.386 -4.898 1.00 39.44 157 CYS A C 1
ATOM 6091 O O . CYS B 1 157 ? 41.236 -30.858 -6.034 1.00 39.02 157 CYS A O 1
ATOM 6099 N N . LEU B 1 158 ? 41.899 -29.428 -4.426 1.00 38.15 158 LEU A N 1
ATOM 6100 C CA . LEU B 1 158 ? 42.939 -28.853 -5.270 1.00 36.49 158 LEU A CA 1
ATOM 6101 C C . LEU B 1 158 ? 44.012 -29.881 -5.613 1.00 34.37 158 LEU A C 1
ATOM 6102 O O . LEU B 1 158 ? 44.408 -30.009 -6.776 1.00 35.49 158 LEU A O 1
ATOM 6118 N N . ILE B 1 159 ? 44.503 -30.620 -4.616 1.00 33.57 159 ILE A N 1
ATOM 6119 C CA . ILE B 1 159 ? 45.595 -31.551 -4.896 1.00 39.01 159 ILE A CA 1
ATOM 6120 C C . ILE B 1 159 ? 45.108 -32.715 -5.753 1.00 39.83 159 ILE A C 1
ATOM 6121 O O . ILE B 1 159 ? 45.870 -33.255 -6.563 1.00 40.72 159 ILE A O 1
ATOM 6137 N N . GLU B 1 160 ? 43.841 -33.114 -5.611 1.00 38.81 160 GLU A N 1
ATOM 6138 C CA . GLU B 1 160 ? 43.313 -34.185 -6.452 1.00 42.28 160 GLU A CA 1
ATOM 6139 C C . GLU B 1 160 ? 43.172 -33.721 -7.898 1.00 42.93 160 GLU A C 1
ATOM 6140 O O . GLU B 1 160 ? 43.581 -34.424 -8.829 1.00 45.73 160 GLU A O 1
ATOM 6144 N N . LEU B 1 161 ? 42.600 -32.531 -8.106 1.00 44.68 161 LEU A N 1
ATOM 6145 C CA . LEU B 1 161 ? 42.483 -31.998 -9.461 1.00 47.19 161 LEU A CA 1
ATOM 6146 C C . LEU B 1 161 ? 43.854 -31.706 -10.060 1.00 49.31 161 LEU A C 1
ATOM 6147 O O . LEU B 1 161 ? 44.061 -31.889 -11.266 1.00 50.72 161 LEU A O 1
ATOM 6163 N N . LEU B 1 162 ? 44.802 -31.249 -9.240 1.00 43.20 162 LEU A N 1
ATOM 6164 C CA . LEU B 1 162 ? 46.153 -31.005 -9.737 1.00 45.66 162 LEU A CA 1
ATOM 6165 C C . LEU B 1 162 ? 46.802 -32.302 -10.204 1.00 47.96 162 LEU A C 1
ATOM 6166 O O . LEU B 1 162 ? 47.284 -32.399 -11.339 1.00 44.87 162 LEU A O 1
ATOM 6182 N N . HIS B 1 163 ? 46.815 -33.318 -9.339 1.00 49.15 163 HIS A N 1
ATOM 6183 C CA . HIS B 1 163 ? 47.442 -34.589 -9.689 1.00 57.26 163 HIS A CA 1
ATOM 6184 C C . HIS B 1 163 ? 46.809 -35.188 -10.939 1.00 58.56 163 HIS A C 1
ATOM 6185 O O . HIS B 1 163 ? 47.511 -35.633 -11.855 1.00 60.76 163 HIS A O 1
ATOM 6199 N N . GLN B 1 164 ? 45.478 -35.201 -10.998 1.00 51.10 164 GLN A N 1
ATOM 6200 C CA . GLN B 1 164 ? 44.798 -35.773 -12.154 1.00 54.83 164 GLN A CA 1
ATOM 6201 C C . GLN B 1 164 ? 45.153 -35.015 -13.426 1.00 56.98 164 GLN A C 1
ATOM 6202 O O . GLN B 1 164 ? 45.465 -35.620 -14.458 1.00 58.03 164 GLN A O 1
ATOM 6216 N N . THR B 1 165 ? 45.101 -33.682 -13.373 1.00 53.02 165 THR A N 1
ATOM 6217 C CA . THR B 1 165 ? 45.381 -32.894 -14.566 1.00 52.32 165 THR A CA 1
ATOM 6218 C C . THR B 1 165 ? 46.800 -33.138 -15.062 1.00 52.31 165 THR A C 1
ATOM 6219 O O . THR B 1 165 ? 47.024 -33.318 -16.264 1.00 54.34 165 THR A O 1
ATOM 6230 N N . LEU B 1 166 ? 47.772 -33.156 -14.153 1.00 52.22 166 LEU A N 1
ATOM 6231 C CA . LEU B 1 166 ? 49.154 -33.341 -14.581 1.00 54.36 166 LEU A CA 1
ATOM 6232 C C . LEU B 1 166 ? 49.386 -34.745 -15.123 1.00 55.84 166 LEU A C 1
ATOM 6233 O O . LEU B 1 166 ? 50.177 -34.922 -16.057 1.00 54.76 166 LEU A O 1
ATOM 6249 N N . THR B 1 167 ? 48.709 -35.750 -14.564 1.00 61.08 167 THR A N 1
ATOM 6250 C CA . THR B 1 167 ? 48.839 -37.102 -15.098 1.00 61.45 167 THR A CA 1
ATOM 6251 C C . THR B 1 167 ? 48.276 -37.184 -16.509 1.00 63.62 167 THR A C 1
ATOM 6252 O O . THR B 1 167 ? 48.859 -37.839 -17.381 1.00 68.14 167 THR A O 1
ATOM 6263 N N . GLU B 1 168 ? 47.142 -36.524 -16.754 1.00 60.18 168 GLU A N 1
ATOM 6264 C CA . GLU B 1 168 ? 46.521 -36.581 -18.070 1.00 65.38 168 GLU A CA 1
ATOM 6265 C C . GLU B 1 168 ? 47.331 -35.838 -19.121 1.00 66.30 168 GLU A C 1
ATOM 6266 O O . GLU B 1 168 ? 47.194 -36.137 -20.310 1.00 64.65 168 GLU A O 1
ATOM 6278 N N . LEU B 1 169 ? 48.170 -34.887 -18.716 1.00 59.30 169 LEU A N 1
ATOM 6279 C CA . LEU B 1 169 ? 49.114 -34.253 -19.626 1.00 58.64 169 LEU A CA 1
ATOM 6280 C C . LEU B 1 169 ? 50.474 -34.941 -19.617 1.00 62.28 169 LEU A C 1
ATOM 6281 O O . LEU B 1 169 ? 51.418 -34.431 -20.228 1.00 58.48 169 LEU A O 1
ATOM 6297 N N . ASN B 1 170 ? 50.587 -36.081 -18.939 1.00 61.41 170 ASN A N 1
ATOM 6298 C CA . ASN B 1 170 ? 51.824 -36.857 -18.879 1.00 61.34 170 ASN A CA 1
ATOM 6299 C C . ASN B 1 170 ? 53.016 -35.972 -18.528 1.00 61.79 170 ASN A C 1
ATOM 6300 O O . ASN B 1 170 ? 54.033 -35.945 -19.223 1.00 61.39 170 ASN A O 1
ATOM 6311 N N . HIS B 1 171 ? 52.883 -35.233 -17.436 1.00 53.99 171 HIS A N 1
ATOM 6312 C CA . HIS B 1 171 ? 54.020 -34.487 -16.926 1.00 54.43 171 HIS A CA 1
ATOM 6313 C C . HIS B 1 171 ? 55.100 -35.468 -16.472 1.00 54.83 171 HIS A C 1
ATOM 6314 O O . HIS B 1 171 ? 54.787 -36.505 -15.880 1.00 52.72 171 HIS A O 1
ATOM 6328 N N . PRO B 1 172 ? 56.375 -35.182 -16.753 1.00 57.10 172 PRO A N 1
ATOM 6329 C CA . PRO B 1 172 ? 57.428 -36.139 -16.369 1.00 62.50 172 PRO A CA 1
ATOM 6330 C C . PRO B 1 172 ? 57.428 -36.464 -14.889 1.00 60.76 172 PRO A C 1
ATOM 6331 O O . PRO B 1 172 ? 57.744 -37.598 -14.506 1.00 65.16 172 PRO A O 1
ATOM 6342 N N . SER B 1 173 ? 57.075 -35.493 -14.047 1.00 59.60 173 SER A N 1
ATOM 6343 C CA . SER B 1 173 ? 57.150 -35.688 -12.605 1.00 60.11 173 SER A CA 1
ATOM 6344 C C . SER B 1 173 ? 56.345 -36.899 -12.158 1.00 57.87 173 SER A C 1
ATOM 6345 O O . SER B 1 173 ? 56.734 -37.595 -11.213 1.00 57.09 173 SER A O 1
ATOM 6353 N N . LEU B 1 174 ? 55.221 -37.169 -12.815 1.00 59.45 174 LEU A N 1
ATOM 6354 C CA . LEU B 1 174 ? 54.316 -38.201 -12.328 1.00 62.29 174 LEU A CA 1
ATOM 6355 C C . LEU B 1 174 ? 54.626 -39.586 -12.881 1.00 72.47 174 LEU A C 1
ATOM 6356 O O . LEU B 1 174 ? 54.431 -40.579 -12.170 1.00 72.30 174 LEU A O 1
ATOM 6372 N N . GLN B 1 175 ? 55.105 -39.682 -14.122 1.00 64.52 175 GLN A N 1
ATOM 6373 C CA . GLN B 1 175 ? 55.398 -40.973 -14.734 1.00 75.36 175 GLN A CA 1
ATOM 6374 C C . GLN B 1 175 ? 56.319 -41.797 -13.840 1.00 73.50 175 GLN A C 1
ATOM 6375 O O . GLN B 1 175 ? 57.504 -41.467 -13.705 1.00 69.63 175 GLN A O 1
ATOM 6379 N N . PRO B 1 176 ? 55.828 -42.867 -13.215 1.00 114.32 176 PRO A N 1
ATOM 6380 C CA . PRO B 1 176 ? 56.691 -43.683 -12.356 1.00 93.96 176 PRO A CA 1
ATOM 6381 C C . PRO B 1 176 ? 57.503 -44.681 -13.174 1.00 93.03 176 PRO A C 1
ATOM 6382 O O . PRO B 1 176 ? 57.244 -44.917 -14.355 1.00 93.43 176 PRO A O 1
ATOM 6393 N N . GLN B 1 177 ? 58.508 -45.268 -12.511 1.00 88.32 177 GLN A N 1
ATOM 6394 C CA . GLN B 1 177 ? 59.389 -46.259 -13.123 1.00 89.67 177 GLN A CA 1
ATOM 6395 C C . GLN B 1 177 ? 58.570 -47.219 -13.978 1.00 98.19 177 GLN A C 1
ATOM 6396 O O . GLN B 1 177 ? 57.758 -47.984 -13.442 1.00 88.77 177 GLN A O 1
ATOM 6400 N N . PRO B 1 178 ? 58.754 -47.216 -15.308 1.00 101.71 178 PRO A N 1
ATOM 6401 C CA . PRO B 1 178 ? 57.834 -47.963 -16.177 1.00 92.46 178 PRO A CA 1
ATOM 6402 C C . PRO B 1 178 ? 58.193 -49.433 -16.302 1.00 95.33 178 PRO A C 1
ATOM 6403 O O . PRO B 1 178 ? 59.017 -49.812 -17.140 1.00 95.96 178 PRO A O 1
ATOM 6414 N N . ILE B 1 179 ? 57.579 -50.269 -15.471 1.00 82.72 179 ILE A N 1
ATOM 6415 C CA . ILE B 1 179 ? 57.842 -51.701 -15.448 1.00 78.86 179 ILE A CA 1
ATOM 6416 C C . ILE B 1 179 ? 56.579 -52.421 -15.900 1.00 75.37 179 ILE A C 1
ATOM 6417 O O . ILE B 1 179 ? 55.464 -52.023 -15.541 1.00 73.75 179 ILE A O 1
ATOM 6433 N N . CYS B 1 180 ? 56.755 -53.475 -16.695 1.00 74.64 180 CYS A N 1
ATOM 6434 C CA . CYS B 1 180 ? 55.650 -54.294 -17.178 1.00 68.92 180 CYS A CA 1
ATOM 6435 C C . CYS B 1 180 ? 55.965 -55.750 -16.876 1.00 68.77 180 CYS A C 1
ATOM 6436 O O . CYS B 1 180 ? 56.927 -56.302 -17.419 1.00 68.69 180 CYS A O 1
ATOM 6444 N N . LEU B 1 181 ? 55.165 -56.364 -16.008 1.00 61.39 181 LEU A N 1
ATOM 6445 C CA . LEU B 1 181 ? 55.363 -57.746 -15.595 1.00 66.42 181 LEU A CA 1
ATOM 6446 C C . LEU B 1 181 ? 54.208 -58.613 -16.079 1.00 63.42 181 LEU A C 1
ATOM 6447 O O . LEU B 1 181 ? 53.047 -58.191 -16.056 1.00 63.95 181 LEU A O 1
ATOM 6463 N N . SER B 1 182 ? 54.539 -59.822 -16.523 1.00 57.94 182 SER A N 1
ATOM 6464 C CA . SER B 1 182 ? 53.535 -60.778 -16.961 1.00 57.39 182 SER A CA 1
ATOM 6465 C C . SER B 1 182 ? 52.736 -61.296 -15.770 1.00 55.32 182 SER A C 1
ATOM 6466 O O . SER B 1 182 ? 53.137 -61.160 -14.612 1.00 54.54 182 SER A O 1
ATOM 6474 N N . LYS B 1 183 ? 51.581 -61.899 -16.069 1.00 51.28 183 LYS A N 1
ATOM 6475 C CA . LYS B 1 183 ? 50.776 -62.502 -15.011 1.00 51.35 183 LYS A CA 1
ATOM 6476 C C . LYS B 1 183 ? 51.570 -63.567 -14.267 1.00 51.07 183 LYS A C 1
ATOM 6477 O O . LYS B 1 183 ? 51.535 -63.630 -13.031 1.00 45.83 183 LYS A O 1
ATOM 6481 N N . ARG B 1 184 ? 52.315 -64.397 -15.006 1.00 46.42 184 ARG A N 1
ATOM 6482 C CA . ARG B 1 184 ? 53.079 -65.480 -14.395 1.00 44.38 184 ARG A CA 1
ATOM 6483 C C . ARG B 1 184 ? 54.172 -64.943 -13.482 1.00 42.27 184 ARG A C 1
ATOM 6484 O O . ARG B 1 184 ? 54.344 -65.416 -12.354 1.00 40.70 184 ARG A O 1
ATOM 6505 N N . GLU B 1 185 ? 54.947 -63.972 -13.957 1.00 41.11 185 GLU A N 1
ATOM 6506 C CA . GLU B 1 185 ? 56.047 -63.495 -13.126 1.00 43.33 185 GLU A CA 1
ATOM 6507 C C . GLU B 1 185 ? 55.542 -62.612 -11.993 1.00 37.16 185 GLU A C 1
ATOM 6508 O O . GLU B 1 185 ? 56.125 -62.629 -10.904 1.00 30.27 185 GLU A O 1
ATOM 6520 N N . ARG B 1 186 ? 54.447 -61.873 -12.209 1.00 38.96 186 ARG A N 1
ATOM 6521 C CA A ARG B 1 186 ? 53.794 -61.172 -11.107 0.48 42.60 186 ARG A CA 1
ATOM 6522 C CA B ARG B 1 186 ? 53.804 -61.171 -11.103 0.52 41.03 186 ARG A CA 1
ATOM 6523 C C . ARG B 1 186 ? 53.462 -62.141 -9.979 1.00 39.48 186 ARG A C 1
ATOM 6524 O O . ARG B 1 186 ? 53.702 -61.861 -8.800 1.00 36.35 186 ARG A O 1
ATOM 6563 N N . GLU B 1 187 ? 52.896 -63.295 -10.333 1.00 37.21 187 GLU A N 1
ATOM 6564 C CA . GLU B 1 187 ? 52.518 -64.287 -9.334 1.00 38.26 187 GLU A CA 1
ATOM 6565 C C . GLU B 1 187 ? 53.748 -64.892 -8.670 1.00 35.46 187 GLU A C 1
ATOM 6566 O O . GLU B 1 187 ? 53.771 -65.069 -7.447 1.00 34.11 187 GLU A O 1
ATOM 6578 N N . ILE B 1 188 ? 54.801 -65.161 -9.443 1.00 29.84 188 ILE A N 1
ATOM 6579 C CA . ILE B 1 188 ? 56.026 -65.692 -8.851 1.00 33.69 188 ILE A CA 1
ATOM 6580 C C . ILE B 1 188 ? 56.642 -64.671 -7.901 1.00 34.05 188 ILE A C 1
ATOM 6581 O O . ILE B 1 188 ? 57.174 -65.025 -6.843 1.00 29.58 188 ILE A O 1
ATOM 6597 N N . LEU B 1 189 ? 56.585 -63.389 -8.263 1.00 33.95 189 LEU A N 1
ATOM 6598 C CA . LEU B 1 189 ? 57.146 -62.358 -7.397 1.00 33.29 189 LEU A CA 1
ATOM 6599 C C . LEU B 1 189 ? 56.329 -62.197 -6.120 1.00 33.71 189 LEU A C 1
ATOM 6600 O O . LEU B 1 189 ? 56.894 -61.906 -5.059 1.00 31.35 189 LEU A O 1
ATOM 6616 N N . ARG B 1 190 ? 55.008 -62.381 -6.201 1.00 31.95 190 ARG A N 1
ATOM 6617 C CA . ARG B 1 190 ? 54.173 -62.320 -5.005 1.00 36.51 190 ARG A CA 1
ATOM 6618 C C . ARG B 1 190 ? 54.589 -63.381 -3.995 1.00 35.07 190 ARG A C 1
ATOM 6619 O O . ARG B 1 190 ? 54.823 -63.079 -2.819 1.00 34.12 190 ARG A O 1
ATOM 6640 N N . TRP B 1 191 ? 54.664 -64.641 -4.434 1.00 29.78 191 TRP A N 1
ATOM 6641 C CA . TRP B 1 191 ? 55.131 -65.697 -3.544 1.00 32.54 191 TRP A CA 1
ATOM 6642 C C . TRP B 1 191 ? 56.530 -65.392 -3.025 1.00 26.12 191 TRP A C 1
ATOM 6643 O O . TRP B 1 191 ? 56.828 -65.626 -1.849 1.00 29.20 191 TRP A O 1
ATOM 6664 N N . THR B 1 192 ? 57.406 -64.877 -3.888 1.00 27.65 192 THR A N 1
ATOM 6665 C CA . THR B 1 192 ? 58.753 -64.528 -3.450 1.00 34.69 192 THR A CA 1
ATOM 6666 C C . THR B 1 192 ? 58.706 -63.474 -2.354 1.00 32.83 192 THR A C 1
ATOM 6667 O O . THR B 1 192 ? 59.344 -63.620 -1.305 1.00 32.90 192 THR A O 1
ATOM 6678 N N . ALA B 1 193 ? 57.940 -62.404 -2.577 1.00 34.18 193 ALA A N 1
ATOM 6679 C CA . ALA B 1 193 ? 57.809 -61.367 -1.563 1.00 32.97 193 ALA A CA 1
ATOM 6680 C C . ALA B 1 193 ? 57.190 -61.903 -0.281 1.00 33.26 193 ALA A C 1
ATOM 6681 O O . ALA B 1 193 ? 57.389 -61.309 0.784 1.00 30.98 193 ALA A O 1
ATOM 6688 N N . ASP B 1 194 ? 56.447 -63.007 -0.358 1.00 32.39 194 ASP A N 1
ATOM 6689 C CA . ASP B 1 194 ? 55.905 -63.667 0.820 1.00 33.31 194 ASP A CA 1
ATOM 6690 C C . ASP B 1 194 ? 56.877 -64.675 1.424 1.00 34.74 194 ASP A C 1
ATOM 6691 O O . ASP B 1 194 ? 56.479 -65.455 2.294 1.00 34.08 194 ASP A O 1
ATOM 6700 N N . GLY B 1 195 ? 58.127 -64.693 0.969 1.00 37.56 195 GLY A N 1
ATOM 6701 C CA . GLY B 1 195 ? 59.164 -65.478 1.606 1.00 40.01 195 GLY A CA 1
ATOM 6702 C C . GLY B 1 195 ? 59.324 -66.899 1.119 1.00 36.81 195 GLY A C 1
ATOM 6703 O O . GLY B 1 195 ? 60.045 -67.673 1.760 1.00 39.25 195 GLY A O 1
ATOM 6707 N N . LYS B 1 196 ? 58.686 -67.270 0.014 1.00 33.06 196 LYS A N 1
ATOM 6708 C CA . LYS B 1 196 ? 58.825 -68.616 -0.520 1.00 37.11 196 LYS A CA 1
ATOM 6709 C C . LYS B 1 196 ? 60.107 -68.748 -1.339 1.00 34.39 196 LYS A C 1
ATOM 6710 O O . LYS B 1 196 ? 60.552 -67.805 -2.001 1.00 33.47 196 LYS A O 1
ATOM 6729 N N . THR B 1 197 ? 60.699 -69.937 -1.285 1.00 35.47 197 THR A N 1
ATOM 6730 C CA . THR B 1 197 ? 61.865 -70.249 -2.094 1.00 37.66 197 THR A CA 1
ATOM 6731 C C . THR B 1 197 ? 61.434 -70.689 -3.492 1.00 35.82 197 THR A C 1
ATOM 6732 O O . THR B 1 197 ? 60.251 -70.917 -3.768 1.00 31.18 197 THR A O 1
ATOM 6743 N N . SER B 1 198 ? 62.414 -70.797 -4.391 1.00 28.48 198 SER A N 1
ATOM 6744 C CA . SER B 1 198 ? 62.111 -71.291 -5.729 1.00 36.29 198 SER A CA 1
ATOM 6745 C C . SER B 1 198 ? 61.479 -72.675 -5.664 1.00 35.71 198 SER A C 1
ATOM 6746 O O . SER B 1 198 ? 60.523 -72.966 -6.392 1.00 33.53 198 SER A O 1
ATOM 6754 N N . ALA B 1 199 ? 61.996 -73.539 -4.788 1.00 38.40 199 ALA A N 1
ATOM 6755 C CA . ALA B 1 199 ? 61.478 -74.900 -4.694 1.00 43.38 199 ALA A CA 1
ATOM 6756 C C . ALA B 1 199 ? 60.018 -74.898 -4.259 1.00 36.85 199 ALA A C 1
ATOM 6757 O O . ALA B 1 199 ? 59.181 -75.592 -4.848 1.00 37.19 199 ALA A O 1
ATOM 6764 N N . GLU B 1 200 ? 59.689 -74.116 -3.227 1.00 37.43 200 GLU A N 1
ATOM 6765 C CA . GLU B 1 200 ? 58.302 -74.040 -2.781 1.00 38.80 200 GLU A CA 1
ATOM 6766 C C . GLU B 1 200 ? 57.406 -73.490 -3.884 1.00 37.81 200 GLU A C 1
ATOM 6767 O O . GLU B 1 200 ? 56.328 -74.036 -4.151 1.00 38.73 200 GLU A O 1
ATOM 6779 N N . ILE B 1 201 ? 57.842 -72.417 -4.547 1.00 30.72 201 ILE A N 1
ATOM 6780 C CA . ILE B 1 201 ? 57.046 -71.830 -5.622 1.00 35.52 201 ILE A CA 1
ATOM 6781 C C . ILE B 1 201 ? 56.849 -72.841 -6.742 1.00 34.36 201 ILE A C 1
ATOM 6782 O O . ILE B 1 201 ? 55.763 -72.941 -7.325 1.00 32.40 201 ILE A O 1
ATOM 6798 N N . ALA B 1 202 ? 57.894 -73.607 -7.059 1.00 30.93 202 ALA A N 1
ATOM 6799 C CA . ALA B 1 202 ? 57.782 -74.624 -8.098 1.00 34.96 202 ALA A CA 1
ATOM 6800 C C . ALA B 1 202 ? 56.680 -75.621 -7.763 1.00 34.62 202 ALA A C 1
ATOM 6801 O O . ALA B 1 202 ? 55.855 -75.966 -8.617 1.00 32.67 202 ALA A O 1
ATOM 6808 N N . LYS B 1 203 ? 56.648 -76.095 -6.517 1.00 39.12 203 LYS A N 1
ATOM 6809 C CA . LYS B 1 203 ? 55.589 -77.017 -6.120 1.00 43.50 203 LYS A CA 1
ATOM 6810 C C . LYS B 1 203 ? 54.225 -76.338 -6.177 1.00 39.44 203 LYS A C 1
ATOM 6811 O O . LYS B 1 203 ? 53.255 -76.918 -6.677 1.00 42.89 203 LYS A O 1
ATOM 6830 N N . ILE B 1 204 ? 54.131 -75.101 -5.689 1.00 41.71 204 ILE A N 1
ATOM 6831 C CA . ILE B 1 204 ? 52.833 -74.431 -5.644 1.00 42.77 204 ILE A CA 1
ATOM 6832 C C . ILE B 1 204 ? 52.250 -74.294 -7.044 1.00 41.42 204 ILE A C 1
ATOM 6833 O O . ILE B 1 204 ? 51.056 -74.535 -7.263 1.00 45.25 204 ILE A O 1
ATOM 6849 N N . LEU B 1 205 ? 53.073 -73.894 -8.007 1.00 39.15 205 LEU A N 1
ATOM 6850 C CA . LEU B 1 205 ? 52.593 -73.624 -9.352 1.00 41.74 205 LEU A CA 1
ATOM 6851 C C . LEU B 1 205 ? 52.624 -74.843 -10.261 1.00 36.73 205 LEU A C 1
ATOM 6852 O O . LEU B 1 205 ? 52.101 -74.774 -11.378 1.00 43.97 205 LEU A O 1
ATOM 6868 N N . GLY B 1 206 ? 53.211 -75.952 -9.821 1.00 38.24 206 GLY A N 1
ATOM 6869 C CA . GLY B 1 206 ? 53.302 -77.122 -10.673 1.00 40.46 206 GLY A CA 1
ATOM 6870 C C . GLY B 1 206 ? 54.288 -76.996 -11.813 1.00 36.16 206 GLY A C 1
ATOM 6871 O O . GLY B 1 206 ? 54.105 -77.638 -12.853 1.00 39.08 206 GLY A O 1
ATOM 6875 N N . ILE B 1 207 ? 55.333 -76.183 -11.649 1.00 36.77 207 ILE A N 1
ATOM 6876 C CA . ILE B 1 207 ? 56.362 -76.032 -12.673 1.00 37.50 207 ILE A CA 1
ATOM 6877 C C . ILE B 1 207 ? 57.717 -76.389 -12.077 1.00 38.50 207 ILE A C 1
ATOM 6878 O O . ILE B 1 207 ? 57.825 -76.692 -10.883 1.00 33.21 207 ILE A O 1
ATOM 6894 N N . SER B 1 208 ? 58.761 -76.351 -12.901 1.00 35.32 208 SER A N 1
ATOM 6895 C CA . SER B 1 208 ? 60.088 -76.702 -12.429 1.00 35.79 208 SER A CA 1
ATOM 6896 C C . SER B 1 208 ? 60.726 -75.534 -11.695 1.00 31.83 208 SER A C 1
ATOM 6897 O O . SER B 1 208 ? 60.507 -74.366 -12.028 1.00 33.15 208 SER A O 1
ATOM 6905 N N . GLU B 1 209 ? 61.527 -75.864 -10.683 1.00 34.74 209 GLU A N 1
ATOM 6906 C CA . GLU B 1 209 ? 62.362 -74.848 -10.055 1.00 36.16 209 GLU A CA 1
ATOM 6907 C C . GLU B 1 209 ? 63.169 -74.088 -11.098 1.00 34.59 209 GLU A C 1
ATOM 6908 O O . GLU B 1 209 ? 63.393 -72.880 -10.957 1.00 32.87 209 GLU A O 1
ATOM 6920 N N . SER B 1 210 ? 63.604 -74.772 -12.157 1.00 34.31 210 SER A N 1
ATOM 6921 C CA . SER B 1 210 ? 64.333 -74.095 -13.223 1.00 37.68 210 SER A CA 1
ATOM 6922 C C . SER B 1 210 ? 63.496 -72.984 -13.839 1.00 37.02 210 SER A C 1
ATOM 6923 O O . SER B 1 210 ? 64.006 -71.889 -14.108 1.00 33.66 210 SER A O 1
ATOM 6931 N N . THR B 1 211 ? 62.204 -73.243 -14.057 1.00 32.22 211 THR A N 1
ATOM 6932 C CA . THR B 1 211 ? 61.327 -72.240 -14.654 1.00 31.81 211 THR A CA 1
ATOM 6933 C C . THR B 1 211 ? 61.133 -71.053 -13.719 1.00 34.26 211 THR A C 1
ATOM 6934 O O . THR B 1 211 ? 61.079 -69.901 -14.167 1.00 30.51 211 THR A O 1
ATOM 6945 N N . VAL B 1 212 ? 61.022 -71.318 -12.417 1.00 29.48 212 VAL A N 1
ATOM 6946 C CA . VAL B 1 212 ? 60.882 -70.241 -11.443 1.00 33.22 212 VAL A CA 1
ATOM 6947 C C . VAL B 1 212 ? 62.097 -69.324 -11.492 1.00 33.70 212 VAL A C 1
ATOM 6948 O O . VAL B 1 212 ? 61.969 -68.094 -11.554 1.00 33.49 212 VAL A O 1
ATOM 6961 N N . ASN B 1 213 ? 63.297 -69.913 -11.457 1.00 35.95 213 ASN A N 1
ATOM 6962 C CA . ASN B 1 213 ? 64.519 -69.115 -11.476 1.00 34.75 213 ASN A CA 1
ATOM 6963 C C . ASN B 1 213 ? 64.644 -68.334 -12.776 1.00 35.21 213 ASN A C 1
ATOM 6964 O O . ASN B 1 213 ? 65.150 -67.207 -12.789 1.00 35.82 213 ASN A O 1
ATOM 6975 N N . PHE B 1 214 ? 64.211 -68.931 -13.887 1.00 35.96 214 PHE A N 1
ATOM 6976 C CA . PHE B 1 214 ? 64.186 -68.218 -15.160 1.00 35.56 214 PHE A CA 1
ATOM 6977 C C . PHE B 1 214 ? 63.308 -66.976 -15.073 1.00 41.77 214 PHE A C 1
ATOM 6978 O O . PHE B 1 214 ? 63.692 -65.903 -15.555 1.00 39.86 214 PHE A O 1
ATOM 6995 N N . HIS B 1 215 ? 62.139 -67.090 -14.432 1.00 36.01 215 HIS A N 1
ATOM 6996 C CA . HIS B 1 215 ? 61.271 -65.927 -14.272 1.00 36.95 215 HIS A CA 1
ATOM 6997 C C . HIS B 1 215 ? 61.871 -64.915 -13.303 1.00 37.24 215 HIS A C 1
ATOM 6998 O O . HIS B 1 215 ? 61.793 -63.703 -13.535 1.00 35.45 215 HIS A O 1
ATOM 7012 N N . LEU B 1 216 ? 62.453 -65.386 -12.199 1.00 33.36 216 LEU A N 1
ATOM 7013 C CA . LEU B 1 216 ? 63.087 -64.461 -11.268 1.00 34.23 216 LEU A CA 1
ATOM 7014 C C . LEU B 1 216 ? 64.206 -63.691 -11.960 1.00 39.30 216 LEU A C 1
ATOM 7015 O O . LEU B 1 216 ? 64.365 -62.484 -11.746 1.00 35.85 216 LEU A O 1
ATOM 7031 N N . LYS B 1 217 ? 64.969 -64.365 -12.825 1.00 38.65 217 LYS A N 1
ATOM 7032 C CA . LYS B 1 217 ? 66.025 -63.680 -13.567 1.00 44.18 217 LYS A CA 1
ATOM 7033 C C . LYS B 1 217 ? 65.449 -62.600 -14.476 1.00 42.84 217 LYS A C 1
ATOM 7034 O O . LYS B 1 217 ? 65.984 -61.487 -14.543 1.00 43.61 217 LYS A O 1
ATOM 7038 N N . ASN B 1 218 ? 64.356 -62.905 -15.182 1.00 42.99 218 ASN A N 1
ATOM 7039 C CA . ASN B 1 218 ? 63.736 -61.904 -16.046 1.00 45.61 218 ASN A CA 1
ATOM 7040 C C . ASN B 1 218 ? 63.154 -60.749 -15.237 1.00 45.68 218 ASN A C 1
ATOM 7041 O O . ASN B 1 218 ? 63.207 -59.591 -15.668 1.00 45.27 218 ASN A O 1
ATOM 7052 N N . ILE B 1 219 ? 62.576 -61.043 -14.071 1.00 38.54 219 ILE A N 1
ATOM 7053 C CA . ILE B 1 219 ? 62.045 -59.979 -13.223 1.00 41.44 219 ILE A CA 1
ATOM 7054 C C . ILE B 1 219 ? 63.173 -59.056 -12.775 1.00 41.49 219 ILE A C 1
ATOM 7055 O O . ILE B 1 219 ? 63.053 -57.826 -12.818 1.00 41.82 219 ILE A O 1
ATOM 7071 N N . GLN B 1 220 ? 64.288 -59.642 -12.333 1.00 43.62 220 GLN A N 1
ATOM 7072 C CA . GLN B 1 220 ? 65.405 -58.837 -11.852 1.00 44.15 220 GLN A CA 1
ATOM 7073 C C . GLN B 1 220 ? 65.923 -57.904 -12.938 1.00 46.77 220 GLN A C 1
ATOM 7074 O O . GLN B 1 220 ? 66.268 -56.749 -12.664 1.00 46.74 220 GLN A O 1
ATOM 7088 N N . LYS B 1 221 ? 65.982 -58.386 -14.180 1.00 48.98 221 LYS A N 1
ATOM 7089 C CA . LYS B 1 221 ? 66.442 -57.535 -15.271 1.00 53.70 221 LYS A CA 1
ATOM 7090 C C . LYS B 1 221 ? 65.485 -56.370 -15.493 1.00 54.66 221 LYS A C 1
ATOM 7091 O O . LYS B 1 221 ? 65.920 -55.230 -15.697 1.00 57.97 221 LYS A O 1
ATOM 7095 N N . LYS B 1 222 ? 64.176 -56.633 -15.448 1.00 50.84 222 LYS A N 1
ATOM 7096 C CA . LYS B 1 222 ? 63.206 -55.564 -15.668 1.00 52.62 222 LYS A CA 1
ATOM 7097 C C . LYS B 1 222 ? 63.327 -54.476 -14.608 1.00 52.92 222 LYS A C 1
ATOM 7098 O O . LYS B 1 222 ? 63.028 -53.308 -14.882 1.00 55.26 222 LYS A O 1
ATOM 7117 N N . PHE B 1 223 ? 63.775 -54.833 -13.406 1.00 51.77 223 PHE A N 1
ATOM 7118 C CA . PHE B 1 223 ? 64.004 -53.878 -12.332 1.00 51.83 223 PHE A CA 1
ATOM 7119 C C . PHE B 1 223 ? 65.442 -53.373 -12.274 1.00 51.49 223 PHE A C 1
ATOM 7120 O O . PHE B 1 223 ? 65.755 -52.545 -11.411 1.00 53.97 223 PHE A O 1
ATOM 7137 N N . ASN B 1 224 ? 66.319 -53.849 -13.160 1.00 54.67 224 ASN A N 1
ATOM 7138 C CA A ASN B 1 224 ? 67.745 -53.527 -13.096 0.50 56.00 224 ASN A CA 1
ATOM 7139 C CA B ASN B 1 224 ? 67.745 -53.528 -13.095 0.50 56.00 224 ASN A CA 1
ATOM 7140 C C . ASN B 1 224 ? 68.286 -53.775 -11.689 1.00 52.85 224 ASN A C 1
ATOM 7141 O O . ASN B 1 224 ? 69.099 -53.010 -11.165 1.00 53.31 224 ASN A O 1
ATOM 7161 N N . ALA B 1 225 ? 67.829 -54.862 -11.070 1.00 51.21 225 ALA A N 1
ATOM 7162 C CA . ALA B 1 225 ? 68.155 -55.160 -9.681 1.00 50.14 225 ALA A CA 1
ATOM 7163 C C . ALA B 1 225 ? 69.265 -56.194 -9.576 1.00 49.09 225 ALA A C 1
ATOM 7164 O O . ALA B 1 225 ? 69.341 -57.112 -10.399 1.00 50.59 225 ALA A O 1
ATOM 7171 N N . PRO B 1 226 ? 70.134 -56.072 -8.568 1.00 50.51 226 PRO A N 1
ATOM 7172 C CA . PRO B 1 226 ? 71.172 -57.099 -8.373 1.00 50.81 226 PRO A CA 1
ATOM 7173 C C . PRO B 1 226 ? 70.641 -58.409 -7.811 1.00 53.53 226 PRO A C 1
ATOM 7174 O O . PRO B 1 226 ? 71.300 -59.444 -7.975 1.00 54.75 226 PRO A O 1
ATOM 7185 N N . ASN B 1 227 ? 69.472 -58.405 -7.176 1.00 47.14 227 ASN A N 1
ATOM 7186 C CA . ASN B 1 227 ? 68.973 -59.589 -6.490 1.00 45.53 227 ASN A CA 1
ATOM 7187 C C . ASN B 1 227 ? 67.455 -59.508 -6.394 1.00 42.94 227 ASN A C 1
ATOM 7188 O O . ASN B 1 227 ? 66.843 -58.485 -6.710 1.00 41.48 227 ASN A O 1
ATOM 7199 N N . LYS B 1 228 ? 66.850 -60.605 -5.937 1.00 42.59 228 LYS A N 1
ATOM 7200 C CA . LYS B 1 228 ? 65.395 -60.657 -5.861 1.00 47.60 228 LYS A CA 1
ATOM 7201 C C . LYS B 1 228 ? 64.851 -59.824 -4.707 1.00 38.40 228 LYS A C 1
ATOM 7202 O O . LYS B 1 228 ? 63.665 -59.476 -4.715 1.00 36.24 228 LYS A O 1
ATOM 7221 N N . THR B 1 229 ? 65.689 -59.480 -3.728 1.00 37.06 229 THR A N 1
ATOM 7222 C CA . THR B 1 229 ? 65.221 -58.658 -2.617 1.00 36.46 229 THR A CA 1
ATOM 7223 C C . THR B 1 229 ? 64.819 -57.271 -3.102 1.00 35.70 229 THR A C 1
ATOM 7224 O O . THR B 1 229 ? 63.737 -56.775 -2.770 1.00 30.67 229 THR A O 1
ATOM 7235 N N . GLN B 1 230 ? 65.672 -56.631 -3.903 1.00 35.60 230 GLN A N 1
ATOM 7236 C CA . GLN B 1 230 ? 65.320 -55.313 -4.418 1.00 35.62 230 GLN A CA 1
ATOM 7237 C C . GLN B 1 230 ? 64.091 -55.386 -5.315 1.00 34.56 230 GLN A C 1
ATOM 7238 O O . GLN B 1 230 ? 63.206 -54.528 -5.237 1.00 33.04 230 GLN A O 1
ATOM 7252 N N . ALA B 1 231 ? 64.014 -56.405 -6.173 1.00 35.53 231 ALA A N 1
ATOM 7253 C CA . ALA B 1 231 ? 62.879 -56.508 -7.085 1.00 37.65 231 ALA A CA 1
ATOM 7254 C C . ALA B 1 231 ? 61.568 -56.635 -6.317 1.00 29.99 231 ALA A C 1
ATOM 7255 O O . ALA B 1 231 ? 60.583 -55.957 -6.631 1.00 31.50 231 ALA A O 1
ATOM 7262 N N . ALA B 1 232 ? 61.533 -57.503 -5.303 1.00 31.46 232 ALA A N 1
ATOM 7263 C CA . ALA B 1 232 ? 60.301 -57.684 -4.541 1.00 32.76 232 ALA A CA 1
ATOM 7264 C C . ALA B 1 232 ? 59.938 -56.422 -3.769 1.00 31.99 232 ALA A C 1
ATOM 7265 O O . ALA B 1 232 ? 58.761 -56.053 -3.693 1.00 28.24 232 ALA A O 1
ATOM 7272 N N . ALA B 1 233 ? 60.933 -55.751 -3.186 1.00 32.90 233 ALA A N 1
ATOM 7273 C CA . ALA B 1 233 ? 60.658 -54.525 -2.444 1.00 31.59 233 ALA A CA 1
ATOM 7274 C C . ALA B 1 233 ? 60.212 -53.405 -3.374 1.00 30.70 233 ALA A C 1
ATOM 7275 O O . ALA B 1 233 ? 59.311 -52.629 -3.033 1.00 31.97 233 ALA A O 1
ATOM 7282 N N . TYR B 1 234 ? 60.844 -53.288 -4.543 1.00 34.46 234 TYR A N 1
ATOM 7283 C CA . TYR B 1 234 ? 60.456 -52.246 -5.486 1.00 34.86 234 TYR A CA 1
ATOM 7284 C C . TYR B 1 234 ? 59.070 -52.511 -6.058 1.00 35.74 234 TYR A C 1
ATOM 7285 O O . TYR B 1 234 ? 58.312 -51.567 -6.312 1.00 28.78 234 TYR A O 1
ATOM 7303 N N . ALA B 1 235 ? 58.723 -53.782 -6.256 1.00 29.38 235 ALA A N 1
ATOM 7304 C CA . ALA B 1 235 ? 57.396 -54.113 -6.757 1.00 31.55 235 ALA A CA 1
ATOM 7305 C C . ALA B 1 235 ? 56.328 -53.788 -5.723 1.00 28.60 235 ALA A C 1
ATOM 7306 O O . ALA B 1 235 ? 55.251 -53.288 -6.069 1.00 32.64 235 ALA A O 1
ATOM 7313 N N . ALA B 1 236 ? 56.602 -54.070 -4.450 1.00 28.27 236 ALA A N 1
ATOM 7314 C CA . ALA B 1 236 ? 55.647 -53.726 -3.403 1.00 30.28 236 ALA A CA 1
ATOM 7315 C C . ALA B 1 236 ? 55.449 -52.218 -3.331 1.00 26.39 236 ALA A C 1
ATOM 7316 O O . ALA B 1 236 ? 54.316 -51.730 -3.273 1.00 30.85 236 ALA A O 1
ATOM 7323 N N . ALA B 1 237 ? 56.547 -51.460 -3.349 1.00 32.64 237 ALA A N 1
ATOM 7324 C CA . ALA B 1 237 ? 56.451 -50.009 -3.215 1.00 29.48 237 ALA A CA 1
ATOM 7325 C C . ALA B 1 237 ? 55.756 -49.373 -4.412 1.00 29.81 237 ALA A C 1
ATOM 7326 O O . ALA B 1 237 ? 55.088 -48.344 -4.264 1.00 32.74 237 ALA A O 1
ATOM 7333 N N . LEU B 1 238 ? 55.901 -49.960 -5.594 1.00 30.40 238 LEU A N 1
ATOM 7334 C CA . LEU B 1 238 ? 55.259 -49.457 -6.798 1.00 33.89 238 LEU A CA 1
ATOM 7335 C C . LEU B 1 238 ? 53.841 -49.981 -6.980 1.00 33.79 238 LEU A C 1
ATOM 7336 O O . LEU B 1 238 ? 53.191 -49.634 -7.973 1.00 37.28 238 LEU A O 1
ATOM 7352 N N . GLY B 1 239 ? 53.348 -50.804 -6.056 1.00 31.04 239 GLY A N 1
ATOM 7353 C CA . GLY B 1 239 ? 52.004 -51.328 -6.171 1.00 33.70 239 GLY A CA 1
ATOM 7354 C C . GLY B 1 239 ? 51.832 -52.367 -7.246 1.00 34.06 239 GLY A C 1
ATOM 7355 O O . GLY B 1 239 ? 50.716 -52.561 -7.735 1.00 39.00 239 GLY A O 1
ATOM 7359 N N . LEU B 1 240 ? 52.911 -53.046 -7.632 1.00 36.14 240 LEU A N 1
ATOM 7360 C CA . LEU B 1 240 ? 52.863 -54.013 -8.721 1.00 43.61 240 LEU A CA 1
ATOM 7361 C C . LEU B 1 240 ? 52.504 -55.417 -8.258 1.00 42.08 240 LEU A C 1
ATOM 7362 O O . LEU B 1 240 ? 52.122 -56.248 -9.091 1.00 43.08 240 LEU A O 1
ATOM 7378 N N . ILE B 1 241 ? 52.613 -55.705 -6.965 1.00 42.10 241 ILE A N 1
ATOM 7379 C CA . ILE B 1 241 ? 52.220 -57.008 -6.437 1.00 43.79 241 ILE A CA 1
ATOM 7380 C C . ILE B 1 241 ? 51.206 -56.796 -5.318 1.00 49.58 241 ILE A C 1
ATOM 7381 O O . ILE B 1 241 ? 50.356 -57.646 -5.046 1.00 53.72 241 ILE A O 1
#

B-factor: mean 51.22, std 18.28, range [21.46, 141.8]